Protein AF-A0A3Q2W428-F1 (afdb_monomer_lite)

Organism: Haplochromis burtoni (NCBI:txid8153)

InterPro domains:
  IPR000435 Tektins [PR00511] (303-319)
  IPR000435 Tektins [PR00511] (322-342)
  IPR000435 Tektins [PR00511] (345-361)
  IPR000435 Tektins [PR00511] (376-388)
  IPR000435 Tektins [PTHR19960] (7-400)
  IPR048256 Tektin-like [PF03148] (18-397)

pLDDT: mean 82.97, std 24.37, range [25.45, 98.69]

Foldseek 3Di:
DDDDDDDDDDDDDDPVVVVVVVVVVVVVVVVVVVVVVVCVVVVVVVVVVVVVVVVVVVVVVLVVLVVVLVVLVVLLVLLVVLLVVLVVLLVVLVVLLVVLVVLLVVLPLVLVLLVVLLVLLCPFDDPSNDDDLLVVLSVVLNVLSVVSNVVSVVLSVVSVVLSVLSVVLSVLSVVLSVVSVVVSVVSVVVSPDDPPDPPDDDDDPPVDDDPPDDDPVVNVVSSVVSSVSSVVSSVVSVVSSVVSVVSSVVSVVVSVVSLVSSLVRLVVVLVVLVVVLVVLVVVLVVLVVVLVVLVVVLVVLVVVLVVLVVVLVVLVVVLVVLCPDDDPSNDCDPVVVVSVVSNVVSVVVSVVSVVVSVVSVVVSVVSVVVSVVSVVVSVSSVSSSVSSVVSSVSSCVVVVVVVCVVPPPDDDDDPDDPPPDDDPDDDDDDDDDDDDDDDDDDDDDDDDDDDDDDDDDDDDDDDDDDDDDDDDDDDDDDDDDDDDDDDDDDDDDDDDDD

Structure (mmCIF, N/CA/C/O backbone):
data_AF-A0A3Q2W428-F1
#
_entry.id   AF-A0A3Q2W428-F1
#
loop_
_atom_site.group_PDB
_atom_site.id
_atom_site.type_symbol
_atom_site.label_atom_id
_atom_site.label_alt_id
_atom_site.label_comp_id
_atom_site.label_asym_id
_atom_site.label_entity_id
_atom_site.label_seq_id
_atom_site.pdbx_PDB_ins_code
_atom_site.Cartn_x
_atom_site.Cartn_y
_atom_site.Cartn_z
_atom_site.occupancy
_atom_site.B_iso_or_equiv
_atom_site.auth_seq_id
_atom_site.auth_comp_id
_atom_site.auth_asym_id
_atom_site.auth_atom_id
_atom_site.pdbx_PDB_model_num
ATOM 1 N N . MET A 1 1 ? 108.334 7.159 -86.723 1.00 37.97 1 MET A N 1
ATOM 2 C CA . MET A 1 1 ? 107.749 6.979 -88.072 1.00 37.97 1 MET A CA 1
ATOM 3 C C . MET A 1 1 ? 106.460 6.181 -87.923 1.00 37.97 1 MET A C 1
ATOM 5 O O . MET A 1 1 ? 106.468 5.211 -87.179 1.00 37.97 1 MET A O 1
ATOM 9 N N . MET A 1 2 ? 105.369 6.654 -88.533 1.00 46.91 2 MET A N 1
ATOM 10 C CA . MET A 1 2 ? 104.006 6.096 -88.460 1.00 46.91 2 MET A CA 1
ATOM 11 C C . MET A 1 2 ? 103.915 4.620 -88.875 1.00 46.91 2 MET A C 1
ATOM 13 O O . MET A 1 2 ? 104.663 4.189 -89.752 1.00 46.91 2 MET A O 1
ATOM 17 N N . PRO A 1 3 ? 102.854 3.938 -88.417 1.00 47.47 3 PRO A N 1
ATOM 18 C CA . PRO A 1 3 ? 101.986 3.213 -89.329 1.00 47.47 3 PRO A CA 1
ATOM 19 C C . PRO A 1 3 ? 100.591 3.847 -89.353 1.00 47.47 3 PRO A C 1
ATOM 21 O O . PRO A 1 3 ? 99.872 3.903 -88.359 1.00 47.47 3 PRO A O 1
ATOM 24 N N . SER A 1 4 ? 100.232 4.318 -90.540 1.00 47.00 4 SER A N 1
ATOM 25 C CA . SER A 1 4 ? 98.892 4.677 -90.981 1.00 47.00 4 SER A CA 1
ATOM 26 C C . SER A 1 4 ? 97.991 3.438 -91.053 1.00 47.00 4 SER A C 1
ATOM 28 O O . SER A 1 4 ? 98.295 2.499 -91.789 1.00 47.00 4 SER A O 1
ATOM 30 N N . LEU A 1 5 ? 96.853 3.452 -90.356 1.00 50.31 5 LEU A N 1
ATOM 31 C CA . LEU A 1 5 ? 95.745 2.530 -90.618 1.00 50.31 5 LEU A CA 1
ATOM 32 C C . LEU A 1 5 ? 94.833 3.143 -91.691 1.00 50.31 5 LEU A C 1
ATOM 34 O O . LEU A 1 5 ? 94.104 4.099 -91.440 1.00 50.31 5 LEU A O 1
ATOM 38 N N . ASN A 1 6 ? 94.920 2.589 -92.901 1.00 50.06 6 ASN A N 1
ATOM 39 C CA . ASN A 1 6 ? 94.073 2.903 -94.051 1.00 50.06 6 ASN A CA 1
ATOM 40 C C . ASN A 1 6 ? 92.593 2.598 -93.757 1.00 50.06 6 ASN A C 1
ATOM 42 O O . ASN A 1 6 ? 92.214 1.436 -93.603 1.00 50.06 6 ASN A O 1
ATOM 46 N N . ALA A 1 7 ? 91.740 3.623 -93.781 1.00 56.69 7 ALA A N 1
ATOM 47 C CA . ALA A 1 7 ? 90.308 3.452 -94.010 1.00 56.69 7 ALA A CA 1
ATOM 48 C C . ALA A 1 7 ? 90.071 3.120 -95.498 1.00 56.69 7 ALA A C 1
ATOM 50 O O . ALA A 1 7 ? 90.668 3.743 -96.376 1.00 56.69 7 ALA A O 1
ATOM 51 N N . LYS A 1 8 ? 89.218 2.130 -95.797 1.00 51.19 8 LYS A N 1
ATOM 52 C CA . LYS A 1 8 ? 88.819 1.799 -97.178 1.00 51.19 8 LYS A CA 1
ATOM 53 C C . LYS A 1 8 ? 88.219 3.039 -97.877 1.00 51.19 8 LYS A C 1
ATOM 55 O O . LYS A 1 8 ? 87.416 3.726 -97.243 1.00 51.19 8 LYS A O 1
ATOM 60 N N . PRO A 1 9 ? 88.528 3.305 -99.163 1.00 55.38 9 PRO A N 1
ATOM 61 C CA . PRO A 1 9 ? 87.835 4.337 -99.932 1.00 55.38 9 PRO A CA 1
ATOM 62 C C . PRO A 1 9 ? 86.342 3.995 -100.027 1.00 55.38 9 PRO A C 1
ATOM 64 O O . PRO A 1 9 ? 85.971 2.852 -100.303 1.00 55.38 9 PRO A O 1
ATOM 67 N N . GLY A 1 10 ? 85.485 4.973 -99.729 1.00 61.22 10 GLY A N 1
ATOM 68 C CA . GLY A 1 10 ? 84.034 4.803 -99.764 1.00 61.22 10 GLY A CA 1
ATOM 69 C C . GLY A 1 10 ? 83.531 4.468 -101.171 1.00 61.22 10 GLY A C 1
ATOM 70 O O . GLY A 1 10 ? 84.058 4.962 -102.163 1.00 61.22 10 GLY A O 1
ATOM 71 N N . LEU A 1 11 ? 82.500 3.626 -101.255 1.00 69.75 11 LEU A N 1
ATOM 72 C CA . LEU A 1 11 ? 81.821 3.284 -102.507 1.00 69.75 11 LEU A CA 1
ATOM 73 C C . LEU A 1 11 ? 81.268 4.566 -103.174 1.00 69.75 11 LEU A C 1
ATOM 75 O O . LEU A 1 11 ? 80.450 5.262 -102.566 1.00 69.75 11 LEU A O 1
ATOM 79 N N . HIS A 1 12 ? 81.680 4.878 -104.408 1.00 62.06 12 HIS A N 1
ATOM 80 C CA . HIS A 1 12 ? 81.105 5.983 -105.186 1.00 62.06 12 HIS A CA 1
ATOM 81 C C . HIS A 1 12 ? 79.720 5.578 -105.710 1.00 62.06 12 HIS A C 1
ATOM 83 O O . HIS A 1 12 ? 79.605 4.642 -106.495 1.00 62.06 12 HIS A O 1
ATOM 89 N N . ARG A 1 13 ? 78.671 6.275 -105.264 1.00 73.06 13 ARG A N 1
ATOM 90 C CA . ARG A 1 13 ? 77.283 6.064 -105.713 1.00 73.06 13 ARG A CA 1
ATOM 91 C C . ARG A 1 13 ? 76.977 6.937 -106.928 1.00 73.06 13 ARG A C 1
ATOM 93 O O . ARG A 1 13 ? 77.512 8.042 -107.034 1.00 73.06 13 ARG A O 1
ATOM 100 N N . SER A 1 14 ? 76.101 6.477 -107.819 1.00 79.69 14 SER A N 1
ATOM 101 C CA . SER A 1 14 ? 75.640 7.296 -108.949 1.00 79.69 14 SER A CA 1
ATOM 102 C C . SER A 1 14 ? 74.732 8.442 -108.477 1.00 79.69 14 SER A C 1
ATOM 104 O O . SER A 1 14 ? 74.086 8.352 -107.431 1.00 79.69 14 SER A O 1
ATOM 106 N N . VAL A 1 15 ? 74.624 9.519 -109.265 1.00 78.69 15 VAL A N 1
ATOM 107 C CA . VAL A 1 15 ? 73.701 10.635 -108.966 1.00 78.69 15 VAL A CA 1
ATOM 108 C C . VAL A 1 15 ? 72.255 10.135 -108.841 1.00 78.69 15 VAL A C 1
ATOM 110 O O . VAL A 1 15 ? 71.517 10.604 -107.981 1.00 78.69 15 VAL A O 1
ATOM 113 N N . SER A 1 16 ? 71.865 9.129 -109.632 1.00 81.31 16 SER A N 1
ATOM 114 C CA . SER A 1 16 ? 70.533 8.514 -109.554 1.00 81.31 16 SER A CA 1
ATOM 115 C C . SER A 1 16 ? 70.286 7.773 -108.232 1.00 81.31 16 SER A C 1
ATOM 117 O O . SER A 1 16 ? 69.229 7.940 -107.626 1.00 81.31 16 SER A O 1
ATOM 119 N N . GLU A 1 17 ? 71.278 7.035 -107.725 1.00 81.31 17 GLU A N 1
ATOM 120 C CA . GLU A 1 17 ? 71.210 6.350 -106.427 1.00 81.31 17 GLU A CA 1
ATOM 121 C C . GLU A 1 17 ? 71.211 7.347 -105.262 1.00 81.31 17 GLU A C 1
ATOM 123 O O . GLU A 1 17 ? 70.501 7.146 -104.279 1.00 81.31 17 GLU A O 1
ATOM 128 N N . TRP A 1 18 ? 71.964 8.449 -105.372 1.00 81.56 18 TRP A N 1
ATOM 129 C CA . TRP A 1 18 ? 71.927 9.545 -104.398 1.00 81.56 18 TRP A CA 1
ATOM 130 C C . TRP A 1 18 ? 70.547 10.213 -104.354 1.00 81.56 18 TRP A C 1
ATOM 132 O O . TRP A 1 18 ? 69.991 10.396 -103.269 1.00 81.56 18 TRP A O 1
ATOM 142 N N . THR A 1 19 ? 69.953 10.508 -105.515 1.00 84.38 19 THR A N 1
ATOM 143 C CA . THR A 1 19 ? 68.608 11.095 -105.605 1.00 84.38 19 THR A CA 1
ATOM 144 C C . THR A 1 19 ? 67.540 10.136 -105.079 1.00 84.38 19 THR A C 1
ATOM 146 O O . THR A 1 19 ? 66.695 10.562 -104.293 1.00 84.38 19 THR A O 1
ATOM 149 N N . SER A 1 20 ? 67.605 8.844 -105.420 1.00 84.94 20 SER A N 1
ATOM 150 C CA . SER A 1 20 ? 66.687 7.819 -104.900 1.00 84.94 20 SER A CA 1
ATOM 151 C C . SER A 1 20 ? 66.809 7.660 -103.381 1.00 84.94 20 SER A C 1
ATOM 153 O O . SER A 1 20 ? 65.800 7.621 -102.683 1.00 84.94 20 SER A O 1
ATOM 155 N N . ASN A 1 21 ? 68.033 7.629 -102.842 1.00 87.12 21 ASN A N 1
ATOM 156 C CA . ASN A 1 21 ? 68.270 7.563 -101.399 1.00 87.12 21 ASN A CA 1
ATOM 157 C C . ASN A 1 21 ? 67.734 8.810 -100.675 1.00 87.12 21 ASN A C 1
ATOM 159 O O . ASN A 1 21 ? 67.113 8.689 -99.625 1.00 87.12 21 ASN A O 1
ATOM 163 N N . ASN A 1 22 ? 67.916 10.008 -101.235 1.00 86.56 22 ASN A N 1
ATOM 164 C CA . ASN A 1 22 ? 67.379 11.237 -100.645 1.00 86.56 22 ASN A CA 1
ATOM 165 C C . ASN A 1 22 ? 65.848 11.301 -100.706 1.00 86.56 22 ASN A C 1
ATOM 167 O O . ASN A 1 22 ? 65.218 11.760 -99.753 1.00 86.56 22 ASN A O 1
ATOM 171 N N . GLN A 1 23 ? 65.239 10.819 -101.794 1.00 88.75 23 GLN A N 1
ATOM 172 C CA . GLN A 1 23 ? 63.785 10.684 -101.899 1.00 88.75 23 GLN A CA 1
ATOM 173 C C . GLN A 1 23 ? 63.247 9.673 -100.883 1.00 88.75 23 GLN A C 1
ATOM 175 O O . GLN A 1 23 ? 62.268 9.973 -100.206 1.00 88.75 23 GLN A O 1
ATOM 180 N N . GLN A 1 24 ? 63.918 8.531 -100.706 1.00 89.12 24 GLN A N 1
ATOM 181 C CA . GLN A 1 24 ? 63.560 7.532 -99.700 1.00 89.12 24 GLN A CA 1
ATOM 182 C C . GLN A 1 24 ? 63.699 8.085 -98.276 1.00 89.12 24 GLN A C 1
ATOM 184 O O . GLN A 1 24 ? 62.767 7.967 -97.491 1.00 89.12 24 GLN A O 1
ATOM 189 N N . LEU A 1 25 ? 64.809 8.756 -97.947 1.00 88.81 25 LEU A N 1
ATOM 190 C CA . LEU A 1 25 ? 64.996 9.408 -96.646 1.00 88.81 25 LEU A CA 1
ATOM 191 C C . LEU A 1 25 ? 63.926 10.478 -96.382 1.00 88.81 25 LEU A C 1
ATOM 193 O O . LEU A 1 25 ? 63.402 10.558 -95.273 1.00 88.81 25 LEU A O 1
ATOM 197 N N . SER A 1 26 ? 63.565 11.270 -97.397 1.00 89.69 26 SER A N 1
ATOM 198 C CA . SER A 1 26 ? 62.490 12.266 -97.306 1.00 89.69 26 SER A CA 1
ATOM 199 C C . SER A 1 26 ? 61.118 11.615 -97.096 1.00 89.69 26 SER A C 1
ATOM 201 O O . SER A 1 26 ? 60.375 12.037 -96.209 1.00 89.69 26 SER A O 1
ATOM 203 N N . ALA A 1 27 ? 60.797 10.560 -97.853 1.00 90.25 27 ALA A N 1
ATOM 204 C CA . ALA A 1 27 ? 59.546 9.814 -97.733 1.00 90.25 27 ALA A CA 1
ATOM 205 C C . ALA A 1 27 ? 59.420 9.133 -96.361 1.00 90.25 27 ALA A C 1
ATOM 207 O O . ALA A 1 27 ? 58.396 9.287 -95.696 1.00 90.25 27 ALA A O 1
ATOM 208 N N . THR A 1 28 ? 60.480 8.476 -95.880 1.00 92.00 28 THR A N 1
ATOM 209 C CA . THR A 1 28 ? 60.535 7.910 -94.525 1.00 92.00 28 THR A CA 1
ATOM 210 C C . THR A 1 28 ? 60.374 9.006 -93.472 1.00 92.00 28 THR A C 1
ATOM 212 O O . THR A 1 28 ? 59.539 8.882 -92.585 1.00 92.00 28 THR A O 1
ATOM 215 N N . ALA A 1 29 ? 61.075 10.138 -93.592 1.00 90.62 29 ALA A N 1
ATOM 216 C CA . ALA A 1 29 ? 60.930 11.251 -92.650 1.00 90.62 29 ALA A CA 1
ATOM 217 C C . ALA A 1 29 ? 59.529 11.894 -92.672 1.00 90.62 29 ALA A C 1
ATOM 219 O O . ALA A 1 29 ? 59.089 12.456 -91.669 1.00 90.62 29 ALA A O 1
ATOM 220 N N . GLN A 1 30 ? 58.817 11.872 -93.802 1.00 91.75 30 GLN A N 1
ATOM 221 C CA . GLN A 1 30 ? 57.416 12.302 -93.883 1.00 91.75 30 GLN A CA 1
ATOM 222 C C . GLN A 1 30 ? 56.479 11.288 -93.218 1.00 91.75 30 GLN A C 1
ATOM 224 O O . GLN A 1 30 ? 55.619 11.694 -92.438 1.00 91.75 30 GLN A O 1
ATOM 229 N N . HIS A 1 31 ? 56.681 9.992 -93.468 1.00 92.81 31 HIS A N 1
ATOM 230 C CA . HIS A 1 31 ? 55.909 8.911 -92.858 1.00 92.81 31 HIS A CA 1
ATOM 231 C C . HIS A 1 31 ? 56.066 8.882 -91.330 1.00 92.81 31 HIS A C 1
ATOM 233 O O . HIS A 1 31 ? 55.070 8.924 -90.612 1.00 92.81 31 HIS A O 1
ATOM 239 N N . GLU A 1 32 ? 57.300 8.947 -90.826 1.00 93.62 32 GLU A N 1
ATOM 240 C CA . GLU A 1 32 ? 57.596 8.994 -89.388 1.00 93.62 32 GLU A CA 1
ATOM 241 C C . GLU A 1 32 ? 57.017 10.250 -88.719 1.00 93.62 32 GLU A C 1
ATOM 243 O O . GLU A 1 32 ? 56.449 10.183 -87.627 1.00 93.62 32 GLU A O 1
ATOM 248 N N . ARG A 1 33 ? 57.078 11.416 -89.385 1.00 94.19 33 ARG A N 1
ATOM 249 C CA . ARG A 1 33 ? 56.418 12.637 -88.885 1.00 94.19 33 ARG A CA 1
ATOM 250 C C . ARG A 1 33 ? 54.899 12.500 -88.855 1.00 94.19 33 ARG A C 1
ATOM 252 O O . ARG A 1 33 ? 54.280 13.017 -87.927 1.00 94.19 33 ARG A O 1
ATOM 259 N N . HIS A 1 34 ? 54.303 11.829 -89.839 1.00 94.19 34 HIS A N 1
ATOM 260 C CA . HIS A 1 34 ? 52.869 11.563 -89.863 1.00 94.19 34 HIS A CA 1
ATOM 261 C C . HIS A 1 34 ? 52.458 10.636 -88.712 1.00 94.19 34 HIS A C 1
ATOM 263 O O . HIS A 1 34 ? 51.586 11.018 -87.934 1.00 94.19 34 HIS A O 1
ATOM 269 N N . ILE A 1 35 ? 53.140 9.498 -88.530 1.00 95.06 35 ILE A N 1
ATOM 270 C CA . ILE A 1 35 ? 52.911 8.574 -87.405 1.00 95.06 35 ILE A CA 1
ATOM 271 C C . ILE A 1 35 ? 53.075 9.304 -86.067 1.00 95.06 35 ILE A C 1
ATOM 273 O O . ILE A 1 35 ? 52.195 9.242 -85.210 1.00 95.06 35 ILE A O 1
ATOM 277 N N . SER A 1 36 ? 54.161 10.064 -85.897 1.00 95.19 36 SER A N 1
ATOM 278 C CA . SER A 1 36 ? 54.397 10.857 -84.687 1.00 95.19 36 SER A CA 1
ATOM 279 C C . SER A 1 36 ? 53.277 11.871 -84.434 1.00 95.19 36 SER A C 1
ATOM 281 O O . SER A 1 36 ? 52.850 12.043 -83.292 1.00 95.19 36 SER A O 1
ATOM 283 N N . ASN A 1 37 ? 52.775 12.538 -85.478 1.00 95.00 37 ASN A N 1
ATOM 284 C CA . ASN A 1 37 ? 51.666 13.480 -85.351 1.00 95.00 37 ASN A CA 1
ATOM 285 C C . ASN A 1 37 ? 50.372 12.780 -84.911 1.00 95.00 37 ASN A C 1
ATOM 287 O O . ASN A 1 37 ? 49.712 13.268 -83.996 1.00 95.00 37 ASN A O 1
ATOM 291 N N . VAL A 1 38 ? 50.051 11.625 -85.504 1.00 95.75 38 VAL A N 1
ATOM 292 C CA . VAL A 1 38 ? 48.886 10.809 -85.124 1.00 95.75 38 VAL A CA 1
ATOM 293 C C . VAL A 1 38 ? 48.991 10.372 -83.660 1.00 95.75 38 VAL A C 1
ATOM 295 O O . VAL A 1 38 ? 48.122 10.739 -82.875 1.00 95.75 38 VAL A O 1
ATOM 298 N N . ILE A 1 39 ? 50.101 9.746 -83.246 1.00 95.62 39 ILE A N 1
ATOM 299 C CA . ILE A 1 39 ? 50.328 9.309 -81.852 1.00 95.62 39 ILE A CA 1
ATOM 300 C C . ILE A 1 39 ? 50.228 10.486 -80.874 1.00 95.62 39 ILE A C 1
ATOM 302 O O . ILE A 1 39 ? 49.650 10.374 -79.793 1.00 95.62 39 ILE A O 1
ATOM 306 N N . ARG A 1 40 ? 50.790 11.648 -81.228 1.00 96.00 40 ARG A N 1
ATOM 307 C CA . ARG A 1 40 ? 50.705 12.849 -80.386 1.00 96.00 40 ARG A CA 1
ATOM 308 C C . ARG A 1 40 ? 49.280 13.372 -80.281 1.00 96.00 40 ARG A C 1
ATOM 310 O O . ARG A 1 40 ? 48.910 13.847 -79.209 1.00 96.00 40 ARG A O 1
ATOM 317 N N . GLN A 1 41 ? 48.517 13.349 -81.370 1.00 94.94 41 GLN A N 1
ATOM 318 C CA . GLN A 1 41 ? 47.138 13.821 -81.374 1.00 94.94 41 GLN A CA 1
ATOM 319 C C . GLN A 1 41 ? 46.236 12.867 -80.589 1.00 94.94 41 GLN A C 1
ATOM 321 O O . GLN A 1 41 ? 45.520 13.328 -79.706 1.00 94.94 41 GLN A O 1
ATOM 326 N N . GLU A 1 42 ? 46.353 11.560 -80.814 1.00 95.94 42 GLU A N 1
ATOM 327 C CA . GLU A 1 42 ? 45.677 10.519 -80.032 1.00 95.94 42 GLU A CA 1
ATOM 328 C C . GLU A 1 42 ? 46.043 10.612 -78.549 1.00 95.94 42 GLU A C 1
ATOM 330 O O . GLU A 1 42 ? 45.164 10.650 -77.694 1.00 95.94 42 GLU A O 1
ATOM 335 N N . GLY A 1 43 ? 47.330 10.765 -78.226 1.00 95.75 43 GLY A N 1
ATOM 336 C CA . GLY A 1 43 ? 47.793 10.932 -76.850 1.00 95.75 43 GLY A CA 1
ATOM 337 C C . GLY A 1 43 ? 47.267 12.207 -76.181 1.00 95.75 43 GLY A C 1
ATOM 338 O O . GLY A 1 43 ? 46.990 12.204 -74.982 1.00 95.75 43 GLY A O 1
ATOM 339 N N . ARG A 1 44 ? 47.099 13.309 -76.925 1.00 96.06 44 ARG A N 1
ATOM 340 C CA . ARG A 1 44 ? 46.472 14.543 -76.410 1.00 96.06 44 ARG A CA 1
ATOM 341 C C . ARG A 1 44 ? 44.978 14.354 -76.168 1.00 96.06 44 ARG A C 1
ATOM 343 O O . ARG A 1 44 ? 44.502 14.766 -75.113 1.00 96.06 44 ARG A O 1
ATOM 350 N N . THR A 1 45 ? 44.270 13.734 -77.110 1.00 95.88 45 THR A N 1
ATOM 351 C CA . THR A 1 45 ? 42.847 13.404 -76.973 1.00 95.88 45 THR A CA 1
ATOM 352 C C . THR A 1 45 ? 42.627 12.509 -75.759 1.00 95.88 45 THR A C 1
ATOM 354 O O . THR A 1 45 ? 41.883 12.897 -74.863 1.00 95.88 45 THR A O 1
ATOM 357 N N . LEU A 1 46 ? 43.380 11.409 -75.651 1.00 96.00 46 LEU A N 1
ATOM 358 C CA . LEU A 1 46 ? 43.310 10.481 -74.525 1.00 96.00 46 LEU A CA 1
ATOM 359 C C . LEU A 1 46 ? 43.561 11.191 -73.193 1.00 96.00 46 LEU A C 1
ATOM 361 O O . LEU A 1 46 ? 42.768 11.051 -72.273 1.00 96.00 46 LEU A O 1
ATOM 365 N N . ARG A 1 47 ? 44.619 12.011 -73.091 1.00 95.12 47 ARG A N 1
ATOM 366 C CA . ARG A 1 47 ? 44.907 12.784 -71.869 1.00 95.12 47 ARG A CA 1
ATOM 367 C C . ARG A 1 47 ? 43.752 13.697 -71.477 1.00 95.12 47 ARG A C 1
ATOM 369 O O . ARG A 1 47 ? 43.432 13.785 -70.295 1.00 95.12 47 ARG A O 1
ATOM 376 N N . ASN A 1 48 ? 43.157 14.396 -72.440 1.00 94.94 48 ASN A N 1
ATOM 377 C CA . ASN A 1 48 ? 42.034 15.289 -72.175 1.00 94.94 48 ASN A CA 1
ATOM 378 C C . ASN A 1 48 ? 40.815 14.495 -71.698 1.00 94.94 48 ASN A C 1
ATOM 380 O O . ASN A 1 48 ? 40.277 14.808 -70.640 1.00 94.94 48 ASN A O 1
ATOM 384 N N . GLU A 1 49 ? 40.436 13.440 -72.418 1.00 95.56 49 GLU A N 1
ATOM 385 C CA . GLU A 1 49 ? 39.325 12.554 -72.056 1.00 95.56 49 GLU A CA 1
ATOM 386 C C . GLU A 1 49 ? 39.507 11.955 -70.659 1.00 95.56 49 GLU A C 1
ATOM 388 O O . GLU A 1 49 ? 38.609 12.056 -69.824 1.00 95.56 49 GLU A O 1
ATOM 393 N N . THR A 1 50 ? 40.690 11.410 -70.356 1.00 95.81 50 THR A N 1
ATOM 394 C CA . THR A 1 50 ? 40.980 10.847 -69.033 1.00 95.81 50 THR A CA 1
ATOM 395 C C . THR A 1 50 ? 40.988 11.915 -67.947 1.00 95.81 50 THR A C 1
ATOM 397 O O . THR A 1 50 ? 40.501 11.662 -66.855 1.00 95.81 50 THR A O 1
ATOM 400 N N . ASN A 1 51 ? 41.486 13.126 -68.223 1.00 94.62 51 ASN A N 1
ATOM 401 C CA . ASN A 1 51 ? 41.479 14.211 -67.238 1.00 94.62 51 ASN A CA 1
ATOM 402 C C . ASN A 1 51 ? 40.054 14.658 -66.898 1.00 94.62 51 ASN A C 1
ATOM 404 O O . ASN A 1 51 ? 39.755 14.887 -65.726 1.00 94.62 51 ASN A O 1
ATOM 408 N N . PHE A 1 52 ? 39.184 14.791 -67.905 1.00 94.62 52 PHE A N 1
ATOM 409 C CA . PHE A 1 52 ? 37.778 15.126 -67.683 1.00 94.62 52 PHE A CA 1
ATOM 410 C C . PHE A 1 52 ? 37.065 14.013 -66.927 1.00 94.62 52 PHE A C 1
ATOM 412 O O . PHE A 1 52 ? 36.399 14.298 -65.935 1.00 94.62 52 PHE A O 1
ATOM 419 N N . LYS A 1 53 ? 37.260 12.759 -67.345 1.00 95.81 53 LYS A N 1
ATOM 420 C CA . LYS A 1 53 ? 36.653 11.599 -66.696 1.00 95.81 53 LYS A CA 1
ATOM 421 C C . LYS A 1 53 ? 37.082 11.464 -65.235 1.00 95.81 53 LYS A C 1
ATOM 423 O O . LYS A 1 53 ? 36.222 11.408 -64.370 1.00 95.81 53 LYS A O 1
ATOM 428 N N . THR A 1 54 ? 38.382 11.520 -64.941 1.00 94.88 54 THR A N 1
ATOM 429 C CA . THR A 1 54 ? 38.893 11.424 -63.563 1.00 94.88 54 THR A CA 1
ATOM 430 C C . THR A 1 54 ? 38.348 12.536 -62.670 1.00 94.88 54 THR A C 1
ATOM 432 O O . THR A 1 54 ? 37.903 12.256 -61.564 1.00 94.88 54 THR A O 1
ATOM 435 N N . ARG A 1 55 ? 38.340 13.792 -63.143 1.00 93.00 55 ARG A N 1
ATOM 436 C CA . ARG A 1 55 ? 37.788 14.918 -62.367 1.00 93.00 55 ARG A CA 1
ATOM 437 C C . ARG A 1 55 ? 36.289 14.777 -62.128 1.00 93.00 55 ARG A C 1
ATOM 439 O O . ARG A 1 55 ? 35.808 15.129 -61.054 1.00 93.00 55 ARG A O 1
ATOM 446 N N . TRP A 1 56 ? 35.556 14.307 -63.136 1.00 95.69 56 TRP A N 1
ATOM 447 C CA . TRP A 1 56 ? 34.126 14.059 -63.020 1.00 95.69 56 TRP A CA 1
ATOM 448 C C . TRP A 1 56 ? 33.838 12.958 -61.997 1.00 95.69 56 TRP A C 1
ATOM 450 O O . TRP A 1 56 ? 33.071 13.193 -61.070 1.00 95.69 56 TRP A O 1
ATOM 460 N N . ASP A 1 57 ? 34.505 11.809 -62.112 1.00 94.69 57 ASP A N 1
ATOM 461 C CA . ASP A 1 57 ? 34.328 10.668 -61.210 1.00 94.69 57 ASP A CA 1
ATOM 462 C C . ASP A 1 57 ? 34.724 11.028 -59.759 1.00 94.69 57 ASP A C 1
ATOM 464 O O . ASP A 1 57 ? 34.026 10.661 -58.813 1.00 94.69 57 ASP A O 1
ATOM 468 N N . GLU A 1 58 ? 35.797 11.806 -59.562 1.00 93.06 58 GLU A N 1
ATOM 469 C CA . GLU A 1 58 ? 36.187 12.353 -58.249 1.00 93.06 58 GLU A CA 1
ATOM 470 C C . GLU A 1 58 ? 35.097 13.275 -57.679 1.00 93.06 58 GLU A C 1
ATOM 472 O O . GLU A 1 58 ? 34.706 13.147 -56.522 1.00 93.06 58 GLU A O 1
ATOM 477 N N . THR A 1 59 ? 34.546 14.172 -58.499 1.00 93.88 59 THR A N 1
ATOM 478 C CA . THR A 1 59 ? 33.483 15.090 -58.061 1.00 93.88 59 THR A CA 1
ATOM 479 C C . THR A 1 59 ? 32.192 14.339 -57.714 1.00 93.88 59 THR A C 1
ATOM 481 O O . THR A 1 59 ? 31.577 14.625 -56.686 1.00 93.88 59 THR A O 1
ATOM 484 N N . ASP A 1 60 ? 31.786 13.367 -58.536 1.00 95.94 60 ASP A N 1
ATOM 485 C CA . ASP A 1 60 ? 30.594 12.541 -58.300 1.00 95.94 60 ASP A CA 1
ATOM 486 C C . ASP A 1 60 ? 30.726 11.716 -57.013 1.00 95.94 60 ASP A C 1
ATOM 488 O O . ASP A 1 60 ? 29.826 11.711 -56.171 1.00 95.94 60 ASP A O 1
ATOM 492 N N . THR A 1 61 ? 31.875 11.072 -56.805 1.00 94.62 61 THR A N 1
ATOM 493 C CA . THR A 1 61 ? 32.122 10.276 -55.594 1.00 94.62 61 THR A CA 1
ATOM 494 C C . THR A 1 61 ? 32.184 11.137 -54.332 1.00 94.62 61 THR A C 1
ATOM 496 O O . THR A 1 61 ? 31.553 10.775 -53.338 1.00 94.62 61 THR A O 1
ATOM 499 N N . CYS A 1 62 ? 32.831 12.307 -54.374 1.00 94.31 62 CYS A N 1
ATOM 500 C CA . CYS A 1 62 ? 32.807 13.279 -53.275 1.00 94.31 62 CYS A CA 1
ATOM 501 C C . CYS A 1 62 ? 31.383 13.752 -52.951 1.00 94.31 62 CYS A C 1
ATOM 503 O O . CYS A 1 62 ? 31.011 13.832 -51.779 1.00 94.31 62 CYS A O 1
ATOM 505 N N . ARG A 1 63 ? 30.553 14.013 -53.971 1.00 96.44 63 ARG A N 1
ATOM 506 C CA . ARG A 1 63 ? 29.140 14.366 -53.777 1.00 96.44 63 ARG A CA 1
ATOM 507 C C . ARG A 1 63 ? 28.382 13.234 -53.078 1.00 96.44 63 ARG A C 1
ATOM 509 O O . ARG A 1 63 ? 27.698 13.486 -52.094 1.00 96.44 63 ARG A O 1
ATOM 516 N N . ARG A 1 64 ? 28.525 11.990 -53.545 1.00 96.69 64 ARG A N 1
ATOM 517 C CA . ARG A 1 64 ? 27.859 10.819 -52.942 1.00 96.69 64 ARG A CA 1
ATOM 518 C C . ARG A 1 64 ? 28.308 10.569 -51.500 1.00 96.69 64 ARG A C 1
ATOM 520 O O . ARG A 1 64 ? 27.487 10.181 -50.673 1.00 96.69 64 ARG A O 1
ATOM 527 N N . LEU A 1 65 ? 29.582 10.812 -51.192 1.00 95.69 65 LEU A N 1
ATOM 528 C CA . LEU A 1 65 ? 30.101 10.737 -49.827 1.00 95.69 65 LEU A CA 1
ATOM 529 C C . LEU A 1 65 ? 29.508 11.842 -48.941 1.00 95.69 65 LEU A C 1
ATOM 531 O O . LEU A 1 65 ? 29.084 11.565 -47.825 1.00 95.69 65 LEU A O 1
ATOM 535 N N . SER A 1 66 ? 29.390 13.069 -49.456 1.00 97.06 66 SER A N 1
ATOM 536 C CA . SER A 1 66 ? 28.720 14.168 -48.752 1.00 97.06 66 SER A CA 1
ATOM 537 C C . SER A 1 66 ? 27.238 13.878 -48.484 1.00 97.06 66 SER A C 1
ATOM 539 O O . SER A 1 66 ? 26.762 14.138 -47.379 1.00 97.06 66 SER A O 1
ATOM 541 N N . ASP A 1 67 ? 26.514 13.318 -49.460 1.00 96.62 67 ASP A N 1
ATOM 542 C CA . ASP A 1 67 ? 25.120 12.883 -49.287 1.00 96.62 67 ASP A CA 1
ATOM 543 C C . ASP A 1 67 ? 25.031 11.810 -48.175 1.00 96.62 67 ASP A C 1
ATOM 545 O O . ASP A 1 67 ? 24.150 11.864 -47.313 1.00 96.62 67 ASP A O 1
ATOM 549 N N . ARG A 1 68 ? 25.996 10.876 -48.119 1.00 96.31 68 ARG A N 1
ATOM 550 C CA . ARG A 1 68 ? 26.061 9.842 -47.074 1.00 96.31 68 ARG A CA 1
ATOM 551 C C . ARG A 1 68 ? 26.336 10.414 -45.681 1.00 96.31 68 ARG A C 1
ATOM 553 O O . ARG A 1 68 ? 25.654 10.016 -44.738 1.00 96.31 68 ARG A O 1
ATOM 560 N N . VAL A 1 69 ? 27.278 11.350 -45.553 1.00 97.25 69 VAL A N 1
ATOM 561 C CA . VAL A 1 69 ? 27.561 12.068 -44.294 1.00 97.25 69 VAL A CA 1
ATOM 562 C C . VAL A 1 69 ? 26.284 12.712 -43.757 1.00 97.25 69 VAL A C 1
ATOM 564 O O . VAL A 1 69 ? 25.977 12.584 -42.571 1.00 97.25 69 VAL A O 1
ATOM 567 N N . TRP A 1 70 ? 25.500 13.347 -44.631 1.00 97.38 70 TRP A N 1
ATOM 568 C CA . TRP A 1 70 ? 24.231 13.961 -44.249 1.00 97.38 70 TRP A CA 1
ATOM 569 C C . TRP A 1 70 ? 23.203 12.929 -43.758 1.00 97.38 70 TRP A C 1
ATOM 571 O O . TRP A 1 70 ? 22.589 13.120 -42.708 1.00 97.38 70 TRP A O 1
ATOM 581 N N . ASP A 1 71 ? 23.053 11.801 -44.458 1.00 96.75 71 ASP A N 1
ATOM 582 C CA . ASP A 1 71 ? 22.147 10.724 -44.041 1.00 96.75 71 ASP A CA 1
ATOM 583 C C . ASP A 1 71 ? 22.517 10.123 -42.680 1.00 96.75 71 ASP A C 1
ATOM 585 O O . ASP A 1 71 ? 21.635 9.884 -41.849 1.00 96.75 71 ASP A O 1
ATOM 589 N N . VAL A 1 72 ? 23.808 9.871 -42.443 1.00 97.75 72 VAL A N 1
ATOM 590 C CA . VAL A 1 72 ? 24.304 9.327 -41.170 1.00 97.75 72 VAL A CA 1
ATOM 591 C C . VAL A 1 72 ? 24.092 10.336 -40.041 1.00 97.75 72 VAL A C 1
ATOM 593 O O . VAL A 1 72 ? 23.593 9.954 -38.982 1.00 97.75 72 VAL A O 1
ATOM 596 N N . ALA A 1 73 ? 24.392 11.618 -40.275 1.00 97.88 73 ALA A N 1
ATOM 597 C CA . ALA A 1 73 ? 24.178 12.685 -39.299 1.00 97.88 73 ALA A CA 1
ATOM 598 C C . ALA A 1 73 ? 22.696 12.834 -38.916 1.00 97.88 73 ALA A C 1
ATOM 600 O O . ALA A 1 73 ? 22.374 12.934 -37.733 1.00 97.88 73 ALA A O 1
ATOM 601 N N . ARG A 1 74 ? 21.783 12.761 -39.891 1.00 98.12 74 ARG A N 1
ATOM 602 C CA . ARG A 1 74 ? 20.337 12.793 -39.635 1.00 98.12 74 ARG A CA 1
ATOM 603 C C . ARG A 1 74 ? 19.882 11.620 -38.764 1.00 98.12 74 ARG A C 1
ATOM 605 O O . ARG A 1 74 ? 19.128 11.811 -37.817 1.00 98.12 74 ARG A O 1
ATOM 612 N N . TRP A 1 75 ? 20.330 10.399 -39.062 1.00 98.12 75 TRP A N 1
ATOM 613 C CA . TRP A 1 75 ? 19.974 9.233 -38.244 1.00 98.12 75 TRP A CA 1
ATOM 614 C C . TRP A 1 75 ? 20.580 9.290 -36.841 1.00 98.12 75 TRP A C 1
ATOM 616 O O . TRP A 1 75 ? 19.919 8.877 -35.891 1.00 98.12 75 TRP A O 1
ATOM 626 N N . LYS A 1 76 ? 21.792 9.838 -36.699 1.00 98.19 76 LYS A N 1
ATOM 627 C CA . LYS A 1 76 ? 22.396 10.123 -35.393 1.00 98.19 76 LYS A CA 1
ATOM 628 C C . LYS A 1 76 ? 21.476 11.026 -34.556 1.00 98.19 76 LYS A C 1
ATOM 630 O O . LYS A 1 76 ? 21.157 10.664 -33.432 1.00 98.19 76 LYS A O 1
ATOM 635 N N . GLU A 1 77 ? 21.004 12.142 -35.113 1.00 98.31 77 GLU A N 1
ATOM 636 C CA . GLU A 1 77 ? 20.110 13.084 -34.416 1.00 98.31 77 GLU A CA 1
ATOM 637 C C . GLU A 1 77 ? 18.774 12.440 -34.002 1.00 98.31 77 GLU A C 1
ATOM 639 O O . GLU A 1 77 ? 18.301 12.635 -32.879 1.00 98.31 77 GLU A O 1
ATOM 644 N N . VAL A 1 78 ? 18.180 11.618 -34.878 1.00 98.38 78 VAL A N 1
ATOM 645 C CA . VAL A 1 78 ? 16.943 10.875 -34.573 1.00 98.38 78 VAL A CA 1
ATOM 646 C C . VAL A 1 78 ? 17.150 9.906 -33.404 1.00 98.38 78 VAL A C 1
ATOM 648 O O . VAL A 1 78 ? 16.318 9.858 -32.497 1.00 98.38 78 VAL A O 1
ATOM 651 N N . LEU A 1 79 ? 18.250 9.147 -33.406 1.00 98.44 79 LEU A N 1
ATOM 652 C CA . LEU A 1 79 ? 18.578 8.200 -32.335 1.00 98.44 79 LEU A CA 1
ATOM 653 C C . LEU A 1 79 ? 18.884 8.915 -31.015 1.00 98.44 79 LEU A C 1
ATOM 655 O O . LEU A 1 79 ? 18.413 8.474 -29.971 1.00 98.44 79 LEU A O 1
ATOM 659 N N . GLU A 1 80 ? 19.623 10.024 -31.064 1.00 98.44 80 GLU A N 1
ATOM 660 C CA . GLU A 1 80 ? 19.956 10.859 -29.905 1.00 98.44 80 GLU A CA 1
ATOM 661 C C . GLU A 1 80 ? 18.688 11.436 -29.257 1.00 98.44 80 GLU A C 1
ATOM 663 O O . GLU A 1 80 ? 18.460 11.251 -28.062 1.00 98.44 80 GLU A O 1
ATOM 668 N N . THR A 1 81 ? 17.792 12.009 -30.066 1.00 98.50 81 THR A N 1
ATOM 669 C CA . THR A 1 81 ? 16.489 12.513 -29.601 1.00 98.50 81 THR A CA 1
ATOM 670 C C . THR A 1 81 ? 15.623 11.395 -29.015 1.00 98.50 81 THR A C 1
ATOM 672 O O . THR A 1 81 ? 14.950 11.582 -28.002 1.00 98.50 81 THR A O 1
ATOM 675 N N . CYS A 1 82 ? 15.604 10.219 -29.649 1.00 98.50 82 CYS A N 1
ATOM 676 C CA . CYS A 1 82 ? 14.840 9.077 -29.155 1.00 98.50 82 CYS A CA 1
ATOM 677 C C . CYS A 1 82 ? 15.395 8.554 -27.823 1.00 98.50 82 CYS A C 1
ATOM 679 O O . CYS A 1 82 ? 14.616 8.230 -26.931 1.00 98.50 82 CYS A O 1
ATOM 681 N N . ALA A 1 83 ? 16.721 8.492 -27.673 1.00 98.50 83 ALA A N 1
ATOM 682 C CA . ALA A 1 83 ? 17.368 8.070 -26.436 1.00 98.50 83 ALA A CA 1
ATOM 683 C C . ALA A 1 83 ? 17.058 9.032 -25.283 1.00 98.50 83 ALA A C 1
ATOM 685 O O . ALA A 1 83 ? 16.707 8.568 -24.202 1.00 98.50 83 ALA A O 1
ATOM 686 N N . GLN A 1 84 ? 17.090 10.346 -25.534 1.00 98.56 84 GLN A N 1
ATOM 687 C CA . GLN A 1 84 ? 16.714 11.348 -24.535 1.00 98.56 84 GLN A CA 1
ATOM 688 C C . GLN A 1 84 ? 15.267 11.159 -24.054 1.00 98.56 84 GLN A C 1
ATOM 690 O O . GLN A 1 84 ? 15.015 11.153 -22.854 1.00 98.56 84 GLN A O 1
ATOM 695 N N . LYS A 1 85 ? 14.317 10.933 -24.971 1.00 98.62 85 LYS A N 1
ATOM 696 C CA . LYS A 1 85 ? 12.914 10.670 -24.603 1.00 98.62 85 LYS A CA 1
ATOM 697 C C . LYS A 1 85 ? 12.752 9.407 -23.757 1.00 98.62 85 LYS A C 1
ATOM 699 O O . LYS A 1 85 ? 11.916 9.381 -22.862 1.00 98.62 85 LYS A O 1
ATOM 704 N N . VAL A 1 86 ? 13.539 8.363 -24.031 1.00 98.69 86 VAL A N 1
ATOM 705 C CA . VAL A 1 86 ? 13.539 7.145 -23.208 1.00 98.69 86 VAL A CA 1
ATOM 706 C C . VAL A 1 86 ? 14.088 7.434 -21.810 1.00 98.69 86 VAL A C 1
ATOM 708 O O . VAL A 1 86 ? 13.502 6.956 -20.844 1.00 98.69 86 VAL A O 1
ATOM 711 N N . ASP A 1 87 ? 15.155 8.229 -21.684 1.00 98.69 87 ASP A N 1
ATOM 712 C CA . ASP A 1 87 ? 15.687 8.642 -20.378 1.00 98.69 87 ASP A CA 1
ATOM 713 C C . ASP A 1 87 ? 14.628 9.450 -19.581 1.00 98.69 87 ASP A C 1
ATOM 715 O O . ASP A 1 87 ? 14.346 9.115 -18.430 1.00 98.69 87 ASP A O 1
ATOM 719 N N . GLU A 1 88 ? 13.953 10.425 -20.206 1.00 98.56 88 GLU A N 1
ATOM 720 C CA . GLU A 1 88 ? 12.855 11.208 -19.595 1.00 98.56 88 GLU A CA 1
ATOM 721 C C . GLU A 1 88 ? 11.672 10.318 -19.149 1.00 98.56 88 GLU A C 1
ATOM 723 O O . GLU A 1 88 ? 11.094 10.488 -18.067 1.00 98.56 88 GLU A O 1
ATOM 728 N N . GLU A 1 89 ? 11.311 9.330 -19.968 1.00 98.50 89 GLU A N 1
ATOM 729 C CA . GLU A 1 89 ? 10.244 8.377 -19.663 1.00 98.50 89 GLU A CA 1
ATOM 730 C C . GLU A 1 89 ? 10.625 7.433 -18.509 1.00 98.50 89 GLU A C 1
ATOM 732 O O . GLU A 1 89 ? 9.789 7.148 -17.646 1.00 98.50 89 GLU A O 1
ATOM 737 N N . MET A 1 90 ? 11.884 6.982 -18.453 1.00 98.69 90 MET A N 1
ATOM 738 C CA . MET A 1 90 ? 12.417 6.182 -17.345 1.00 98.69 90 MET A CA 1
ATOM 739 C C . MET A 1 90 ? 12.379 6.956 -16.024 1.00 98.69 90 MET A C 1
ATOM 741 O O . MET A 1 90 ? 11.960 6.395 -15.009 1.00 98.69 90 MET A O 1
ATOM 745 N N . GLU A 1 91 ? 12.770 8.232 -16.022 1.00 98.62 91 GLU A N 1
ATOM 746 C CA . GLU A 1 91 ? 12.679 9.101 -14.839 1.00 98.62 91 GLU A CA 1
ATOM 747 C C . GLU A 1 91 ? 11.225 9.240 -14.368 1.00 98.62 91 GLU A C 1
ATOM 749 O O . GLU A 1 91 ? 10.916 9.040 -13.190 1.00 98.62 91 GLU A O 1
ATOM 754 N N . THR A 1 92 ? 10.304 9.488 -15.302 1.00 98.38 92 THR A N 1
ATOM 755 C CA . THR A 1 92 ? 8.879 9.655 -14.992 1.00 98.38 92 THR A CA 1
ATOM 756 C C . THR A 1 92 ? 8.246 8.364 -14.450 1.00 98.38 92 THR A C 1
ATOM 758 O O . THR A 1 92 ? 7.462 8.402 -13.495 1.00 98.38 92 THR A O 1
ATOM 761 N N . LEU A 1 93 ? 8.575 7.198 -15.023 1.00 98.62 93 LEU A N 1
ATOM 762 C CA . LEU A 1 93 ? 8.115 5.899 -14.513 1.00 98.62 93 LEU A CA 1
ATOM 763 C C . LEU A 1 93 ? 8.725 5.574 -13.143 1.00 98.62 93 LEU A C 1
ATOM 765 O O . LEU A 1 93 ? 8.015 5.074 -12.270 1.00 98.62 93 LEU A O 1
ATOM 769 N N . THR A 1 94 ? 10.001 5.905 -12.926 1.00 98.62 94 THR A N 1
ATOM 770 C CA . THR A 1 94 ? 10.676 5.723 -11.631 1.00 98.62 94 THR A CA 1
ATOM 771 C C . THR A 1 94 ? 9.970 6.514 -10.536 1.00 98.62 94 THR A C 1
ATOM 773 O O . THR A 1 94 ? 9.598 5.937 -9.517 1.00 98.62 94 THR A O 1
ATOM 776 N N . LEU A 1 95 ? 9.664 7.791 -10.781 1.00 98.25 95 LEU A N 1
ATOM 777 C CA . LEU A 1 95 ? 8.927 8.621 -9.827 1.00 98.25 95 LEU A CA 1
ATOM 778 C C . LEU A 1 95 ? 7.532 8.049 -9.513 1.00 98.25 95 LEU A C 1
ATOM 780 O O . LEU A 1 95 ? 7.095 8.031 -8.362 1.00 98.25 95 LEU A O 1
ATOM 784 N N . SER A 1 96 ? 6.819 7.555 -10.531 1.00 97.69 96 SER A N 1
ATOM 785 C CA . SER A 1 96 ? 5.503 6.929 -10.344 1.00 97.69 96 SER A CA 1
ATOM 786 C C . SER A 1 96 ? 5.581 5.645 -9.505 1.00 97.69 96 SER A C 1
ATOM 788 O O . SER A 1 96 ? 4.735 5.431 -8.627 1.00 97.69 96 SER A O 1
ATOM 790 N N . LYS A 1 97 ? 6.617 4.825 -9.725 1.00 98.31 97 LYS A N 1
ATOM 791 C CA . LYS A 1 97 ? 6.921 3.635 -8.921 1.00 98.31 97 LYS A CA 1
ATOM 792 C C . LYS A 1 97 ? 7.222 4.008 -7.470 1.00 98.31 97 LYS A C 1
ATOM 794 O O . LYS A 1 97 ? 6.570 3.475 -6.579 1.00 98.31 97 LYS A O 1
ATOM 799 N N . GLU A 1 98 ? 8.131 4.948 -7.233 1.00 98.12 98 GLU A N 1
ATOM 800 C CA . GLU A 1 98 ? 8.514 5.387 -5.883 1.00 98.12 98 GLU A CA 1
ATOM 801 C C . GLU A 1 98 ? 7.317 5.926 -5.093 1.00 98.12 98 GLU A C 1
ATOM 803 O O . GLU A 1 98 ? 7.115 5.579 -3.933 1.00 98.12 98 GLU A O 1
ATOM 808 N N . ASN A 1 99 ? 6.463 6.725 -5.730 1.00 97.19 99 ASN A N 1
ATOM 809 C CA . ASN A 1 99 ? 5.239 7.230 -5.111 1.00 97.19 99 ASN A CA 1
ATOM 810 C C . ASN A 1 99 ? 4.242 6.100 -4.757 1.00 97.19 99 ASN A C 1
ATOM 812 O O . ASN A 1 99 ? 3.542 6.155 -3.742 1.00 97.19 99 ASN A O 1
ATOM 816 N N . THR A 1 100 ? 4.192 5.042 -5.569 1.00 97.56 100 THR A N 1
ATOM 817 C CA . THR A 1 100 ? 3.377 3.847 -5.290 1.00 97.56 100 THR A CA 1
ATOM 818 C C . THR A 1 100 ? 3.966 3.035 -4.135 1.00 97.56 100 THR A C 1
ATOM 820 O O . THR A 1 100 ? 3.221 2.594 -3.265 1.00 97.56 100 THR A O 1
ATOM 823 N N . GLU A 1 101 ? 5.293 2.911 -4.057 1.00 98.06 101 GLU A N 1
ATOM 824 C CA . GLU A 1 101 ? 6.003 2.288 -2.930 1.00 98.06 101 GLU A CA 1
ATOM 825 C C . GLU A 1 101 ? 5.806 3.062 -1.623 1.00 98.06 101 GLU A C 1
ATOM 827 O O . GLU A 1 101 ? 5.569 2.457 -0.581 1.00 98.06 101 GLU A O 1
ATOM 832 N N . GLN A 1 102 ? 5.830 4.396 -1.671 1.00 97.00 102 GLN A N 1
ATOM 833 C CA . GLN A 1 102 ? 5.518 5.241 -0.516 1.00 97.00 102 GLN A CA 1
ATOM 834 C C . GLN A 1 102 ? 4.072 5.045 -0.055 1.00 97.00 102 GLN A C 1
ATOM 836 O O . GLN A 1 102 ? 3.823 4.889 1.139 1.00 97.00 102 GLN A O 1
ATOM 841 N N . THR A 1 103 ? 3.123 4.992 -0.995 1.00 95.81 103 THR A N 1
ATOM 842 C CA . THR A 1 103 ? 1.714 4.712 -0.677 1.00 95.81 103 THR A CA 1
ATOM 843 C C . THR A 1 103 ? 1.560 3.326 -0.052 1.00 95.81 103 THR A C 1
ATOM 845 O O . THR A 1 103 ? 0.861 3.180 0.945 1.00 95.81 103 THR A O 1
ATOM 848 N N . LEU A 1 104 ? 2.250 2.316 -0.591 1.00 97.44 104 LEU A N 1
ATOM 849 C CA . LEU A 1 104 ? 2.271 0.963 -0.043 1.00 97.44 104 LEU A CA 1
ATOM 850 C C . LEU A 1 104 ? 2.810 0.962 1.395 1.00 97.44 104 LEU A C 1
ATOM 852 O O . LEU A 1 104 ? 2.149 0.445 2.294 1.00 97.44 104 LEU A O 1
ATOM 856 N N . ALA A 1 105 ? 3.959 1.597 1.636 1.00 96.94 105 ALA A N 1
ATOM 857 C CA . ALA A 1 105 ? 4.558 1.702 2.965 1.00 96.94 105 ALA A CA 1
ATOM 858 C C . ALA A 1 105 ? 3.635 2.420 3.965 1.00 96.94 105 ALA A C 1
ATOM 860 O O . ALA A 1 105 ? 3.515 1.996 5.114 1.00 96.94 105 ALA A O 1
ATOM 861 N N . ALA A 1 106 ? 2.921 3.458 3.519 1.00 95.12 106 ALA A N 1
ATOM 862 C CA . ALA A 1 106 ? 1.978 4.203 4.348 1.00 95.12 106 ALA A CA 1
ATOM 863 C C . ALA A 1 106 ? 0.786 3.360 4.840 1.00 95.12 106 ALA A C 1
ATOM 865 O O . ALA A 1 106 ? 0.151 3.735 5.824 1.00 95.12 106 ALA A O 1
ATOM 866 N N . THR A 1 107 ? 0.492 2.213 4.215 1.00 96.44 107 THR A N 1
ATOM 867 C CA . THR A 1 107 ? -0.585 1.314 4.668 1.00 96.44 107 THR A CA 1
ATOM 868 C C . THR A 1 107 ? -0.199 0.415 5.849 1.00 96.44 107 THR A C 1
ATOM 870 O O . THR A 1 107 ? -1.085 -0.160 6.478 1.00 96.44 107 THR A O 1
ATOM 873 N N . ALA A 1 108 ? 1.091 0.314 6.195 1.00 96.31 108 ALA A N 1
ATOM 874 C CA . ALA A 1 108 ? 1.554 -0.504 7.319 1.00 96.31 108 ALA A CA 1
ATOM 875 C C . ALA A 1 108 ? 0.987 -0.018 8.665 1.00 96.31 108 ALA A C 1
ATOM 877 O O . ALA A 1 108 ? 0.465 -0.813 9.442 1.00 96.31 108 ALA A O 1
ATOM 878 N N . VAL A 1 109 ? 1.010 1.297 8.909 1.00 95.38 109 VAL A N 1
ATOM 879 C CA . VAL A 1 109 ? 0.505 1.888 10.160 1.00 95.38 109 VAL A CA 1
ATOM 880 C C . VAL A 1 109 ? -1.009 1.675 10.333 1.00 95.38 109 VAL A C 1
ATOM 882 O O . VAL A 1 109 ? -1.407 1.214 11.401 1.00 95.38 109 VAL A O 1
ATOM 885 N N . PRO A 1 110 ? -1.873 1.945 9.329 1.00 96.50 110 PRO A N 1
ATOM 886 C CA . PRO A 1 110 ? -3.279 1.545 9.369 1.00 96.50 110 PRO A CA 1
ATOM 887 C C . PRO A 1 110 ? -3.491 0.069 9.708 1.00 96.50 110 PRO A C 1
ATOM 889 O O . PRO A 1 110 ? -4.305 -0.235 10.574 1.00 96.50 110 PRO A O 1
ATOM 892 N N . LEU A 1 111 ? -2.733 -0.843 9.092 1.00 97.56 111 LEU A N 1
ATOM 893 C CA . LEU A 1 111 ? -2.870 -2.277 9.355 1.00 97.56 111 LEU A CA 1
ATOM 894 C C . LEU A 1 111 ? -2.547 -2.625 10.815 1.00 97.56 111 LEU A C 1
ATOM 896 O O . LEU A 1 111 ? -3.313 -3.337 11.467 1.00 97.56 111 LEU A O 1
ATOM 900 N N . GLU A 1 112 ? -1.439 -2.098 11.340 1.00 97.19 112 GLU A N 1
ATOM 901 C CA . GLU A 1 112 ? -1.026 -2.294 12.733 1.00 97.19 112 GLU A CA 1
ATOM 902 C C . GLU A 1 112 ? -2.062 -1.738 13.712 1.00 97.19 112 GLU A C 1
ATOM 904 O O . GLU A 1 112 ? -2.450 -2.423 14.655 1.00 97.19 112 GLU A O 1
ATOM 909 N N . VAL A 1 113 ? -2.554 -0.520 13.472 1.00 97.19 113 VAL A N 1
ATOM 910 C CA . VAL A 1 113 ? -3.549 0.142 14.325 1.00 97.19 113 VAL A CA 1
ATOM 911 C C . VAL A 1 113 ? -4.875 -0.618 14.343 1.00 97.19 113 VAL A C 1
ATOM 913 O O . VAL A 1 113 ? -5.451 -0.821 15.415 1.00 97.19 113 VAL A O 1
ATOM 916 N N . THR A 1 114 ? -5.363 -1.053 13.183 1.00 97.12 114 THR A N 1
ATOM 917 C CA . THR A 1 114 ? -6.620 -1.804 13.073 1.00 97.12 114 THR A CA 1
ATOM 918 C C . THR A 1 114 ? -6.487 -3.186 13.715 1.00 97.12 114 THR A C 1
ATOM 920 O O . THR A 1 114 ? -7.387 -3.625 14.435 1.00 97.12 114 THR A O 1
ATOM 923 N N . THR A 1 115 ? -5.331 -3.835 13.558 1.00 97.00 115 THR A N 1
ATOM 924 C CA . THR A 1 115 ? -5.018 -5.097 14.244 1.00 97.00 115 THR A CA 1
ATOM 925 C C . THR A 1 115 ? -4.933 -4.900 15.759 1.00 97.00 115 THR A C 1
ATOM 927 O O . THR A 1 115 ? -5.530 -5.667 16.509 1.00 97.00 115 THR A O 1
ATOM 930 N N . GLU A 1 116 ? -4.278 -3.836 16.236 1.00 97.19 116 GLU A N 1
ATOM 931 C CA . GLU A 1 116 ? -4.235 -3.489 17.661 1.00 97.19 116 GLU A CA 1
ATOM 932 C C . GLU A 1 116 ? -5.655 -3.299 18.216 1.00 97.19 116 GLU A C 1
ATOM 934 O O . GLU A 1 116 ? -5.980 -3.847 19.267 1.00 97.19 116 GLU A O 1
ATOM 939 N N . CYS A 1 117 ? -6.541 -2.607 17.491 1.00 96.88 117 CYS A N 1
ATOM 940 C CA . CYS A 1 117 ? -7.942 -2.450 17.892 1.00 96.88 117 CYS A CA 1
ATOM 941 C C . CYS A 1 117 ? -8.663 -3.794 18.061 1.00 96.88 117 CYS A C 1
ATOM 943 O O . CYS A 1 117 ? -9.370 -3.977 19.053 1.00 96.88 117 CYS A O 1
ATOM 945 N N . LEU A 1 118 ? -8.459 -4.743 17.141 1.00 96.56 118 LEU A N 1
ATOM 946 C CA . LEU A 1 118 ? -9.003 -6.098 17.269 1.00 96.56 118 LEU A CA 1
ATOM 947 C C . LEU A 1 118 ? -8.462 -6.794 18.525 1.00 96.56 118 LEU A C 1
ATOM 949 O O . LEU A 1 118 ? -9.249 -7.278 19.336 1.00 96.56 118 LEU A O 1
ATOM 953 N N . THR A 1 119 ? -7.145 -6.755 18.757 1.00 96.25 119 THR A N 1
ATOM 954 C CA . THR A 1 119 ? -6.533 -7.382 19.947 1.00 96.25 119 THR A CA 1
ATOM 955 C C . THR A 1 119 ? -7.013 -6.765 21.264 1.00 96.25 119 THR A C 1
ATOM 957 O O . THR A 1 119 ? -7.219 -7.474 22.249 1.00 96.25 119 THR A O 1
ATOM 960 N N . LEU A 1 120 ? -7.246 -5.446 21.301 1.00 95.62 120 LEU A N 1
ATOM 961 C CA . LEU A 1 120 ? -7.808 -4.772 22.473 1.00 95.62 120 LEU A CA 1
ATOM 962 C C . LEU A 1 120 ? -9.215 -5.288 22.781 1.00 95.62 120 LEU A C 1
ATOM 964 O O . LEU A 1 120 ? -9.554 -5.494 23.945 1.00 95.62 120 LEU A O 1
ATOM 968 N N . ARG A 1 121 ? -10.027 -5.514 21.747 1.00 94.81 121 ARG A N 1
ATOM 969 C CA . ARG A 1 121 ? -11.408 -5.988 21.889 1.00 94.81 121 ARG A CA 1
ATOM 970 C C . ARG A 1 121 ? -11.498 -7.471 22.244 1.00 94.81 121 ARG A C 1
ATOM 972 O O . ARG A 1 121 ? -12.392 -7.847 23.000 1.00 94.81 121 ARG A O 1
ATOM 979 N N . GLU A 1 122 ? -10.544 -8.288 21.810 1.00 94.00 122 GLU A N 1
ATOM 980 C CA . GLU A 1 122 ? -10.400 -9.681 22.265 1.00 94.00 122 GLU A CA 1
ATOM 981 C C . GLU A 1 122 ? -10.135 -9.789 23.777 1.00 94.00 122 GLU A C 1
ATOM 983 O O . GLU A 1 122 ? -10.431 -10.815 24.384 1.00 94.00 122 GLU A O 1
ATOM 988 N N . GLY A 1 123 ? -9.639 -8.719 24.410 1.00 91.94 123 GLY A N 1
ATOM 989 C CA . GLY A 1 123 ? -9.438 -8.641 25.859 1.00 91.94 123 GLY A CA 1
ATOM 990 C C . GLY A 1 123 ? -10.721 -8.532 26.695 1.00 91.94 123 GLY A C 1
ATOM 991 O O . GLY A 1 123 ? -10.639 -8.559 27.925 1.00 91.94 123 GLY A O 1
ATOM 992 N N . ARG A 1 124 ? -11.901 -8.393 26.073 1.00 93.25 124 ARG A N 1
ATOM 993 C CA . ARG A 1 124 ? -13.186 -8.342 26.790 1.00 93.25 124 ARG A CA 1
ATOM 994 C C . ARG A 1 124 ? -13.512 -9.681 27.452 1.00 93.25 124 ARG A C 1
ATOM 996 O O . ARG A 1 124 ? -13.163 -10.747 26.953 1.00 93.25 124 ARG A O 1
ATOM 1003 N N . GLN A 1 125 ? -14.229 -9.627 28.575 1.00 89.88 125 GLN A N 1
ATOM 1004 C CA . GLN A 1 125 ? -14.524 -10.808 29.388 1.00 89.88 125 GLN A CA 1
ATOM 1005 C C . GLN A 1 125 ? -16.018 -11.119 29.481 1.00 89.88 125 GLN A C 1
ATOM 1007 O O . GLN A 1 125 ? -16.869 -10.232 29.553 1.00 89.88 125 GLN A O 1
ATOM 1012 N N . GLY A 1 126 ? -16.333 -12.413 29.572 1.00 90.00 126 GLY A N 1
ATOM 1013 C CA . GLY A 1 126 ? -17.687 -12.893 29.837 1.00 90.00 126 GLY A CA 1
ATOM 1014 C C . GLY A 1 126 ? -18.684 -12.441 28.771 1.00 90.00 126 GLY A C 1
ATOM 1015 O O . GLY A 1 126 ? -18.464 -12.653 27.584 1.00 90.00 126 GLY A O 1
ATOM 1016 N N . HIS A 1 127 ? -19.785 -11.826 29.205 1.00 90.44 127 HIS A N 1
ATOM 1017 C CA . HIS A 1 127 ? -20.864 -11.384 28.318 1.00 90.44 127 HIS A CA 1
ATOM 1018 C C . HIS A 1 127 ? -20.521 -10.145 27.478 1.00 90.44 127 HIS A C 1
ATOM 1020 O O . HIS A 1 127 ? -21.265 -9.841 26.552 1.00 90.44 127 HIS A O 1
ATOM 1026 N N . GLU A 1 128 ? -19.401 -9.469 27.754 1.00 92.19 128 GLU A N 1
ATOM 1027 C CA . GLU A 1 128 ? -18.939 -8.322 26.960 1.00 92.19 128 GLU A CA 1
ATOM 1028 C C . GLU A 1 128 ? -18.159 -8.747 25.702 1.00 92.19 128 GLU A C 1
ATOM 1030 O O . GLU A 1 128 ? -17.987 -7.960 24.768 1.00 92.19 128 GLU A O 1
ATOM 1035 N N . LEU A 1 129 ? -17.701 -10.005 25.640 1.00 91.81 129 LEU A N 1
ATOM 1036 C CA . LEU A 1 129 ? -17.044 -10.565 24.460 1.00 91.81 129 LEU A CA 1
ATOM 1037 C C . LEU A 1 129 ? -18.097 -10.969 23.420 1.00 91.81 129 LEU A C 1
ATOM 1039 O O . LEU A 1 129 ? -18.566 -12.107 23.377 1.00 91.81 129 LEU A O 1
ATOM 1043 N N . VAL A 1 130 ? -18.482 -10.009 22.586 1.00 90.62 130 VAL A N 1
ATOM 1044 C CA . VAL A 1 130 ? -19.527 -10.157 21.568 1.00 90.62 130 VAL A CA 1
ATOM 1045 C C . VAL A 1 130 ? -18.961 -9.783 20.208 1.00 90.62 130 VAL A C 1
ATOM 1047 O O . VAL A 1 130 ? -18.236 -8.802 20.106 1.00 90.62 130 VAL A O 1
ATOM 1050 N N . THR A 1 131 ? -19.329 -10.532 19.166 1.00 91.94 131 THR A N 1
ATOM 1051 C CA . THR A 1 131 ? -19.111 -10.107 17.778 1.00 91.94 131 THR A CA 1
ATOM 1052 C C . THR A 1 131 ? -20.155 -9.062 17.417 1.00 91.94 131 THR A C 1
ATOM 1054 O O . THR A 1 131 ? -21.341 -9.378 17.308 1.00 91.94 131 THR A O 1
ATOM 1057 N N . ASP A 1 132 ? -19.721 -7.817 17.276 1.00 93.69 132 ASP A N 1
ATOM 1058 C CA . ASP A 1 132 ? -20.598 -6.684 16.999 1.00 93.69 132 ASP A CA 1
ATOM 1059 C C . ASP A 1 132 ? -20.215 -5.982 15.673 1.00 93.69 132 ASP A C 1
ATOM 1061 O O . ASP A 1 132 ? -19.252 -6.376 15.005 1.00 93.69 132 ASP A O 1
ATOM 1065 N N . PRO A 1 133 ? -20.954 -4.936 15.252 1.00 96.38 133 PRO A N 1
ATOM 1066 C CA . PRO A 1 133 ? -20.634 -4.216 14.023 1.00 96.38 133 PRO A CA 1
ATOM 1067 C C . PRO A 1 133 ? -19.224 -3.610 13.987 1.00 96.38 133 PRO A C 1
ATOM 1069 O O . PRO A 1 133 ? -18.710 -3.388 12.899 1.00 96.38 133 PRO A O 1
ATOM 1072 N N . VAL A 1 134 ? -18.588 -3.328 15.129 1.00 96.75 134 VAL A N 1
ATOM 1073 C CA . VAL A 1 134 ? -17.207 -2.825 15.162 1.00 96.75 134 VAL A CA 1
ATOM 1074 C C . VAL A 1 134 ? -16.236 -3.925 14.754 1.00 96.75 134 VAL A C 1
ATOM 1076 O O . VAL A 1 134 ? -15.370 -3.670 13.922 1.00 96.75 134 VAL A O 1
ATOM 1079 N N . ASP A 1 135 ? -16.401 -5.148 15.269 1.00 95.50 135 ASP A N 1
ATOM 1080 C CA . ASP A 1 135 ? -15.545 -6.278 14.877 1.00 95.50 135 ASP A CA 1
ATOM 1081 C C . ASP A 1 135 ? -15.662 -6.574 13.381 1.00 95.50 135 ASP A C 1
ATOM 1083 O O . ASP A 1 135 ? -14.666 -6.871 12.721 1.00 95.50 135 ASP A O 1
ATOM 1087 N N . GLU A 1 136 ? -16.871 -6.462 12.824 1.00 96.94 136 GLU A N 1
ATOM 1088 C CA . GLU A 1 136 ? -17.088 -6.607 11.385 1.00 96.94 136 GLU A CA 1
ATOM 1089 C C . GLU A 1 136 ? -16.384 -5.514 10.573 1.00 96.94 136 GLU A C 1
ATOM 1091 O O . GLU A 1 136 ? -15.771 -5.823 9.551 1.00 96.94 136 GLU A O 1
ATOM 1096 N N . GLN A 1 137 ? -16.467 -4.245 10.992 1.00 98.06 137 GLN A N 1
ATOM 1097 C CA . GLN A 1 137 ? -15.816 -3.147 10.268 1.00 98.06 137 GLN A CA 1
ATOM 1098 C C . GLN A 1 137 ? -14.289 -3.199 10.384 1.00 98.06 137 GLN A C 1
ATOM 1100 O O . GLN A 1 137 ? -13.615 -3.033 9.373 1.00 98.06 137 GLN A O 1
ATOM 1105 N N . LEU A 1 138 ? -13.743 -3.512 11.565 1.00 97.69 138 LEU A N 1
ATOM 1106 C CA . LEU A 1 138 ? -12.299 -3.674 11.760 1.00 97.69 138 LEU A CA 1
ATOM 1107 C C . LEU A 1 138 ? -11.739 -4.823 10.907 1.00 97.69 138 LEU A C 1
ATOM 1109 O O . LEU A 1 138 ? -10.708 -4.659 10.263 1.00 97.69 138 LEU A O 1
ATOM 1113 N N . LYS A 1 139 ? -12.430 -5.970 10.835 1.00 97.88 139 LYS A N 1
ATOM 1114 C CA . LYS A 1 139 ? -12.020 -7.086 9.960 1.00 97.88 139 LYS A CA 1
ATOM 1115 C C . LYS A 1 139 ? -12.070 -6.706 8.482 1.00 97.88 139 LYS A C 1
ATOM 1117 O O . LYS A 1 139 ? -11.110 -6.959 7.761 1.00 97.88 139 LYS A O 1
ATOM 1122 N N . LYS A 1 140 ? -13.148 -6.046 8.039 1.00 98.31 140 LYS A N 1
ATOM 1123 C CA . LYS A 1 140 ? -13.257 -5.527 6.663 1.00 98.31 140 LYS A CA 1
ATOM 1124 C C . LYS A 1 140 ? -12.137 -4.546 6.331 1.00 98.31 140 LYS A C 1
ATOM 1126 O O . LYS A 1 140 ? -11.649 -4.548 5.205 1.00 98.31 140 LYS A O 1
ATOM 1131 N N . GLU A 1 141 ? -11.738 -3.720 7.292 1.00 98.06 141 GLU A N 1
ATOM 1132 C CA . GLU A 1 141 ? -10.637 -2.776 7.139 1.00 98.06 141 GLU A CA 1
ATOM 1133 C C . GLU A 1 141 ? -9.283 -3.480 7.008 1.00 98.06 141 GLU A C 1
ATOM 1135 O O . GLU A 1 141 ? -8.550 -3.162 6.077 1.00 98.06 141 GLU A O 1
ATOM 1140 N N . VAL A 1 142 ? -8.987 -4.488 7.840 1.00 98.44 142 VAL A N 1
ATOM 1141 C CA . VAL A 1 142 ? -7.785 -5.335 7.683 1.00 98.44 142 VAL A CA 1
ATOM 1142 C C . VAL A 1 142 ? -7.755 -5.982 6.299 1.00 98.44 142 VAL A C 1
ATOM 1144 O O . VAL A 1 142 ? -6.792 -5.799 5.556 1.00 98.44 142 VAL A O 1
ATOM 1147 N N . GLU A 1 143 ? -8.832 -6.669 5.911 1.00 98.31 143 GLU A N 1
ATOM 1148 C CA . GLU A 1 143 ? -8.918 -7.339 4.610 1.00 98.31 143 GLU A CA 1
ATOM 1149 C C . GLU A 1 143 ? -8.764 -6.354 3.441 1.00 98.31 143 GLU A C 1
ATOM 1151 O O . GLU A 1 143 ? -8.168 -6.683 2.415 1.00 98.31 143 GLU A O 1
ATOM 1156 N N . LEU A 1 144 ? -9.316 -5.141 3.560 1.00 98.44 144 LEU A N 1
ATOM 1157 C CA . LEU A 1 144 ? -9.157 -4.098 2.549 1.00 98.44 144 LEU A CA 1
ATOM 1158 C C . LEU A 1 144 ? -7.707 -3.623 2.462 1.00 98.44 144 LEU A C 1
ATOM 1160 O O . LEU A 1 144 ? -7.180 -3.533 1.355 1.00 98.44 144 LEU A O 1
ATOM 1164 N N . ILE A 1 145 ? -7.061 -3.345 3.596 1.00 98.25 145 ILE A N 1
ATOM 1165 C CA . ILE A 1 145 ? -5.668 -2.890 3.627 1.00 98.25 145 ILE A CA 1
ATOM 1166 C C . ILE A 1 145 ? -4.742 -3.949 3.018 1.00 98.25 145 ILE A C 1
ATOM 1168 O O . ILE A 1 145 ? -3.903 -3.614 2.184 1.00 98.25 145 ILE A O 1
ATOM 1172 N N . GLU A 1 146 ? -4.930 -5.227 3.344 1.00 98.44 146 GLU A N 1
ATOM 1173 C CA . GLU A 1 146 ? -4.148 -6.320 2.754 1.00 98.44 146 GLU A CA 1
ATOM 1174 C C . GLU A 1 146 ? -4.349 -6.423 1.234 1.00 98.44 146 GLU A C 1
ATOM 1176 O O . GLU A 1 146 ? -3.381 -6.576 0.483 1.00 98.44 146 GLU A O 1
ATOM 1181 N N . ARG A 1 147 ? -5.590 -6.281 0.742 1.00 98.44 147 ARG A N 1
ATOM 1182 C CA . ARG A 1 147 ? -5.859 -6.237 -0.707 1.00 98.44 147 ARG A CA 1
ATOM 1183 C C . ARG A 1 147 ? -5.181 -5.043 -1.375 1.00 98.44 147 ARG A C 1
ATOM 1185 O O . ARG A 1 147 ? -4.572 -5.207 -2.430 1.00 98.44 147 ARG A O 1
ATOM 1192 N N . VAL A 1 148 ? -5.251 -3.860 -0.763 1.00 98.25 148 VAL A N 1
ATOM 1193 C CA . VAL A 1 148 ? -4.570 -2.650 -1.248 1.00 98.25 148 VAL A CA 1
ATOM 1194 C C . VAL A 1 148 ? -3.064 -2.895 -1.344 1.00 98.25 148 VAL A C 1
ATOM 1196 O O . VAL A 1 148 ? -2.468 -2.603 -2.380 1.00 98.25 148 VAL A O 1
ATOM 1199 N N . GLN A 1 149 ? -2.455 -3.485 -0.313 1.00 98.44 149 GLN A N 1
ATOM 1200 C CA . GLN A 1 149 ? -1.028 -3.809 -0.305 1.00 98.44 149 GLN A CA 1
ATOM 1201 C C . GLN A 1 149 ? -0.642 -4.736 -1.459 1.00 98.44 149 GLN A C 1
ATOM 1203 O O . GLN A 1 149 ? 0.331 -4.474 -2.166 1.00 98.44 149 GLN A O 1
ATOM 1208 N N . GLN A 1 150 ? -1.430 -5.787 -1.697 1.00 98.44 150 GLN A N 1
ATOM 1209 C CA . GLN A 1 150 ? -1.197 -6.718 -2.802 1.00 98.44 150 GLN A CA 1
ATOM 1210 C C . GLN A 1 150 ? -1.286 -6.025 -4.167 1.00 98.44 150 GLN A C 1
ATOM 1212 O O . GLN A 1 150 ? -0.403 -6.213 -5.005 1.00 98.44 150 GLN A O 1
ATOM 1217 N N . VAL A 1 151 ? -2.315 -5.202 -4.389 1.00 98.44 151 VAL A N 1
ATOM 1218 C CA . VAL A 1 151 ? -2.509 -4.482 -5.658 1.00 98.44 151 VAL A CA 1
ATOM 1219 C C . VAL A 1 151 ? -1.376 -3.481 -5.902 1.00 98.44 151 VAL A C 1
ATOM 1221 O O . VAL A 1 151 ? -0.783 -3.475 -6.982 1.00 98.44 151 VAL A O 1
ATOM 1224 N N . LEU A 1 152 ? -1.013 -2.673 -4.901 1.00 98.12 152 LEU A N 1
ATOM 1225 C CA . LEU A 1 152 ? 0.093 -1.716 -5.022 1.00 98.12 152 LEU A CA 1
ATOM 1226 C C . LEU A 1 152 ? 1.430 -2.430 -5.278 1.00 98.12 152 LEU A C 1
ATOM 1228 O O . LEU A 1 152 ? 2.199 -1.993 -6.133 1.00 98.12 152 LEU A O 1
ATOM 1232 N N . GLN A 1 153 ? 1.686 -3.561 -4.612 1.00 98.50 153 GLN A N 1
ATOM 1233 C CA . GLN A 1 153 ? 2.888 -4.365 -4.839 1.00 98.50 153 GLN A CA 1
ATOM 1234 C C . GLN A 1 153 ? 2.960 -4.908 -6.275 1.00 98.50 153 GLN A C 1
ATOM 1236 O O . GLN A 1 153 ? 4.025 -4.855 -6.893 1.00 98.50 153 GLN A O 1
ATOM 1241 N N . GLN A 1 154 ? 1.843 -5.390 -6.830 1.00 98.44 154 GLN A N 1
ATOM 1242 C CA . GLN A 1 154 ? 1.776 -5.851 -8.222 1.00 98.44 154 GLN A CA 1
ATOM 1243 C C . GLN A 1 154 ? 2.093 -4.722 -9.211 1.00 98.44 154 GLN A C 1
ATOM 1245 O O . GLN A 1 154 ? 2.868 -4.922 -10.149 1.00 98.44 154 GLN A O 1
ATOM 1250 N N . HIS A 1 155 ? 1.548 -3.523 -8.986 1.00 98.00 155 HIS A N 1
ATOM 1251 C CA . HIS A 1 155 ? 1.855 -2.350 -9.805 1.00 98.00 155 HIS A CA 1
ATOM 1252 C C . HIS A 1 155 ? 3.336 -1.957 -9.734 1.00 98.00 155 HIS A C 1
ATOM 1254 O O . HIS A 1 155 ? 3.948 -1.709 -10.773 1.00 98.00 155 HIS A O 1
ATOM 1260 N N . THR A 1 156 ? 3.933 -1.965 -8.539 1.00 98.25 156 THR A N 1
ATOM 1261 C CA . THR A 1 156 ? 5.369 -1.710 -8.350 1.00 98.25 156 THR A CA 1
ATOM 1262 C C . THR A 1 156 ? 6.231 -2.720 -9.111 1.00 98.25 156 THR A C 1
ATOM 1264 O O . THR A 1 156 ? 7.183 -2.325 -9.786 1.00 98.25 156 THR A O 1
ATOM 1267 N N . SER A 1 157 ? 5.889 -4.012 -9.052 1.00 98.25 157 SER A N 1
ATOM 1268 C CA . SER A 1 157 ? 6.593 -5.064 -9.796 1.00 98.25 157 SER A CA 1
ATOM 1269 C C . SER A 1 157 ? 6.486 -4.866 -11.311 1.00 98.25 157 SER A C 1
ATOM 1271 O O . SER A 1 157 ? 7.503 -4.897 -12.001 1.00 98.25 157 SER A O 1
ATOM 1273 N N . ARG A 1 158 ? 5.287 -4.565 -11.827 1.00 98.31 158 ARG A N 1
ATOM 1274 C CA . ARG A 1 158 ? 5.071 -4.295 -13.258 1.00 98.31 158 ARG A CA 1
ATOM 1275 C C . ARG A 1 158 ? 5.838 -3.058 -13.741 1.00 98.31 158 ARG A C 1
ATOM 1277 O O . ARG A 1 158 ? 6.411 -3.077 -14.828 1.00 98.31 158 ARG A O 1
ATOM 1284 N N . ALA A 1 159 ? 5.884 -1.993 -12.938 1.00 98.44 159 ALA A N 1
ATOM 1285 C CA . ALA A 1 159 ? 6.672 -0.800 -13.248 1.00 98.44 159 ALA A CA 1
ATOM 1286 C C . ALA A 1 159 ? 8.181 -1.102 -13.275 1.00 98.44 159 ALA A C 1
ATOM 1288 O O . ALA A 1 159 ? 8.888 -0.626 -14.160 1.00 98.44 159 ALA A O 1
ATOM 1289 N N . PHE A 1 160 ? 8.675 -1.926 -12.347 1.00 98.50 160 PHE A N 1
ATOM 1290 C CA . PHE A 1 160 ? 10.073 -2.357 -12.331 1.00 98.50 160 PHE A CA 1
ATOM 1291 C C . PHE A 1 160 ? 10.451 -3.166 -13.580 1.00 98.50 160 PHE A C 1
ATOM 1293 O O . PHE A 1 160 ? 11.458 -2.870 -14.220 1.00 98.50 160 PHE A O 1
ATOM 1300 N N . GLU A 1 161 ? 9.626 -4.138 -13.974 1.00 98.50 161 GLU A N 1
ATOM 1301 C CA . GLU A 1 161 ? 9.841 -4.913 -15.205 1.00 98.50 161 GLU A CA 1
ATOM 1302 C C . GLU A 1 161 ? 9.886 -4.007 -16.443 1.00 98.50 161 GLU A C 1
ATOM 1304 O O . GLU A 1 161 ? 10.766 -4.152 -17.297 1.00 98.50 161 GLU A O 1
ATOM 1309 N N . GLN A 1 162 ? 8.989 -3.020 -16.513 1.00 98.56 162 GLN A N 1
ATOM 1310 C CA . GLN A 1 162 ? 8.974 -2.069 -17.619 1.00 98.56 162 GLN A CA 1
ATOM 1311 C C . GLN A 1 162 ? 10.211 -1.157 -17.636 1.00 98.56 162 GLN A C 1
ATOM 1313 O O . GLN A 1 162 ? 10.731 -0.867 -18.716 1.00 98.56 162 GLN A O 1
ATOM 1318 N N . LEU A 1 163 ? 10.738 -0.753 -16.475 1.00 98.69 163 LEU A N 1
ATOM 1319 C CA . LEU A 1 163 ? 12.014 -0.031 -16.390 1.00 98.69 163 LEU A CA 1
ATOM 1320 C C . LEU A 1 163 ? 13.174 -0.861 -16.956 1.00 98.69 163 LEU A C 1
ATOM 1322 O O . LEU A 1 163 ? 14.007 -0.317 -17.681 1.00 98.69 163 LEU A O 1
ATOM 1326 N N . CYS A 1 164 ? 13.211 -2.174 -16.701 1.00 98.62 164 CYS A N 1
ATOM 1327 C CA . CYS A 1 164 ? 14.219 -3.057 -17.296 1.00 98.62 164 CYS A CA 1
ATOM 1328 C C . CYS A 1 164 ? 14.117 -3.096 -18.831 1.00 98.62 164 CYS A C 1
ATOM 1330 O O . CYS A 1 164 ? 15.138 -3.054 -19.519 1.00 98.62 164 CYS A O 1
ATOM 1332 N N . ILE A 1 165 ? 12.896 -3.129 -19.377 1.00 98.69 165 ILE A N 1
ATOM 1333 C CA . ILE A 1 165 ? 12.665 -3.097 -20.830 1.00 98.69 165 ILE A CA 1
ATOM 1334 C C . ILE A 1 165 ? 13.136 -1.765 -21.429 1.00 98.69 165 ILE A C 1
ATOM 1336 O O . ILE A 1 165 ? 13.846 -1.769 -22.437 1.00 98.69 165 ILE A O 1
ATOM 1340 N N . LEU A 1 166 ? 12.781 -0.635 -20.809 1.00 98.62 166 LEU A N 1
ATOM 1341 C CA . LEU A 1 166 ? 13.231 0.692 -21.244 1.00 98.62 166 LEU A CA 1
ATOM 1342 C C . LEU A 1 166 ? 14.761 0.813 -21.191 1.00 98.62 166 LEU A C 1
ATOM 1344 O O . LEU A 1 166 ? 15.367 1.343 -22.122 1.00 98.62 166 LEU A O 1
ATOM 1348 N N . GLN A 1 167 ? 15.400 0.255 -20.160 1.00 98.69 167 GLN A N 1
ATOM 1349 C CA . GLN A 1 167 ? 16.855 0.251 -20.029 1.00 98.69 167 GLN A CA 1
ATOM 1350 C C . GLN A 1 167 ? 17.544 -0.558 -21.141 1.00 98.69 167 GLN A C 1
ATOM 1352 O O . GLN A 1 167 ? 18.559 -0.110 -21.683 1.00 98.69 167 GLN A O 1
ATOM 1357 N N . GLU A 1 168 ? 16.988 -1.712 -21.517 1.00 98.56 168 GLU A N 1
ATOM 1358 C CA . GLU A 1 168 ? 17.478 -2.508 -22.649 1.00 98.56 168 GLU A CA 1
ATOM 1359 C C . GLU A 1 168 ? 17.330 -1.740 -23.970 1.00 98.56 168 GLU A C 1
ATOM 1361 O O . GLU A 1 168 ? 18.290 -1.603 -24.727 1.00 98.56 168 GLU A O 1
ATOM 1366 N N . VAL A 1 169 ? 16.154 -1.163 -24.227 1.00 98.50 169 VAL A N 1
ATOM 1367 C CA . VAL A 1 169 ? 15.909 -0.318 -25.408 1.00 98.50 169 VAL A CA 1
ATOM 1368 C C . VAL A 1 169 ? 16.905 0.843 -25.472 1.00 98.50 169 VAL A C 1
ATOM 1370 O O . VAL A 1 169 ? 17.502 1.094 -26.521 1.00 98.50 169 VAL A O 1
ATOM 1373 N N . ARG A 1 170 ? 17.144 1.524 -24.346 1.00 98.56 170 ARG A N 1
ATOM 1374 C CA . ARG A 1 170 ? 18.125 2.608 -24.248 1.00 98.56 170 ARG A CA 1
ATOM 1375 C C . ARG A 1 170 ? 19.528 2.128 -24.610 1.00 98.56 170 ARG A C 1
ATOM 1377 O O . ARG A 1 170 ? 20.271 2.847 -25.283 1.00 98.56 170 ARG A O 1
ATOM 1384 N N . HIS A 1 171 ? 19.924 0.936 -24.158 1.00 98.44 171 HIS A N 1
ATOM 1385 C CA . HIS A 1 171 ? 21.229 0.368 -24.493 1.00 98.44 171 HIS A CA 1
ATOM 1386 C C . HIS 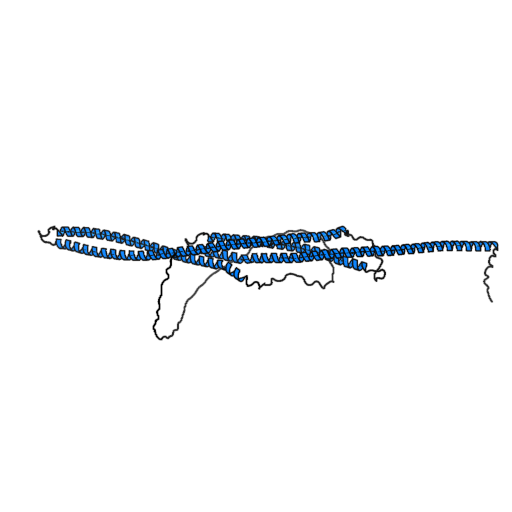A 1 171 ? 21.363 0.127 -26.001 1.00 98.44 171 HIS A C 1
ATOM 1388 O O . HIS A 1 171 ? 22.369 0.523 -26.590 1.00 98.44 171 HIS A O 1
ATOM 1394 N N . GLN A 1 172 ? 20.327 -0.420 -26.638 1.00 98.44 172 GLN A N 1
ATOM 1395 C CA . GLN A 1 172 ? 20.308 -0.665 -28.082 1.00 98.44 172 GLN A CA 1
ATOM 1396 C C . GLN A 1 172 ? 20.377 0.630 -28.901 1.00 98.44 172 GLN A C 1
ATOM 1398 O O . GLN A 1 172 ? 21.168 0.716 -29.841 1.00 98.44 172 GLN A O 1
ATOM 1403 N N . LEU A 1 173 ? 19.628 1.665 -28.503 1.00 98.50 173 LEU A N 1
ATOM 1404 C CA . LEU A 1 173 ? 19.717 2.997 -29.113 1.00 98.50 173 LEU A CA 1
ATOM 1405 C C . LEU A 1 173 ? 21.126 3.587 -28.979 1.00 98.50 173 LEU A C 1
ATOM 1407 O O . LEU A 1 173 ? 21.660 4.124 -29.944 1.00 98.50 173 LEU A O 1
ATOM 1411 N N . THR A 1 174 ? 21.751 3.449 -27.805 1.00 98.25 174 THR A N 1
ATOM 1412 C CA . THR A 1 174 ? 23.112 3.957 -27.553 1.00 98.25 174 THR A CA 1
ATOM 1413 C C . THR A 1 174 ? 24.151 3.229 -28.410 1.00 98.25 174 THR A C 1
ATOM 1415 O O . THR A 1 174 ? 25.057 3.861 -28.949 1.00 98.25 174 THR A O 1
ATOM 1418 N N . ALA A 1 175 ? 24.021 1.908 -28.562 1.00 98.38 175 ALA A N 1
ATOM 1419 C CA . ALA A 1 175 ? 24.913 1.118 -29.406 1.00 98.38 175 ALA A CA 1
ATOM 1420 C C . ALA A 1 175 ? 24.788 1.513 -30.887 1.00 98.38 175 ALA A C 1
ATOM 1422 O O . ALA A 1 175 ? 25.798 1.684 -31.56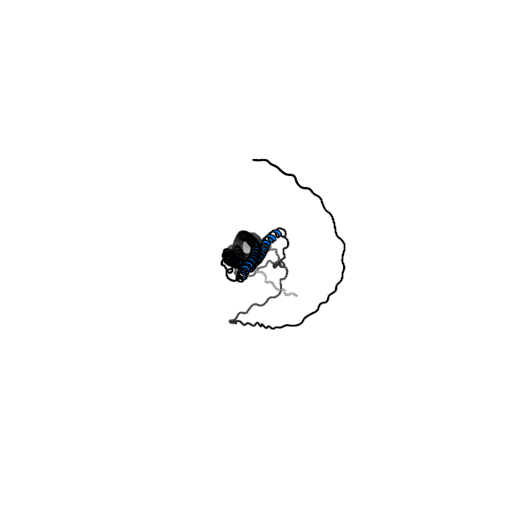9 1.00 98.38 175 ALA A O 1
ATOM 1423 N N . ASP A 1 176 ? 23.562 1.708 -31.383 1.00 98.44 176 ASP A N 1
ATOM 1424 C CA . ASP A 1 176 ? 23.344 2.186 -32.750 1.00 98.44 176 ASP A CA 1
ATOM 1425 C C . ASP A 1 176 ? 23.888 3.610 -32.942 1.00 98.44 176 ASP A C 1
ATOM 1427 O O . ASP A 1 176 ? 24.591 3.877 -33.915 1.00 98.44 176 ASP A O 1
ATOM 1431 N N . LEU A 1 177 ? 23.651 4.504 -31.978 1.00 98.00 177 LEU A N 1
ATOM 1432 C CA . LEU A 1 177 ? 24.176 5.869 -31.986 1.00 98.00 177 LEU A CA 1
ATOM 1433 C C . LEU A 1 177 ? 25.709 5.893 -32.075 1.00 98.00 177 LEU A C 1
ATOM 1435 O O . LEU A 1 177 ? 26.249 6.625 -32.905 1.00 98.00 177 LEU A O 1
ATOM 1439 N N . GLN A 1 178 ? 26.404 5.058 -31.293 1.00 98.38 178 GLN A N 1
ATOM 1440 C CA . GLN A 1 178 ? 27.864 4.936 -31.359 1.00 98.38 178 GLN A CA 1
ATOM 1441 C C . GLN A 1 178 ? 28.322 4.498 -32.755 1.00 98.38 178 GLN A C 1
ATOM 1443 O O . GLN A 1 178 ? 29.195 5.132 -33.342 1.00 98.38 178 GLN A O 1
ATOM 1448 N N . ASN A 1 179 ? 27.667 3.490 -33.342 1.00 97.75 179 ASN A N 1
ATOM 1449 C CA . ASN A 1 179 ? 27.975 3.050 -34.704 1.00 97.75 179 ASN A CA 1
ATOM 1450 C C . ASN A 1 179 ? 27.765 4.171 -35.737 1.00 97.75 179 ASN A C 1
ATOM 1452 O O . ASN A 1 179 ? 28.524 4.273 -36.701 1.00 97.75 179 ASN A O 1
ATOM 1456 N N . LYS A 1 180 ? 26.741 5.023 -35.564 1.00 97.88 180 LYS A N 1
ATOM 1457 C CA . LYS A 1 180 ? 26.522 6.192 -36.432 1.00 97.88 180 LYS A CA 1
ATOM 1458 C C . LYS A 1 180 ? 27.613 7.244 -36.253 1.00 97.88 180 LYS A C 1
ATOM 1460 O O . LYS A 1 180 ? 28.037 7.819 -37.249 1.00 97.88 180 LYS A O 1
ATOM 1465 N N . MET A 1 181 ? 28.072 7.488 -35.027 1.00 98.12 181 MET A N 1
ATOM 1466 C CA . MET A 1 181 ? 29.164 8.425 -34.748 1.00 98.12 181 MET A CA 1
ATOM 1467 C C . MET A 1 181 ? 30.482 7.960 -35.371 1.00 98.12 181 MET A C 1
ATOM 1469 O O . MET A 1 181 ? 31.125 8.745 -36.063 1.00 98.12 181 MET A O 1
ATOM 1473 N N . ASP A 1 182 ? 30.832 6.684 -35.204 1.00 98.12 182 ASP A N 1
ATOM 1474 C CA . ASP A 1 182 ? 32.055 6.109 -35.774 1.00 98.12 182 ASP A CA 1
ATOM 1475 C C . ASP A 1 182 ? 32.012 6.123 -37.311 1.00 98.12 182 ASP A C 1
ATOM 1477 O O . ASP A 1 182 ? 32.983 6.498 -37.968 1.00 98.12 182 ASP A O 1
ATOM 1481 N N . ALA A 1 183 ? 30.865 5.772 -37.907 1.00 97.06 183 ALA A N 1
ATOM 1482 C CA . ALA A 1 183 ? 30.676 5.851 -39.355 1.00 97.06 183 ALA A CA 1
ATOM 1483 C C . ALA A 1 183 ? 30.797 7.293 -39.873 1.00 97.06 183 ALA A C 1
ATOM 1485 O O . ALA A 1 183 ? 31.424 7.525 -40.905 1.00 97.06 183 ALA A O 1
ATOM 1486 N N . LEU A 1 184 ? 30.228 8.261 -39.149 1.00 97.25 184 LEU A N 1
ATOM 1487 C CA . LEU A 1 184 ? 30.296 9.673 -39.510 1.00 97.25 184 LEU A CA 1
ATOM 1488 C C . LEU A 1 184 ? 31.735 10.203 -39.468 1.00 97.25 184 LEU A C 1
ATOM 1490 O O . LEU A 1 184 ? 32.129 10.924 -40.380 1.00 97.25 184 LEU A O 1
ATOM 1494 N N . ASP A 1 185 ? 32.518 9.829 -38.453 1.00 97.75 185 ASP A N 1
ATOM 1495 C CA . ASP A 1 185 ? 33.928 10.222 -38.322 1.00 97.75 185 ASP A CA 1
ATOM 1496 C C . ASP A 1 185 ? 34.786 9.671 -39.472 1.00 97.75 185 ASP A C 1
ATOM 1498 O O . ASP A 1 185 ? 35.574 10.401 -40.085 1.00 97.75 185 ASP A O 1
ATOM 1502 N N . ILE A 1 186 ? 34.568 8.402 -39.838 1.00 97.00 186 ILE A N 1
ATOM 1503 C CA . ILE A 1 186 ? 35.228 7.772 -40.989 1.00 97.00 186 ILE A CA 1
ATOM 1504 C C . ILE A 1 186 ? 34.840 8.487 -42.289 1.00 97.00 186 ILE A C 1
ATOM 1506 O O . ILE A 1 186 ? 35.722 8.867 -43.061 1.00 97.00 186 ILE A O 1
ATOM 1510 N N . ASP A 1 187 ? 33.545 8.703 -42.532 1.00 96.94 187 ASP A N 1
ATOM 1511 C CA . ASP A 1 187 ? 33.057 9.312 -43.774 1.00 96.94 187 ASP A CA 1
ATOM 1512 C C . ASP A 1 187 ? 33.514 10.779 -43.905 1.00 96.94 187 ASP A C 1
ATOM 1514 O O . ASP A 1 187 ? 33.934 11.204 -44.986 1.00 96.94 187 ASP A O 1
ATOM 1518 N N . MET A 1 188 ? 33.522 11.546 -42.807 1.00 96.00 188 MET A N 1
ATOM 1519 C CA . MET A 1 188 ? 34.074 12.907 -42.767 1.00 96.00 188 MET A CA 1
ATOM 1520 C C . MET A 1 188 ? 35.586 12.918 -43.010 1.00 96.00 188 MET A C 1
ATOM 1522 O O . MET A 1 188 ? 36.082 13.743 -43.783 1.00 96.00 188 MET A O 1
ATOM 1526 N N . SER A 1 189 ? 36.320 11.981 -42.404 1.00 95.81 189 SER A N 1
ATOM 1527 C CA . SER A 1 189 ? 37.754 11.813 -42.644 1.00 95.81 189 SER A CA 1
ATOM 1528 C C . SER A 1 189 ? 38.028 11.522 -44.117 1.00 95.81 189 SER A C 1
ATOM 1530 O O . SER A 1 189 ? 38.876 12.179 -44.721 1.00 95.81 189 SER A O 1
ATOM 1532 N N . CYS A 1 190 ? 37.269 10.611 -44.733 1.00 94.31 190 CYS A N 1
ATOM 1533 C CA . CYS A 1 190 ? 37.360 10.316 -46.160 1.00 94.31 190 CYS A CA 1
ATOM 1534 C C . CYS A 1 190 ? 37.059 11.542 -47.032 1.00 94.31 190 CYS A C 1
ATOM 1536 O O . CYS A 1 190 ? 37.792 11.786 -47.988 1.00 94.31 190 CYS A O 1
ATOM 1538 N N . LEU A 1 191 ? 36.042 12.336 -46.686 1.00 93.81 191 LEU A N 1
ATOM 1539 C CA . LEU A 1 191 ? 35.669 13.545 -47.428 1.00 93.81 191 LEU A CA 1
ATOM 1540 C C . LEU A 1 191 ? 36.748 14.638 -47.349 1.00 93.81 191 LEU A C 1
ATOM 1542 O O . LEU A 1 191 ? 36.887 15.439 -48.270 1.00 93.81 191 LEU A O 1
ATOM 1546 N N . SER A 1 192 ? 37.532 14.660 -46.267 1.00 93.38 192 SER A N 1
ATOM 1547 C CA . SER A 1 192 ? 38.639 15.606 -46.076 1.00 93.38 192 SER A CA 1
ATOM 1548 C C . SER A 1 192 ? 39.919 15.248 -46.849 1.00 93.38 192 SER A C 1
ATOM 1550 O O . SER A 1 192 ? 40.818 16.085 -46.986 1.00 93.38 192 SER A O 1
ATOM 1552 N N . LEU A 1 193 ? 40.035 14.011 -47.349 1.00 93.88 193 LEU A N 1
ATOM 1553 C CA . LEU A 1 193 ? 41.218 13.564 -48.079 1.00 93.88 193 LEU A CA 1
ATOM 1554 C C . LEU A 1 193 ? 41.302 14.234 -49.452 1.00 93.88 193 LEU A C 1
ATOM 1556 O O . LEU A 1 193 ? 40.335 14.334 -50.196 1.00 93.88 193 LEU A O 1
ATOM 1560 N N . THR A 1 194 ? 42.515 14.636 -49.817 1.00 90.75 194 THR A N 1
ATOM 1561 C CA . THR A 1 194 ? 42.835 15.182 -51.136 1.00 90.75 194 THR A CA 1
ATOM 1562 C C . THR A 1 194 ? 44.012 14.417 -51.732 1.00 90.75 194 THR A C 1
ATOM 1564 O O . THR A 1 194 ? 44.765 13.749 -51.022 1.00 90.75 194 THR A O 1
ATOM 1567 N N . ILE A 1 195 ? 44.258 14.581 -53.034 1.00 90.69 195 ILE A N 1
ATOM 1568 C CA . ILE A 1 195 ? 45.425 13.992 -53.723 1.00 90.69 195 ILE A CA 1
ATOM 1569 C C . ILE A 1 195 ? 46.764 14.448 -53.097 1.00 90.69 195 ILE A C 1
ATOM 1571 O O . ILE A 1 195 ? 47.799 13.816 -53.295 1.00 90.69 195 ILE A O 1
ATOM 1575 N N . LYS A 1 196 ? 46.770 15.546 -52.332 1.00 92.62 196 LYS A N 1
ATOM 1576 C CA . LYS A 1 196 ? 47.962 16.076 -51.653 1.00 92.62 196 LYS A CA 1
ATOM 1577 C C . LYS A 1 196 ? 48.086 15.623 -50.196 1.00 92.62 196 LYS A C 1
ATOM 1579 O O . LYS A 1 196 ? 49.056 16.000 -49.542 1.00 92.62 196 LYS A O 1
ATOM 1584 N N . SER A 1 197 ? 47.122 14.868 -49.671 1.00 93.31 197 SER A N 1
ATOM 1585 C CA . SER A 1 197 ? 47.119 14.464 -48.267 1.00 93.31 197 SER A CA 1
ATOM 1586 C C . SER A 1 197 ? 48.276 13.499 -47.963 1.00 93.31 197 SER A C 1
ATOM 1588 O O . SER A 1 197 ? 48.506 12.555 -48.728 1.00 93.31 197 SER A O 1
ATOM 1590 N N . PRO A 1 198 ? 49.006 13.690 -46.847 1.00 83.44 198 PRO A N 1
ATOM 1591 C CA . PRO A 1 198 ? 49.997 12.716 -46.407 1.00 83.44 198 PRO A CA 1
ATOM 1592 C C . PRO A 1 198 ? 49.267 11.408 -46.060 1.00 83.44 198 PRO A C 1
ATOM 1594 O O . PRO A 1 198 ? 48.189 11.445 -45.478 1.00 83.44 198 PRO A O 1
ATOM 1597 N N . HIS A 1 199 ? 49.839 10.256 -46.422 1.00 86.06 199 HIS A N 1
ATOM 1598 C CA . HIS A 1 199 ? 49.303 8.897 -46.182 1.00 86.06 199 HIS A CA 1
ATOM 1599 C C . HIS A 1 199 ? 48.292 8.314 -47.190 1.00 86.06 199 HIS A C 1
ATOM 1601 O O . HIS A 1 199 ? 47.807 7.195 -46.976 1.00 86.06 199 HIS A O 1
ATOM 1607 N N . ILE A 1 200 ? 48.046 8.957 -48.336 1.00 92.75 200 ILE A N 1
ATOM 1608 C CA . ILE A 1 200 ? 47.415 8.249 -49.463 1.00 92.75 200 ILE A CA 1
ATOM 1609 C C . ILE A 1 200 ? 48.388 7.199 -50.034 1.00 92.75 200 ILE A C 1
ATOM 1611 O O . ILE A 1 200 ? 49.576 7.464 -50.220 1.00 92.75 200 ILE A O 1
ATOM 1615 N N . SER A 1 201 ? 47.917 5.974 -50.281 1.00 94.00 201 SER A N 1
ATOM 1616 C CA . SER A 1 201 ? 48.736 4.896 -50.854 1.00 94.00 201 SER A CA 1
ATOM 1617 C C . SER A 1 201 ? 47.882 3.841 -51.554 1.00 94.00 201 SER A C 1
ATOM 1619 O O . SER A 1 201 ? 46.700 3.686 -51.242 1.00 94.00 201 SER A O 1
ATOM 1621 N N . LEU A 1 202 ? 48.485 3.088 -52.480 1.00 94.50 202 LEU A N 1
ATOM 1622 C CA . LEU A 1 202 ? 47.828 1.948 -53.121 1.00 94.50 202 LEU A CA 1
ATOM 1623 C C . LEU A 1 202 ? 47.580 0.845 -52.087 1.00 94.50 202 LEU A C 1
ATOM 1625 O O . LEU A 1 202 ? 48.493 0.438 -51.367 1.00 94.50 202 LEU A O 1
ATOM 1629 N N . LYS A 1 203 ? 46.333 0.375 -51.998 1.00 93.56 203 LYS A N 1
ATOM 1630 C CA . LYS A 1 203 ? 45.916 -0.653 -51.037 1.00 93.56 203 LYS A CA 1
ATOM 1631 C C . LYS A 1 203 ? 45.815 -2.017 -51.714 1.00 93.56 203 LYS A C 1
ATOM 1633 O O . LYS A 1 203 ? 45.413 -2.115 -52.870 1.00 93.56 203 LYS A O 1
ATOM 1638 N N . THR A 1 204 ? 46.126 -3.076 -50.973 1.00 93.88 204 THR A N 1
ATOM 1639 C CA . THR A 1 204 ? 45.944 -4.458 -51.431 1.00 93.88 204 THR A CA 1
ATOM 1640 C C . THR A 1 204 ? 44.457 -4.812 -51.451 1.00 93.88 204 THR A C 1
ATOM 1642 O O . THR A 1 204 ? 43.772 -4.636 -50.444 1.00 93.88 204 THR A O 1
ATOM 1645 N N . ASN A 1 205 ? 43.966 -5.322 -52.585 1.00 91.25 205 ASN A N 1
ATOM 1646 C CA . ASN A 1 205 ? 42.566 -5.713 -52.795 1.00 91.25 205 ASN A CA 1
ATOM 1647 C C . ASN A 1 205 ? 41.549 -4.643 -52.306 1.00 91.25 205 ASN A C 1
ATOM 1649 O O . ASN A 1 205 ? 40.832 -4.871 -51.322 1.00 91.25 205 ASN A O 1
ATOM 1653 N N . PRO A 1 206 ? 41.522 -3.447 -52.932 1.00 91.31 206 PRO A N 1
ATOM 1654 C CA . PRO A 1 206 ? 40.694 -2.322 -52.487 1.00 91.31 206 PRO A CA 1
ATOM 1655 C C . PRO A 1 206 ? 39.200 -2.514 -52.785 1.00 91.31 206 PRO A C 1
ATOM 1657 O O . PRO A 1 206 ? 38.370 -1.916 -52.117 1.00 91.31 206 PRO A O 1
ATOM 1660 N N . THR A 1 207 ? 38.852 -3.367 -53.750 1.00 93.44 207 THR A N 1
ATOM 1661 C CA . THR A 1 207 ? 37.469 -3.649 -54.170 1.00 93.44 207 THR A CA 1
ATOM 1662 C C . THR A 1 207 ? 36.826 -4.797 -53.391 1.00 93.44 207 THR A C 1
ATOM 1664 O O . THR A 1 207 ? 35.794 -5.323 -53.803 1.00 93.44 207 THR A O 1
ATOM 1667 N N . ARG A 1 208 ? 37.450 -5.245 -52.296 1.00 94.62 208 ARG A N 1
ATOM 1668 C CA . ARG A 1 208 ? 36.896 -6.311 -51.457 1.00 94.62 208 ARG A CA 1
ATOM 1669 C C . ARG A 1 208 ? 35.645 -5.822 -50.731 1.00 94.62 208 ARG A C 1
ATOM 1671 O O . ARG A 1 208 ? 35.625 -4.709 -50.215 1.00 94.62 208 ARG A O 1
ATOM 1678 N N . ILE A 1 209 ? 34.654 -6.697 -50.619 1.00 91.81 209 ILE A N 1
ATOM 1679 C CA . ILE A 1 209 ? 33.472 -6.482 -49.783 1.00 91.81 209 ILE A CA 1
ATOM 1680 C C . ILE A 1 209 ? 33.663 -7.329 -48.522 1.00 91.81 209 ILE A C 1
ATOM 1682 O O . ILE A 1 209 ? 33.791 -8.551 -48.641 1.00 91.81 209 ILE A O 1
ATOM 1686 N N . PRO A 1 210 ? 33.766 -6.718 -47.329 1.00 93.25 210 PRO A N 1
ATOM 1687 C CA . PRO A 1 210 ? 33.846 -7.465 -46.082 1.00 93.25 210 PRO A CA 1
ATOM 1688 C C . PRO A 1 210 ? 32.651 -8.413 -45.906 1.00 93.25 210 PRO A C 1
ATOM 1690 O O . PRO A 1 210 ? 31.517 -8.096 -46.258 1.00 93.25 210 PRO A O 1
ATOM 1693 N N . SER A 1 211 ? 32.886 -9.592 -45.335 1.00 91.06 211 SER A N 1
ATOM 1694 C CA . SER A 1 211 ? 31.799 -10.495 -44.952 1.00 91.06 211 SER A CA 1
ATOM 1695 C C . SER A 1 211 ? 30.924 -9.846 -43.876 1.00 91.06 211 SER A C 1
ATOM 1697 O O . SER A 1 211 ? 31.459 -9.332 -42.895 1.00 91.06 211 SER A O 1
ATOM 1699 N N . GLY A 1 212 ? 29.600 -9.902 -44.040 1.00 90.12 212 GLY A N 1
ATOM 1700 C CA . GLY A 1 212 ? 28.646 -9.276 -43.116 1.00 90.12 212 GLY A CA 1
ATOM 1701 C C . GLY A 1 212 ? 28.336 -7.803 -43.410 1.00 90.12 212 GLY A C 1
ATOM 1702 O O . GLY A 1 212 ? 27.743 -7.140 -42.567 1.00 90.12 212 GLY A O 1
ATOM 1703 N N . SER A 1 213 ? 28.726 -7.273 -44.576 1.00 93.50 213 SER A N 1
ATOM 1704 C CA . SER A 1 213 ? 28.286 -5.942 -45.014 1.00 93.50 213 SER A CA 1
ATOM 1705 C C . SER A 1 213 ? 26.769 -5.884 -45.206 1.00 93.50 213 SER A C 1
ATOM 1707 O O . SER A 1 213 ? 26.195 -6.754 -45.857 1.00 93.50 213 SER A O 1
ATOM 1709 N N . SER A 1 214 ? 26.147 -4.834 -44.672 1.00 94.94 214 SER A N 1
ATOM 1710 C CA . SER A 1 214 ? 24.728 -4.538 -44.853 1.00 94.94 214 SER A CA 1
ATOM 1711 C C . SER A 1 214 ? 24.480 -3.637 -46.062 1.00 94.94 214 SER A C 1
ATOM 1713 O O . SER A 1 214 ? 25.345 -2.881 -46.514 1.00 94.94 214 SER A O 1
ATOM 1715 N N . THR A 1 215 ? 23.263 -3.711 -46.584 1.00 95.56 215 THR A N 1
ATOM 1716 C CA . THR A 1 215 ? 22.740 -2.793 -47.595 1.00 95.56 215 THR A CA 1
ATOM 1717 C C . THR A 1 215 ? 22.254 -1.487 -46.951 1.00 95.56 215 THR A C 1
ATOM 1719 O O . THR A 1 215 ? 21.897 -1.464 -45.768 1.00 95.56 215 THR A O 1
ATOM 1722 N N . PRO A 1 216 ? 22.176 -0.373 -47.706 1.00 94.44 216 PRO A N 1
ATOM 1723 C CA . PRO A 1 216 ? 21.600 0.874 -47.198 1.00 94.44 216 PRO A CA 1
ATOM 1724 C C . PRO A 1 216 ? 20.170 0.709 -46.668 1.00 94.44 216 PRO A C 1
ATOM 1726 O O . PRO A 1 216 ? 19.797 1.357 -45.692 1.00 94.44 216 PRO A O 1
ATOM 1729 N N . GLN A 1 217 ? 19.382 -0.173 -47.286 1.00 96.06 217 GLN A N 1
ATOM 1730 C CA . GLN A 1 217 ? 18.019 -0.489 -46.869 1.00 96.06 217 GLN A CA 1
ATOM 1731 C C . GLN A 1 217 ? 18.004 -1.161 -45.492 1.00 96.06 217 GLN A C 1
ATOM 1733 O O . GLN A 1 217 ? 17.299 -0.688 -44.604 1.00 96.06 217 GLN A O 1
ATOM 1738 N N . GLU A 1 218 ? 18.820 -2.198 -45.288 1.00 96.56 218 GLU A N 1
ATOM 1739 C CA . GLU A 1 218 ? 18.952 -2.879 -43.990 1.00 96.56 218 GLU A CA 1
ATOM 1740 C C . GLU A 1 218 ? 19.465 -1.925 -42.902 1.00 96.56 218 GLU A C 1
ATOM 1742 O O . GLU A 1 218 ? 18.986 -1.956 -41.771 1.00 96.56 218 GLU A O 1
ATOM 1747 N N . TRP A 1 219 ? 20.396 -1.027 -43.242 1.00 96.75 219 TRP A N 1
ATOM 1748 C CA . TRP A 1 219 ? 20.912 -0.014 -42.316 1.00 96.75 219 TRP A CA 1
ATOM 1749 C C . TRP A 1 219 ? 19.828 0.967 -41.846 1.00 96.75 219 TRP A C 1
ATOM 1751 O O . TRP A 1 219 ? 19.753 1.262 -40.653 1.00 96.75 219 TRP A O 1
ATOM 1761 N N . VAL A 1 220 ? 18.974 1.453 -42.758 1.00 96.81 220 VAL A N 1
ATOM 1762 C CA . VAL A 1 220 ? 17.834 2.313 -42.395 1.00 96.81 220 VAL A CA 1
ATOM 1763 C C . VAL A 1 220 ? 16.829 1.537 -41.543 1.00 96.81 220 VAL A C 1
ATOM 1765 O O . VAL A 1 220 ? 16.387 2.039 -40.511 1.00 96.81 220 VAL A O 1
ATOM 1768 N N . GLN A 1 221 ? 16.489 0.312 -41.951 1.00 97.81 221 GLN A N 1
ATOM 1769 C CA . GLN A 1 221 ? 15.533 -0.535 -41.237 1.00 97.81 221 GLN A CA 1
ATOM 1770 C C . GLN A 1 221 ? 15.988 -0.845 -39.809 1.00 97.81 221 GLN A C 1
ATOM 1772 O O . GLN A 1 221 ? 15.160 -0.848 -38.904 1.00 97.81 221 GLN A O 1
ATOM 1777 N N . PHE A 1 222 ? 17.288 -1.050 -39.589 1.00 97.75 222 PHE A N 1
ATOM 1778 C CA . PHE A 1 222 ? 17.845 -1.289 -38.259 1.00 97.75 222 PHE A CA 1
ATOM 1779 C C . PHE A 1 222 ? 17.583 -0.115 -37.306 1.00 97.75 222 PHE A C 1
ATOM 1781 O O . PHE A 1 222 ? 17.020 -0.301 -36.227 1.00 97.75 222 PHE A O 1
ATOM 1788 N N . SER A 1 223 ? 17.910 1.111 -37.726 1.00 98.00 223 SER A N 1
ATOM 1789 C CA . SER A 1 223 ? 17.669 2.299 -36.899 1.00 98.00 223 SER A CA 1
ATOM 1790 C C . SER A 1 223 ? 16.177 2.607 -36.742 1.00 98.00 223 SER A C 1
ATOM 1792 O O . SER A 1 223 ? 15.742 2.971 -35.651 1.00 98.00 223 SER A O 1
ATOM 1794 N N . GLN A 1 224 ? 15.368 2.394 -37.786 1.00 98.25 224 GLN A N 1
ATOM 1795 C CA . GLN A 1 224 ? 13.906 2.507 -37.701 1.00 98.25 224 GLN A CA 1
ATOM 1796 C C . GLN A 1 224 ? 13.307 1.529 -36.691 1.00 98.25 224 GLN A C 1
ATOM 1798 O O . GLN A 1 224 ? 12.444 1.917 -35.907 1.00 98.25 224 GLN A O 1
ATOM 1803 N N . HIS A 1 225 ? 13.771 0.279 -36.688 1.00 98.31 225 HIS A N 1
ATOM 1804 C CA . HIS A 1 225 ? 13.311 -0.742 -35.756 1.00 98.31 225 HIS A CA 1
ATOM 1805 C C . HIS A 1 225 ? 13.618 -0.359 -34.304 1.00 98.31 225 HIS A C 1
ATOM 1807 O O . HIS A 1 225 ? 12.728 -0.433 -33.458 1.00 98.31 225 HIS A O 1
ATOM 1813 N N . ASN A 1 226 ? 14.837 0.113 -34.023 1.00 98.31 226 ASN A N 1
ATOM 1814 C CA . ASN A 1 226 ? 15.225 0.539 -32.675 1.00 98.31 226 ASN A CA 1
ATOM 1815 C C . ASN A 1 226 ? 14.353 1.700 -32.168 1.00 98.31 226 ASN A C 1
ATOM 1817 O O . ASN A 1 226 ? 13.899 1.680 -31.024 1.00 98.31 226 ASN A O 1
ATOM 1821 N N . VAL A 1 227 ? 14.067 2.682 -33.030 1.00 98.56 227 VAL A N 1
ATOM 1822 C CA . VAL A 1 227 ? 13.188 3.819 -32.705 1.00 98.56 227 VAL A CA 1
ATOM 1823 C C . VAL A 1 227 ? 11.737 3.370 -32.501 1.00 98.56 227 VAL A C 1
ATOM 1825 O O . VAL A 1 227 ? 11.099 3.783 -31.535 1.00 98.56 227 VAL A O 1
ATOM 1828 N N . ALA A 1 228 ? 11.208 2.500 -33.366 1.00 98.50 228 ALA A N 1
ATOM 1829 C CA . ALA A 1 228 ? 9.846 1.976 -33.234 1.00 98.50 228 ALA A CA 1
ATOM 1830 C C . ALA A 1 228 ? 9.665 1.204 -31.920 1.00 98.50 228 ALA A C 1
ATOM 1832 O O . ALA A 1 228 ? 8.743 1.487 -31.156 1.00 98.50 228 ALA A O 1
ATOM 1833 N N . ARG A 1 229 ? 10.607 0.310 -31.602 1.00 98.44 229 ARG A N 1
ATOM 1834 C CA . ARG A 1 229 ? 10.613 -0.438 -30.341 1.00 98.44 229 ARG A CA 1
ATOM 1835 C C . ARG A 1 229 ? 10.685 0.489 -29.124 1.00 98.44 229 ARG A C 1
ATOM 1837 O O . ARG A 1 229 ? 10.051 0.215 -28.107 1.00 98.44 229 ARG A O 1
ATOM 1844 N N . ALA A 1 230 ? 11.433 1.588 -29.217 1.00 98.56 230 ALA A N 1
ATOM 1845 C CA . ALA A 1 230 ? 11.479 2.582 -28.154 1.00 98.56 230 ALA A CA 1
ATOM 1846 C C . ALA A 1 230 ? 10.137 3.282 -27.948 1.00 98.56 230 ALA A C 1
ATOM 1848 O O . ALA A 1 230 ? 9.683 3.404 -26.813 1.00 98.56 230 ALA A O 1
ATOM 1849 N N . HIS A 1 231 ? 9.466 3.680 -29.028 1.00 98.56 231 HIS A N 1
ATOM 1850 C CA . HIS A 1 231 ? 8.128 4.259 -28.941 1.00 98.56 231 HIS A CA 1
ATOM 1851 C C . HIS A 1 231 ? 7.106 3.302 -28.323 1.00 98.56 231 HIS A C 1
ATOM 1853 O O . HIS A 1 231 ? 6.350 3.721 -27.449 1.00 98.56 231 HIS A O 1
ATOM 1859 N N . GLU A 1 232 ? 7.119 2.027 -28.711 1.00 98.56 232 GLU A N 1
ATOM 1860 C CA . GLU A 1 232 ? 6.245 1.003 -28.127 1.00 98.56 232 GLU A CA 1
ATOM 1861 C C . GLU A 1 232 ? 6.501 0.831 -26.622 1.00 98.56 232 GLU A C 1
ATOM 1863 O O . GLU A 1 232 ? 5.563 0.841 -25.823 1.00 98.56 232 GLU A O 1
ATOM 1868 N N . ALA A 1 233 ? 7.769 0.747 -26.205 1.00 98.44 233 ALA A N 1
ATOM 1869 C CA . ALA A 1 233 ? 8.122 0.621 -24.792 1.00 98.44 233 ALA A CA 1
ATOM 1870 C C . ALA A 1 233 ? 7.703 1.855 -23.969 1.00 98.44 233 ALA A C 1
ATOM 1872 O O . ALA A 1 233 ? 7.193 1.709 -22.854 1.00 98.44 233 ALA A O 1
ATOM 1873 N N . MET A 1 234 ? 7.867 3.065 -24.510 1.00 98.62 234 MET A N 1
ATOM 1874 C CA . MET A 1 234 ? 7.407 4.290 -23.846 1.00 98.62 234 MET A CA 1
ATOM 1875 C C . MET A 1 234 ? 5.875 4.341 -23.746 1.00 98.62 234 MET A C 1
ATOM 1877 O O . MET A 1 234 ? 5.343 4.718 -22.707 1.00 98.62 234 MET A O 1
ATOM 1881 N N . GLN A 1 235 ? 5.148 3.894 -24.774 1.00 98.56 235 GLN A N 1
ATOM 1882 C CA . GLN A 1 235 ? 3.683 3.848 -24.745 1.00 98.56 235 GLN A CA 1
ATOM 1883 C C . GLN A 1 235 ? 3.154 2.894 -23.663 1.00 98.56 235 GLN A C 1
ATOM 1885 O O . GLN A 1 235 ? 2.224 3.238 -22.933 1.00 98.56 235 GLN A O 1
ATOM 1890 N N . VAL A 1 236 ? 3.756 1.708 -23.528 1.00 98.56 236 VAL A N 1
ATOM 1891 C CA . VAL A 1 236 ? 3.395 0.750 -22.468 1.00 98.56 236 VAL A CA 1
ATOM 1892 C C . VAL A 1 236 ? 3.679 1.335 -21.082 1.00 98.56 236 VAL A C 1
ATOM 1894 O O . VAL A 1 236 ? 2.865 1.193 -20.170 1.00 98.56 236 VAL A O 1
ATOM 1897 N N . SER A 1 237 ? 4.807 2.029 -20.923 1.00 98.62 237 SER A N 1
ATOM 1898 C CA . SER A 1 237 ? 5.160 2.711 -19.675 1.00 98.62 237 SER A CA 1
ATOM 1899 C C . SER A 1 237 ? 4.161 3.818 -19.313 1.00 98.62 237 SER A C 1
ATOM 1901 O O . SER A 1 237 ? 3.700 3.880 -18.170 1.00 98.62 237 SER A O 1
ATOM 1903 N N . GLN A 1 238 ? 3.731 4.621 -20.289 1.00 98.50 238 GLN A N 1
ATOM 1904 C CA . GLN A 1 238 ? 2.688 5.625 -20.086 1.00 98.50 238 GLN A CA 1
ATOM 1905 C C . GLN A 1 238 ? 1.378 4.995 -19.584 1.00 98.50 238 GLN A C 1
ATOM 1907 O O . GLN A 1 238 ? 0.823 5.470 -18.593 1.00 98.50 238 GLN A O 1
ATOM 1912 N N . GLN A 1 239 ? 0.916 3.909 -20.214 1.00 98.44 239 GLN A N 1
ATOM 1913 C CA . GLN A 1 239 ? -0.298 3.198 -19.791 1.00 98.44 239 GLN A CA 1
ATOM 1914 C C . GLN A 1 239 ? -0.181 2.677 -18.355 1.00 98.44 239 GLN A C 1
ATOM 1916 O O . GLN A 1 239 ? -1.088 2.867 -17.550 1.00 98.44 239 GLN A O 1
ATOM 1921 N N . ILE A 1 240 ? 0.966 2.083 -18.001 1.00 98.25 240 ILE A N 1
ATOM 1922 C CA . ILE A 1 240 ? 1.226 1.608 -16.635 1.00 98.25 240 ILE A CA 1
ATOM 1923 C C . ILE A 1 240 ? 1.101 2.756 -15.627 1.00 98.25 240 ILE A C 1
ATOM 1925 O O . ILE A 1 240 ? 0.465 2.582 -14.589 1.00 98.25 240 ILE A O 1
ATOM 1929 N N . ARG A 1 241 ? 1.654 3.938 -15.922 1.00 98.25 241 ARG A N 1
ATOM 1930 C CA . ARG A 1 241 ? 1.533 5.099 -15.027 1.00 98.25 241 ARG A CA 1
ATOM 1931 C C . ARG A 1 241 ? 0.103 5.606 -14.882 1.00 98.25 241 ARG A C 1
ATOM 1933 O O . ARG A 1 241 ? -0.288 6.010 -13.786 1.00 98.25 241 ARG A O 1
ATOM 1940 N N . GLU A 1 242 ? -0.654 5.647 -15.973 1.00 97.75 242 GLU A N 1
ATOM 1941 C CA . GLU A 1 242 ? -2.062 6.057 -15.955 1.00 97.75 242 GLU A CA 1
ATOM 1942 C C . GLU A 1 242 ? -2.883 5.101 -15.077 1.00 97.75 242 GLU A C 1
ATOM 1944 O O . GLU A 1 242 ? -3.560 5.554 -14.149 1.00 97.75 242 GLU A O 1
ATOM 1949 N N . ASP A 1 243 ? -2.712 3.790 -15.277 1.00 97.88 243 ASP A N 1
ATOM 1950 C CA . ASP A 1 243 ? -3.340 2.741 -14.470 1.00 97.88 243 ASP A CA 1
ATOM 1951 C C . ASP A 1 243 ? -2.954 2.853 -12.986 1.00 97.88 243 ASP A C 1
ATOM 1953 O O . ASP A 1 243 ? -3.815 2.777 -12.107 1.00 97.88 243 ASP A O 1
ATOM 1957 N N . MET A 1 244 ? -1.668 3.073 -12.688 1.00 97.56 244 MET A N 1
ATOM 1958 C CA . MET A 1 244 ? -1.163 3.243 -11.320 1.00 97.56 244 MET A CA 1
ATOM 1959 C C . MET A 1 244 ? -1.786 4.454 -10.627 1.00 97.56 244 MET A C 1
ATOM 1961 O O . MET A 1 244 ? -2.203 4.366 -9.471 1.00 97.56 244 MET A O 1
ATOM 1965 N N . ASN A 1 245 ? -1.868 5.591 -11.320 1.00 96.06 245 ASN A N 1
ATOM 1966 C CA . ASN A 1 245 ? -2.453 6.805 -10.761 1.00 96.06 245 ASN A CA 1
ATOM 1967 C C . ASN A 1 245 ? -3.950 6.649 -10.490 1.00 96.06 245 ASN A C 1
ATOM 1969 O O . ASN A 1 245 ? -4.411 7.039 -9.415 1.00 96.06 245 ASN A O 1
ATOM 1973 N N . LEU A 1 246 ? -4.691 6.057 -11.431 1.00 97.50 246 LEU A N 1
ATOM 1974 C CA . LEU A 1 246 ? -6.117 5.795 -11.265 1.00 97.50 246 LEU A CA 1
ATOM 1975 C C . LEU A 1 246 ? -6.370 4.829 -10.104 1.00 97.50 246 LEU A C 1
ATOM 1977 O O . LEU A 1 246 ? -7.162 5.133 -9.212 1.00 97.50 246 LEU A O 1
ATOM 1981 N N . THR A 1 247 ? -5.654 3.706 -10.085 1.00 97.50 247 THR A N 1
ATOM 1982 C CA . THR A 1 247 ? -5.800 2.669 -9.057 1.00 97.50 247 THR A CA 1
ATOM 1983 C C . THR A 1 247 ? -5.470 3.227 -7.678 1.00 97.50 247 THR A C 1
ATOM 1985 O O . THR A 1 247 ? -6.247 3.065 -6.743 1.00 97.50 247 THR A O 1
ATOM 1988 N N . ARG A 1 248 ? -4.376 3.983 -7.537 1.00 96.69 248 ARG A N 1
ATOM 1989 C CA . ARG A 1 248 ? -4.014 4.624 -6.265 1.00 96.69 248 ARG A CA 1
ATOM 1990 C C . ARG A 1 248 ? -5.108 5.565 -5.755 1.00 96.69 248 ARG A C 1
ATOM 1992 O O . ARG A 1 248 ? -5.419 5.542 -4.567 1.00 96.69 248 ARG A O 1
ATOM 1999 N N . ALA A 1 249 ? -5.710 6.367 -6.634 1.00 96.38 249 ALA A N 1
ATOM 2000 C CA . ALA A 1 249 ? -6.806 7.257 -6.257 1.00 96.38 249 ALA A CA 1
ATOM 2001 C C . ALA A 1 249 ? -8.066 6.485 -5.822 1.00 96.38 249 ALA A C 1
ATOM 2003 O O . ALA A 1 249 ? -8.715 6.870 -4.848 1.00 96.38 249 ALA A O 1
ATOM 2004 N N . GLN A 1 250 ? -8.395 5.387 -6.510 1.00 97.94 250 GLN A N 1
ATOM 2005 C CA . GLN A 1 250 ? -9.516 4.510 -6.154 1.00 97.94 250 GLN A CA 1
ATOM 2006 C C . GLN A 1 250 ? -9.301 3.851 -4.788 1.00 97.94 250 GLN A C 1
ATOM 2008 O O . GLN A 1 250 ? -10.140 4.001 -3.901 1.00 97.94 250 GLN A O 1
ATOM 2013 N N . LEU A 1 251 ? -8.144 3.215 -4.584 1.00 97.50 251 LEU A N 1
ATOM 2014 C CA . LEU A 1 251 ? -7.797 2.540 -3.333 1.00 97.50 251 LEU A CA 1
ATOM 2015 C C . LEU A 1 251 ? -7.768 3.514 -2.147 1.00 97.50 251 LEU A C 1
ATOM 2017 O O . LEU A 1 251 ? -8.267 3.189 -1.073 1.00 97.50 251 LEU A O 1
ATOM 2021 N N . GLN A 1 252 ? -7.262 4.736 -2.343 1.00 96.50 252 GLN A N 1
ATOM 2022 C CA . GLN A 1 252 ? -7.286 5.767 -1.302 1.00 96.50 252 GLN A CA 1
ATOM 2023 C C . GLN A 1 252 ? -8.718 6.132 -0.880 1.00 96.50 252 GLN A C 1
ATOM 2025 O O . GLN A 1 252 ? -8.984 6.339 0.304 1.00 96.50 252 GLN A O 1
ATOM 2030 N N . ASN A 1 253 ? -9.648 6.214 -1.833 1.00 96.81 253 ASN A N 1
ATOM 2031 C CA . ASN A 1 253 ? -11.049 6.513 -1.545 1.00 96.81 253 ASN A CA 1
ATOM 2032 C C . ASN A 1 253 ? -11.750 5.345 -0.828 1.00 96.81 253 ASN A C 1
ATOM 2034 O O . ASN A 1 253 ? -12.524 5.562 0.106 1.00 96.81 253 ASN A O 1
ATOM 2038 N N . GLU A 1 254 ? -11.452 4.107 -1.226 1.00 97.81 254 GLU A N 1
ATOM 2039 C CA . GLU A 1 254 ? -11.949 2.907 -0.546 1.00 97.81 254 GLU A CA 1
ATOM 2040 C C . GLU A 1 254 ? -11.468 2.849 0.909 1.00 97.81 254 GLU A C 1
ATOM 2042 O O . GLU A 1 254 ? -12.290 2.681 1.813 1.00 97.81 254 GLU A O 1
ATOM 2047 N N . LEU A 1 255 ? -10.169 3.071 1.148 1.00 96.56 255 LEU A N 1
ATOM 2048 C CA . LEU A 1 255 ? -9.589 3.130 2.493 1.00 96.56 255 LEU A CA 1
ATOM 2049 C C . LEU A 1 255 ? -10.242 4.222 3.346 1.00 96.56 255 LEU A C 1
ATOM 2051 O O . LEU A 1 255 ? -10.632 3.967 4.482 1.00 96.56 255 LEU A O 1
ATOM 2055 N N . GLU A 1 256 ? -10.417 5.426 2.799 1.00 96.00 256 GLU A N 1
ATOM 2056 C CA . GLU A 1 256 ? -11.051 6.534 3.520 1.00 96.00 256 GLU A CA 1
ATOM 2057 C C . GLU A 1 256 ? -12.516 6.233 3.866 1.00 96.00 256 GLU A C 1
ATOM 2059 O O . GLU A 1 256 ? -12.984 6.540 4.966 1.00 96.00 256 GLU A O 1
ATOM 2064 N N . THR A 1 257 ? -13.247 5.615 2.938 1.00 97.06 257 THR A N 1
ATOM 2065 C CA . THR A 1 257 ? -14.644 5.223 3.146 1.00 97.06 257 THR A CA 1
ATOM 2066 C C . THR A 1 257 ? -14.756 4.164 4.239 1.00 97.06 257 THR A C 1
ATOM 2068 O O . THR A 1 257 ? -15.584 4.303 5.144 1.00 97.06 257 THR A O 1
ATOM 2071 N N . GLN A 1 258 ? -13.897 3.143 4.198 1.00 97.88 258 GLN A N 1
ATOM 2072 C CA . GLN A 1 258 ? -13.875 2.083 5.200 1.00 97.88 258 GLN A CA 1
ATOM 2073 C C . GLN A 1 258 ? -13.471 2.622 6.579 1.00 97.88 258 GLN A C 1
ATOM 2075 O O . GLN A 1 258 ? -14.177 2.367 7.553 1.00 97.88 258 GLN A O 1
ATOM 2080 N N . ARG A 1 259 ? -12.437 3.471 6.654 1.00 95.69 259 ARG A N 1
ATOM 2081 C CA . ARG A 1 259 ? -12.003 4.131 7.897 1.00 95.69 259 ARG A CA 1
ATOM 2082 C C . ARG A 1 259 ? -13.144 4.895 8.569 1.00 95.69 259 ARG A C 1
ATOM 2084 O O . ARG A 1 259 ? -13.333 4.807 9.781 1.00 95.69 259 ARG A O 1
ATOM 2091 N N . ARG A 1 260 ? -13.938 5.645 7.793 1.00 96.12 260 ARG A N 1
ATOM 2092 C CA . ARG A 1 260 ? -15.109 6.380 8.312 1.00 96.12 260 ARG A CA 1
ATOM 2093 C C . ARG A 1 260 ? -16.198 5.444 8.828 1.00 96.12 260 ARG A C 1
ATOM 2095 O O . ARG A 1 260 ? -16.825 5.750 9.842 1.00 96.12 260 ARG A O 1
ATOM 2102 N N . ALA A 1 261 ? -16.429 4.319 8.150 1.00 97.38 261 ALA A N 1
ATOM 2103 C CA . ALA A 1 261 ? -17.391 3.315 8.594 1.00 97.38 261 ALA A CA 1
ATOM 2104 C C . ALA A 1 261 ? -16.969 2.683 9.932 1.00 97.38 261 ALA A C 1
ATOM 2106 O O . ALA A 1 261 ? -17.794 2.591 10.846 1.00 97.38 261 ALA A O 1
ATOM 2107 N N . THR A 1 262 ? -15.689 2.329 10.078 1.00 97.44 262 THR A N 1
ATOM 2108 C CA . THR A 1 262 ? -15.106 1.824 11.330 1.00 97.44 262 THR A CA 1
ATOM 2109 C C . THR A 1 262 ? -15.203 2.855 12.452 1.00 97.44 262 THR A C 1
ATOM 2111 O O . THR A 1 262 ? -15.685 2.552 13.543 1.00 97.44 262 THR A O 1
ATOM 2114 N N . GLU A 1 263 ? -14.825 4.106 12.183 1.00 96.12 263 GLU A N 1
ATOM 2115 C CA . GLU A 1 263 ? -14.865 5.186 13.172 1.00 96.12 263 GLU A CA 1
ATOM 2116 C C . GLU A 1 263 ? -16.295 5.468 13.665 1.00 96.12 263 GLU A C 1
ATOM 2118 O O . GLU A 1 263 ? -16.531 5.669 14.860 1.00 96.12 263 GLU A O 1
ATOM 2123 N N . PHE A 1 264 ? -17.275 5.448 12.758 1.00 96.69 264 PHE A N 1
ATOM 2124 C CA . PHE A 1 264 ? -18.684 5.565 13.120 1.00 96.69 264 PHE A CA 1
ATOM 2125 C C . PHE A 1 264 ? -19.145 4.396 14.000 1.00 96.69 264 PHE A C 1
ATOM 2127 O O . PHE A 1 264 ? -19.820 4.621 15.009 1.00 96.69 264 PHE A O 1
ATOM 2134 N N . ALA A 1 265 ? -18.771 3.163 13.647 1.00 97.56 265 ALA A N 1
ATOM 2135 C CA . ALA A 1 265 ? -19.118 1.982 14.430 1.00 97.56 265 ALA A CA 1
ATOM 2136 C C . ALA A 1 265 ? -18.532 2.055 15.851 1.00 97.56 265 ALA A C 1
ATOM 2138 O O . ALA A 1 265 ? -19.275 1.840 16.810 1.00 97.56 265 ALA A O 1
ATOM 2139 N N . LEU A 1 266 ? -17.252 2.430 15.990 1.00 96.25 266 LEU A N 1
ATOM 2140 C CA . LEU A 1 266 ? -16.566 2.610 17.279 1.00 96.25 266 LEU A CA 1
ATOM 2141 C C . LEU A 1 266 ? -17.277 3.644 18.159 1.00 96.25 266 LEU A C 1
ATOM 2143 O O . LEU A 1 266 ? -17.629 3.362 19.303 1.00 96.25 266 LEU A O 1
ATOM 2147 N N . ARG A 1 267 ? -17.567 4.838 17.621 1.00 96.88 267 ARG A N 1
ATOM 2148 C CA . ARG A 1 267 ? -18.299 5.883 18.365 1.00 96.88 267 ARG A CA 1
ATOM 2149 C C . ARG A 1 267 ? -19.673 5.402 18.819 1.00 96.88 267 ARG A C 1
ATOM 2151 O O . ARG A 1 267 ? -20.072 5.641 19.957 1.00 96.88 267 ARG A O 1
ATOM 2158 N N . LYS A 1 268 ? -20.401 4.717 17.933 1.00 96.81 268 LYS A N 1
ATOM 2159 C CA . LYS A 1 268 ? -21.733 4.192 18.239 1.00 96.81 268 LYS A CA 1
ATOM 2160 C C . LYS A 1 268 ? -21.676 3.124 19.333 1.00 96.81 268 LYS A C 1
ATOM 2162 O O . LYS A 1 268 ? -22.509 3.149 20.236 1.00 96.81 268 LYS A O 1
ATOM 2167 N N . ARG A 1 269 ? -20.707 2.202 19.277 1.00 95.06 269 ARG A N 1
ATOM 2168 C CA . ARG A 1 269 ? -20.543 1.166 20.305 1.00 95.06 269 ARG A CA 1
ATOM 2169 C C . ARG A 1 269 ? -20.140 1.768 21.644 1.00 95.06 269 ARG A C 1
ATOM 2171 O O . ARG A 1 269 ? -20.743 1.405 22.647 1.00 95.06 269 ARG A O 1
ATOM 2178 N N . ASN A 1 270 ? -19.204 2.713 21.649 1.00 95.56 270 ASN A N 1
ATOM 2179 C CA . ASN A 1 270 ? -18.804 3.437 22.851 1.00 95.56 270 ASN A CA 1
ATOM 2180 C C . ASN A 1 270 ? -20.009 4.091 23.549 1.00 95.56 270 ASN A C 1
ATOM 2182 O O . ASN A 1 270 ? -20.212 3.883 24.740 1.00 95.56 270 ASN A O 1
ATOM 2186 N N . HIS A 1 271 ? -20.876 4.766 22.790 1.00 96.62 271 HIS A N 1
ATOM 2187 C CA . HIS A 1 271 ? -22.099 5.351 23.338 1.00 96.62 271 HIS A CA 1
ATOM 2188 C C . HIS A 1 271 ? -23.060 4.305 23.931 1.00 96.62 271 HIS A C 1
ATOM 2190 O O . HIS A 1 271 ? -23.604 4.510 25.015 1.00 96.62 271 HIS A O 1
ATOM 2196 N N . HIS A 1 272 ? -23.265 3.172 23.250 1.00 95.25 272 HIS A N 1
ATOM 2197 C CA . HIS A 1 272 ? -24.116 2.098 23.775 1.00 95.25 272 HIS A CA 1
ATOM 2198 C C . HIS A 1 272 ? -23.556 1.485 25.071 1.00 95.25 272 HIS A C 1
ATOM 2200 O O . HIS A 1 272 ? -24.329 1.180 25.977 1.00 95.25 272 HIS A O 1
ATOM 2206 N N . GLU A 1 273 ? -22.234 1.322 25.179 1.00 94.25 273 GLU A N 1
ATOM 2207 C CA . GLU A 1 273 ? -21.573 0.855 26.409 1.00 94.25 273 GLU A CA 1
ATOM 2208 C C . GLU A 1 273 ? -21.761 1.843 27.565 1.00 94.25 273 GLU A C 1
ATOM 2210 O O . GLU A 1 273 ? -22.091 1.449 28.683 1.00 94.25 273 GLU A O 1
ATOM 2215 N N . GLU A 1 274 ? -21.623 3.145 27.299 1.00 96.94 274 GLU A N 1
ATOM 2216 C CA . GLU A 1 274 ? -21.877 4.184 28.300 1.00 96.94 274 GLU A CA 1
ATOM 2217 C C . GLU A 1 274 ? -23.326 4.165 28.795 1.00 96.94 274 GLU A C 1
ATOM 2219 O O . GLU A 1 274 ? -23.563 4.276 29.998 1.00 96.94 274 GLU A O 1
ATOM 2224 N N . GLN A 1 275 ? -24.294 3.991 27.890 1.00 97.62 275 GLN A N 1
ATOM 2225 C CA . GLN A 1 275 ? -25.709 3.863 28.247 1.00 97.62 275 GLN A CA 1
ATOM 2226 C C . GLN A 1 275 ? -25.970 2.621 29.103 1.00 97.62 275 GLN A C 1
ATOM 2228 O O . GLN A 1 275 ? -26.627 2.724 30.136 1.00 97.62 275 GLN A O 1
ATOM 2233 N N . ALA A 1 276 ? -25.428 1.465 28.710 1.00 95.81 276 ALA A N 1
ATOM 2234 C CA . ALA A 1 276 ? -25.583 0.223 29.463 1.00 95.81 276 ALA A CA 1
ATOM 2235 C C . ALA A 1 276 ? -24.957 0.316 30.864 1.00 95.81 276 ALA A C 1
ATOM 2237 O O . ALA A 1 276 ? -25.532 -0.190 31.828 1.00 95.81 276 ALA A O 1
ATOM 2238 N N . ARG A 1 277 ? -23.808 0.994 30.993 1.00 96.69 277 ARG A N 1
ATOM 2239 C CA . ARG A 1 277 ? -23.178 1.273 32.289 1.00 96.69 277 ARG A CA 1
ATOM 2240 C C . ARG A 1 277 ? -24.059 2.168 33.162 1.00 96.69 277 ARG A C 1
ATOM 2242 O O . ARG A 1 277 ? -24.300 1.816 34.312 1.00 96.69 277 ARG A O 1
ATOM 2249 N N . HIS A 1 278 ? -24.544 3.293 32.632 1.00 97.75 278 HIS A N 1
ATOM 2250 C CA . HIS A 1 278 ? -25.395 4.218 33.389 1.00 97.75 278 HIS A CA 1
ATOM 2251 C C . HIS A 1 278 ? -26.704 3.571 33.851 1.00 97.75 278 HIS A C 1
ATOM 2253 O O . HIS A 1 278 ? -27.110 3.770 34.993 1.00 97.75 278 HIS A O 1
ATOM 2259 N N . GLU A 1 279 ? -27.345 2.780 32.987 1.00 98.06 279 GLU A N 1
ATOM 2260 C CA . GLU A 1 279 ? -28.552 2.033 33.350 1.00 98.06 279 GLU A CA 1
ATOM 2261 C C . GLU A 1 279 ? -28.261 1.058 34.496 1.00 98.06 279 GLU A C 1
ATOM 2263 O O . GLU A 1 279 ? -28.999 1.014 35.475 1.00 98.06 279 GLU A O 1
ATOM 2268 N N . LEU A 1 280 ? -27.150 0.319 34.429 1.00 97.50 280 LEU A N 1
ATOM 2269 C CA . LEU A 1 280 ? -26.794 -0.635 35.477 1.00 97.50 280 LEU A CA 1
ATOM 2270 C C . LEU A 1 280 ? -26.448 0.050 36.809 1.00 97.50 280 LEU A C 1
ATOM 2272 O O . LEU A 1 280 ? -26.851 -0.434 37.864 1.00 97.50 280 LEU A O 1
ATOM 2276 N N . GLU A 1 281 ? -25.754 1.190 36.777 1.00 98.12 281 GLU A N 1
ATOM 2277 C CA . GLU A 1 281 ? -25.503 2.019 37.967 1.00 98.12 281 GLU A CA 1
ATOM 2278 C C . GLU A 1 281 ? -26.808 2.503 38.606 1.00 98.12 281 GLU A C 1
ATOM 2280 O O . GLU A 1 281 ? -26.949 2.471 39.831 1.00 98.12 281 GLU A O 1
ATOM 2285 N N . TRP A 1 282 ? -27.781 2.907 37.784 1.00 98.25 282 TRP A N 1
ATOM 2286 C CA . TRP A 1 282 ? -29.103 3.302 38.257 1.00 98.25 282 TRP A CA 1
ATOM 2287 C C . TRP A 1 282 ? -29.843 2.131 38.919 1.00 98.25 282 TRP A C 1
ATOM 2289 O O . TRP A 1 282 ? -30.294 2.267 40.056 1.00 98.25 282 TRP A O 1
ATOM 2299 N N . GLN A 1 283 ? -29.883 0.961 38.273 1.00 98.12 283 GLN A N 1
ATOM 2300 C CA . GLN A 1 283 ? -30.518 -0.251 38.813 1.00 98.12 283 GLN A CA 1
ATOM 2301 C C . GLN A 1 283 ? -29.891 -0.705 40.138 1.00 98.12 283 GLN A C 1
ATOM 2303 O O . GLN A 1 283 ? -30.607 -1.106 41.061 1.00 98.12 283 GLN A O 1
ATOM 2308 N N . ILE A 1 284 ? -28.560 -0.625 40.256 1.00 98.25 284 ILE A N 1
ATOM 2309 C CA . ILE A 1 284 ? -27.839 -0.932 41.499 1.00 98.25 284 ILE A CA 1
ATOM 2310 C C . ILE A 1 284 ? -28.298 0.006 42.611 1.00 98.25 284 ILE A C 1
ATOM 2312 O O . ILE A 1 284 ? -28.720 -0.476 43.659 1.00 98.25 284 ILE A O 1
ATOM 2316 N N . LYS A 1 285 ? -28.288 1.320 42.364 1.00 98.19 285 LYS A N 1
ATOM 2317 C CA . LYS A 1 285 ? -28.699 2.318 43.354 1.00 98.19 285 LYS A CA 1
ATOM 2318 C C . LYS A 1 285 ? -30.150 2.118 43.803 1.00 98.19 285 LYS A C 1
ATOM 2320 O O . LYS A 1 285 ? -30.426 2.100 44.997 1.00 98.19 285 LYS A O 1
ATOM 2325 N N . THR A 1 286 ? -31.075 1.923 42.865 1.00 98.06 286 THR A N 1
ATOM 2326 C CA . THR A 1 286 ? -32.489 1.682 43.191 1.00 98.06 286 THR A CA 1
ATOM 2327 C C . THR A 1 286 ? -32.678 0.380 43.973 1.00 98.06 286 THR A C 1
ATOM 2329 O O . THR A 1 286 ? -33.486 0.325 44.896 1.00 98.06 286 THR A O 1
ATOM 2332 N N . THR A 1 287 ? -31.901 -0.662 43.666 1.00 97.62 287 THR A N 1
ATOM 2333 C CA . THR A 1 287 ? -31.934 -1.916 44.435 1.00 97.62 287 THR A CA 1
ATOM 2334 C C . THR A 1 287 ? -31.368 -1.736 45.845 1.00 97.62 287 THR A C 1
ATOM 2336 O O . THR A 1 287 ? -31.873 -2.357 46.774 1.00 97.62 287 THR A O 1
ATOM 2339 N N . GLU A 1 288 ? -30.347 -0.896 46.034 1.00 98.06 288 GLU A N 1
ATOM 2340 C CA . GLU A 1 288 ? -29.809 -0.556 47.360 1.00 98.06 288 GLU A CA 1
ATOM 2341 C C . GLU A 1 288 ? -30.833 0.198 48.221 1.00 98.06 288 GLU A C 1
ATOM 2343 O O . GLU A 1 288 ? -30.973 -0.110 49.404 1.00 98.06 288 GLU A O 1
ATOM 2348 N N . GLU A 1 289 ? -31.582 1.131 47.626 1.00 97.69 289 GLU A N 1
ATOM 2349 C CA . GLU A 1 289 ? -32.686 1.840 48.289 1.00 97.69 289 GLU A CA 1
ATOM 2350 C C . GLU A 1 289 ? -33.797 0.859 48.714 1.00 97.69 289 GLU A C 1
ATOM 2352 O O . GLU A 1 289 ? -34.174 0.827 49.884 1.00 97.69 289 GLU A O 1
ATOM 2357 N N . GLU A 1 290 ? -34.242 -0.027 47.816 1.00 97.88 290 GLU A N 1
ATOM 2358 C CA . GLU A 1 290 ? -35.240 -1.067 48.124 1.00 97.88 290 GLU A CA 1
ATOM 2359 C C . GLU A 1 290 ? -34.738 -2.064 49.187 1.00 97.88 290 GLU A C 1
ATOM 2361 O O . GLU A 1 290 ? -35.497 -2.532 50.035 1.00 97.88 290 GLU A O 1
ATOM 2366 N N . MET A 1 291 ? -33.441 -2.397 49.176 1.00 97.56 291 MET A N 1
ATOM 2367 C CA . MET A 1 291 ? -32.821 -3.228 50.213 1.00 97.56 291 MET A CA 1
ATOM 2368 C C . MET A 1 291 ? -32.883 -2.562 51.587 1.00 97.56 291 MET A C 1
ATOM 2370 O O . MET A 1 291 ? -33.165 -3.256 52.563 1.00 97.56 291 MET A O 1
ATOM 2374 N N . ALA A 1 292 ? -32.641 -1.252 51.670 1.00 97.69 292 ALA A N 1
ATOM 2375 C CA . ALA A 1 292 ? -32.716 -0.505 52.923 1.00 97.69 292 ALA A CA 1
ATOM 2376 C C . ALA A 1 292 ? -34.155 -0.435 53.465 1.00 97.69 292 ALA A C 1
ATOM 2378 O O . ALA A 1 292 ? -34.367 -0.646 54.661 1.00 97.69 292 ALA A O 1
ATOM 2379 N N . GLU A 1 293 ? -35.144 -0.219 52.592 1.00 98.06 293 GLU A N 1
ATOM 2380 C CA . GLU A 1 293 ? -36.566 -0.257 52.966 1.00 98.06 293 GLU A CA 1
ATOM 2381 C C . GLU A 1 293 ? -36.979 -1.655 53.457 1.00 98.06 293 GLU A C 1
ATOM 2383 O O . GLU A 1 293 ? -37.538 -1.795 54.544 1.00 98.06 293 GLU A O 1
ATOM 2388 N N . MET A 1 294 ? -36.594 -2.719 52.743 1.00 97.69 294 MET A N 1
ATOM 2389 C CA . MET A 1 294 ? -36.856 -4.104 53.160 1.00 97.69 294 MET A CA 1
ATOM 2390 C C . MET A 1 294 ? -36.186 -4.449 54.501 1.00 97.69 294 MET A C 1
ATOM 2392 O O . MET A 1 294 ? -36.736 -5.198 55.309 1.00 97.69 294 MET A O 1
ATOM 2396 N N . GLU A 1 295 ? -34.987 -3.919 54.763 1.00 97.81 295 GLU A N 1
ATOM 2397 C CA . GLU A 1 295 ? -34.323 -4.055 56.061 1.00 97.81 295 GLU A CA 1
ATOM 2398 C C . GLU A 1 295 ? -35.103 -3.333 57.166 1.00 97.81 295 GLU A C 1
ATOM 2400 O O . GLU A 1 295 ? -35.288 -3.912 58.239 1.00 97.81 295 GLU A O 1
ATOM 2405 N N . SER A 1 296 ? -35.604 -2.121 56.914 1.00 97.75 296 SER A N 1
ATOM 2406 C CA . SER A 1 296 ? -36.479 -1.387 57.839 1.00 97.75 296 SER A CA 1
ATOM 2407 C C . SER A 1 296 ? -37.758 -2.175 58.155 1.00 97.75 296 SER A C 1
ATOM 2409 O O . SER A 1 296 ? -38.083 -2.380 59.329 1.00 97.75 296 SER A O 1
ATOM 2411 N N . ASP A 1 297 ? -38.418 -2.727 57.133 1.00 97.56 297 ASP A N 1
ATOM 2412 C CA . ASP A 1 297 ? -39.617 -3.561 57.278 1.00 97.56 297 ASP A CA 1
ATOM 2413 C C . ASP A 1 297 ? -39.353 -4.825 58.105 1.00 97.56 297 ASP A C 1
ATOM 2415 O O . ASP A 1 297 ? -40.159 -5.193 58.961 1.00 97.56 297 ASP A O 1
ATOM 2419 N N . ILE A 1 298 ? -38.206 -5.485 57.909 1.00 97.88 298 ILE A N 1
ATOM 2420 C CA . ILE A 1 298 ? -37.799 -6.646 58.716 1.00 97.88 298 ILE A CA 1
ATOM 2421 C C . ILE A 1 298 ? -37.639 -6.259 60.192 1.00 97.88 298 ILE A C 1
ATOM 2423 O O . ILE A 1 298 ? -38.106 -6.998 61.061 1.00 97.88 298 ILE A O 1
ATOM 2427 N N . HIS A 1 299 ? -37.018 -5.111 60.491 1.00 97.50 299 HIS A N 1
ATOM 2428 C CA . HIS A 1 299 ? -36.898 -4.620 61.869 1.00 97.50 299 HIS A CA 1
ATOM 2429 C C . HIS A 1 299 ? -38.270 -4.286 62.471 1.00 97.50 299 HIS A C 1
ATOM 2431 O O . HIS A 1 299 ? -38.530 -4.630 63.626 1.00 97.50 299 HIS A O 1
ATOM 2437 N N . GLY A 1 300 ? -39.161 -3.661 61.693 1.00 97.69 300 GLY A N 1
ATOM 2438 C CA . GLY A 1 300 ? -40.535 -3.368 62.105 1.00 97.69 300 GLY A CA 1
ATOM 2439 C C . GLY A 1 300 ? -41.335 -4.635 62.419 1.00 97.69 300 GLY A C 1
ATOM 2440 O O . GLY A 1 300 ? -41.932 -4.740 63.491 1.00 97.69 300 GLY A O 1
ATOM 2441 N N . LEU A 1 301 ? -41.282 -5.634 61.532 1.00 97.25 301 LEU A N 1
ATOM 2442 C CA . LEU A 1 301 ? -41.945 -6.930 61.708 1.00 97.25 301 LEU A CA 1
ATOM 2443 C C . LEU A 1 301 ? -41.423 -7.694 62.932 1.00 97.25 301 LEU A C 1
ATOM 2445 O O . LEU A 1 301 ? -42.221 -8.298 63.653 1.00 97.25 301 LEU A O 1
ATOM 2449 N N . ASP A 1 302 ? -40.112 -7.668 63.191 1.00 97.31 302 ASP A N 1
ATOM 2450 C CA . ASP A 1 302 ? -39.536 -8.294 64.387 1.00 97.31 302 ASP A CA 1
ATOM 2451 C C . ASP A 1 302 ? -39.989 -7.576 65.669 1.00 97.31 302 ASP A C 1
ATOM 2453 O O . ASP A 1 302 ? -40.445 -8.226 66.614 1.00 97.31 302 ASP A O 1
ATOM 2457 N N . ALA A 1 303 ? -39.973 -6.239 65.684 1.00 97.44 303 ALA A N 1
ATOM 2458 C CA . ALA A 1 303 ? -40.460 -5.448 66.813 1.00 97.44 303 ALA A CA 1
ATOM 2459 C C . ALA A 1 303 ? -41.947 -5.717 67.110 1.00 97.44 303 ALA A C 1
ATOM 2461 O O . ALA A 1 303 ? -42.323 -5.941 68.268 1.00 97.44 303 ALA A O 1
ATOM 2462 N N . ASP A 1 304 ? -42.789 -5.771 66.074 1.00 97.25 304 ASP A N 1
ATOM 2463 C CA . ASP A 1 304 ? -44.202 -6.126 66.203 1.00 97.25 304 ASP A CA 1
ATOM 2464 C C . ASP A 1 304 ? -44.388 -7.549 66.730 1.00 97.25 304 ASP A C 1
ATOM 2466 O O . ASP A 1 304 ? -45.222 -7.788 67.611 1.00 97.25 304 ASP A O 1
ATOM 2470 N N . LEU A 1 305 ? -43.587 -8.500 66.250 1.00 96.75 305 LEU A N 1
ATOM 2471 C CA . LEU A 1 305 ? -43.611 -9.881 66.715 1.00 96.75 305 LEU A CA 1
ATOM 2472 C C . LEU A 1 305 ? -43.236 -9.989 68.200 1.00 96.75 305 LEU A C 1
ATOM 2474 O O . LEU A 1 305 ? -43.912 -10.711 68.944 1.00 96.75 305 LEU A O 1
ATOM 2478 N N . GLN A 1 306 ? -42.227 -9.247 68.666 1.00 95.94 306 GLN A N 1
ATOM 2479 C CA . GLN A 1 306 ? -41.874 -9.183 70.089 1.00 95.94 306 GLN A CA 1
ATOM 2480 C C . GLN A 1 306 ? -43.006 -8.570 70.920 1.00 95.94 306 GLN A C 1
ATOM 2482 O O . GLN A 1 306 ? -43.387 -9.129 71.954 1.00 95.94 306 GLN A O 1
ATOM 2487 N N . ALA A 1 307 ? -43.602 -7.471 70.448 1.00 97.25 307 ALA A N 1
ATOM 2488 C CA . ALA A 1 307 ? -44.715 -6.810 71.124 1.00 97.25 307 ALA A CA 1
ATOM 2489 C C . ALA A 1 307 ? -45.939 -7.734 71.254 1.00 97.25 307 ALA A C 1
ATOM 2491 O O . ALA A 1 307 ? -46.507 -7.877 72.340 1.00 97.25 307 ALA A O 1
ATOM 2492 N N . LYS A 1 308 ? -46.328 -8.432 70.178 1.00 96.75 308 LYS A N 1
ATOM 2493 C CA . LYS A 1 308 ? -47.446 -9.391 70.217 1.00 96.75 308 LYS A CA 1
ATOM 2494 C C . LYS A 1 308 ? -47.120 -10.622 71.065 1.00 96.75 308 LYS A C 1
ATOM 2496 O O . LYS A 1 308 ? -47.994 -11.104 71.782 1.00 96.75 308 LYS A O 1
ATOM 2501 N N . THR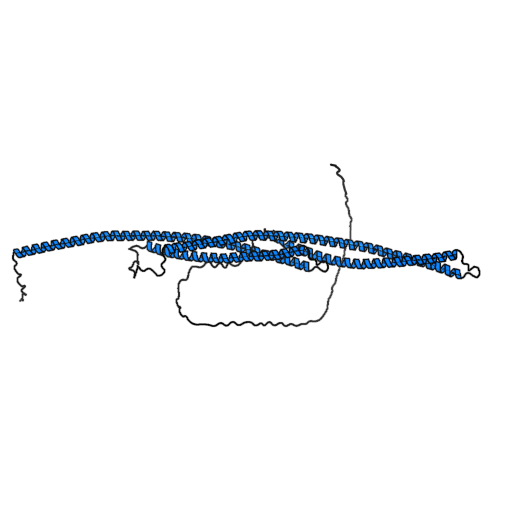 A 1 309 ? -45.867 -11.077 71.081 1.00 95.88 309 THR A N 1
ATOM 2502 C CA . THR A 1 309 ? -45.413 -12.155 71.978 1.00 95.88 309 THR A CA 1
ATOM 2503 C C . THR A 1 309 ? -45.506 -11.745 73.452 1.00 95.88 309 THR A C 1
ATOM 2505 O O . THR A 1 309 ? -45.886 -12.559 74.295 1.00 95.88 309 THR A O 1
ATOM 2508 N N . ALA A 1 310 ? -45.203 -10.488 73.790 1.00 96.62 310 ALA A N 1
ATOM 2509 C CA . ALA A 1 310 ? -45.384 -9.964 75.144 1.00 96.62 310 ALA A CA 1
ATOM 2510 C C . ALA A 1 310 ? -46.869 -9.918 75.553 1.00 96.62 310 ALA A C 1
ATOM 2512 O O . ALA A 1 310 ? -47.208 -10.356 76.655 1.00 96.62 310 ALA A O 1
ATOM 2513 N N . ASN A 1 311 ? -47.760 -9.484 74.652 1.00 96.56 311 ASN A N 1
ATOM 2514 C CA . ASN A 1 311 ? -49.211 -9.527 74.881 1.00 96.56 311 ASN A CA 1
ATOM 2515 C C . ASN A 1 311 ? -49.711 -10.965 75.086 1.00 96.56 311 ASN A C 1
ATOM 2517 O O . ASN A 1 311 ? -50.485 -11.222 76.007 1.00 96.56 311 ASN A O 1
ATOM 2521 N N . LEU A 1 312 ? -49.208 -11.921 74.296 1.00 97.19 312 LEU A N 1
ATOM 2522 C CA . LEU A 1 312 ? -49.545 -13.335 74.452 1.00 97.19 312 LEU A CA 1
ATOM 2523 C C . LEU A 1 312 ? -49.099 -13.861 75.824 1.00 97.19 312 LEU A C 1
ATOM 2525 O O . LEU A 1 312 ? -49.891 -14.476 76.534 1.00 97.19 312 LEU A O 1
ATOM 2529 N N . LYS A 1 313 ? -47.868 -13.554 76.258 1.00 96.38 313 LYS A N 1
ATOM 2530 C CA . LYS A 1 313 ? -47.376 -13.913 77.603 1.00 96.38 313 LYS A CA 1
ATOM 2531 C C . LYS A 1 313 ? -48.272 -13.355 78.710 1.00 96.38 313 LYS A C 1
ATOM 2533 O O . LYS A 1 313 ? -48.545 -14.057 79.686 1.00 96.38 313 LYS A O 1
ATOM 2538 N N . LEU A 1 314 ? -48.745 -12.116 78.565 1.00 97.06 314 LEU A N 1
ATOM 2539 C CA . LEU A 1 314 ? -49.674 -11.502 79.512 1.00 97.06 314 LEU A CA 1
ATOM 2540 C C . LEU A 1 314 ? -51.011 -12.255 79.556 1.00 97.06 314 LEU A C 1
ATOM 2542 O O . LEU A 1 314 ? -51.481 -12.580 80.647 1.00 97.06 314 LEU A O 1
ATOM 2546 N N . ALA A 1 315 ? -51.599 -12.566 78.399 1.00 96.00 315 ALA A N 1
ATOM 2547 C CA . ALA A 1 315 ? -52.849 -13.320 78.308 1.00 96.00 315 ALA A CA 1
ATOM 2548 C C . ALA A 1 315 ? -52.714 -14.734 78.909 1.00 96.00 315 ALA A C 1
ATOM 2550 O O . ALA A 1 315 ? -53.543 -15.130 79.731 1.00 96.00 315 ALA A O 1
ATOM 2551 N N . HIS A 1 316 ? -51.621 -15.448 78.610 1.00 96.75 316 HIS A N 1
ATOM 2552 C CA . HIS A 1 316 ? -51.297 -16.748 79.215 1.00 96.75 316 HIS A CA 1
ATOM 2553 C C . HIS A 1 316 ? -51.178 -16.654 80.738 1.00 96.75 316 HIS A C 1
ATOM 2555 O O . HIS A 1 316 ? -51.788 -17.439 81.457 1.00 96.75 316 HIS A O 1
ATOM 2561 N N . THR A 1 317 ? -50.437 -15.664 81.244 1.00 96.12 317 THR A N 1
ATOM 2562 C CA . THR A 1 317 ? -50.252 -15.466 82.690 1.00 96.12 317 THR A CA 1
ATOM 2563 C C . THR A 1 317 ? -51.584 -15.164 83.381 1.00 96.12 317 THR A C 1
ATOM 2565 O O . THR A 1 317 ? -51.857 -15.690 84.461 1.00 96.12 317 THR A O 1
ATOM 2568 N N . ARG A 1 318 ? -52.446 -14.347 82.757 1.00 96.00 318 ARG A N 1
ATOM 2569 C CA . ARG A 1 318 ? -53.800 -14.057 83.257 1.00 96.00 318 ARG A CA 1
ATOM 2570 C C . ARG A 1 318 ? -54.669 -15.313 83.300 1.00 96.00 318 ARG A C 1
ATOM 2572 O O . ARG A 1 318 ? -55.346 -15.521 84.304 1.00 96.00 318 ARG A O 1
ATOM 2579 N N . LEU A 1 319 ? -54.644 -16.140 82.253 1.00 94.44 319 LEU A N 1
ATOM 2580 C CA . LEU A 1 319 ? -55.367 -17.416 82.212 1.00 94.44 319 LEU A CA 1
ATOM 2581 C C . LEU A 1 319 ? -54.877 -18.378 83.298 1.00 94.44 319 LEU A C 1
ATOM 2583 O O . LEU A 1 319 ? -55.699 -18.896 84.049 1.00 94.44 319 LEU A O 1
ATOM 2587 N N . GLU A 1 320 ? -53.562 -18.547 83.433 1.00 95.44 320 GLU A N 1
ATOM 2588 C CA . GLU A 1 320 ? -52.945 -19.428 84.430 1.00 95.44 320 GLU A CA 1
ATOM 2589 C C . GLU A 1 320 ? -53.274 -18.979 85.854 1.00 95.44 320 GLU A C 1
ATOM 2591 O O . GLU A 1 320 ? -53.744 -19.763 86.672 1.00 95.44 320 GLU A O 1
ATOM 2596 N N . THR A 1 321 ? -53.127 -17.686 86.154 1.00 94.00 321 THR A N 1
ATOM 2597 C CA . THR A 1 321 ? -53.402 -17.148 87.496 1.00 94.00 321 THR A CA 1
ATOM 2598 C C . THR A 1 321 ? -54.848 -17.409 87.923 1.00 94.00 321 THR A C 1
ATOM 2600 O O . THR A 1 321 ? -55.109 -17.712 89.088 1.00 94.00 321 THR A O 1
ATOM 2603 N N . ARG A 1 322 ? -55.796 -17.332 86.979 1.00 93.56 322 ARG A N 1
ATOM 2604 C CA . ARG A 1 322 ? -57.224 -17.569 87.231 1.00 93.56 322 ARG A CA 1
ATOM 2605 C C . ARG A 1 322 ? -57.557 -19.031 87.541 1.00 93.56 322 ARG A C 1
ATOM 2607 O O . ARG A 1 322 ? -58.627 -19.270 88.094 1.00 93.56 322 ARG A O 1
ATOM 2614 N N . THR A 1 323 ? -56.664 -19.985 87.268 1.00 92.50 323 THR A N 1
ATOM 2615 C CA . THR A 1 323 ? -56.849 -21.396 87.661 1.00 92.50 323 THR A CA 1
ATOM 2616 C C . THR A 1 323 ? -56.750 -21.617 89.173 1.00 92.50 323 THR A C 1
ATOM 2618 O O . THR A 1 323 ? -57.299 -22.587 89.684 1.00 92.50 323 THR A O 1
ATOM 2621 N N . ASN A 1 324 ? -56.142 -20.680 89.910 1.00 92.06 324 ASN A N 1
ATOM 2622 C CA . ASN A 1 324 ? -55.982 -20.751 91.368 1.00 92.06 324 ASN A CA 1
ATOM 2623 C C . ASN A 1 324 ? -57.232 -20.316 92.156 1.00 92.06 324 ASN A C 1
ATOM 2625 O O . ASN A 1 324 ? -57.176 -20.167 93.378 1.00 92.06 324 ASN A O 1
ATOM 2629 N N . ARG A 1 32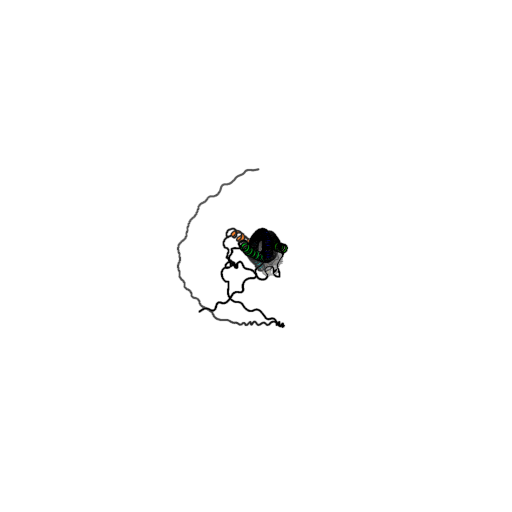5 ? -58.355 -20.046 91.481 1.00 90.94 325 ARG A N 1
ATOM 2630 C CA . ARG A 1 325 ? -59.604 -19.659 92.149 1.00 90.94 325 ARG A CA 1
ATOM 2631 C C . ARG A 1 325 ? -60.180 -20.848 92.932 1.00 90.94 325 ARG A C 1
ATOM 2633 O O . ARG A 1 325 ? -60.262 -21.942 92.377 1.00 90.94 325 ARG A O 1
ATOM 2640 N N . PRO A 1 326 ? -60.587 -20.667 94.199 1.00 89.19 326 PRO A N 1
ATOM 2641 C CA . PRO A 1 326 ? -61.067 -21.771 95.022 1.00 89.19 326 PRO A CA 1
ATOM 2642 C C . PRO A 1 326 ? -62.508 -22.188 94.677 1.00 89.19 326 PRO A C 1
ATOM 2644 O O . PRO A 1 326 ? -63.387 -21.353 94.477 1.00 89.19 326 PRO A O 1
ATOM 2647 N N . ASN A 1 327 ? -62.777 -23.496 94.732 1.00 86.62 327 ASN A N 1
ATOM 2648 C CA . ASN A 1 327 ? -64.120 -24.094 94.742 1.00 86.62 327 ASN A CA 1
ATOM 2649 C C . ASN A 1 327 ? -65.043 -23.612 93.597 1.00 86.62 327 ASN A C 1
ATOM 2651 O O . ASN A 1 327 ? -64.706 -23.753 92.425 1.00 86.62 327 ASN A O 1
ATOM 2655 N N . MET A 1 328 ? -66.226 -23.085 93.935 1.00 84.44 328 MET A N 1
ATOM 2656 C CA . MET A 1 328 ? -67.267 -22.656 92.991 1.00 84.44 328 MET A CA 1
ATOM 2657 C C . MET A 1 328 ? -66.857 -21.423 92.163 1.00 84.44 328 MET A C 1
ATOM 2659 O O . MET A 1 328 ? -67.379 -21.226 91.068 1.00 84.44 328 MET A O 1
ATOM 2663 N N . ASP A 1 329 ? -65.892 -20.631 92.645 1.00 87.19 329 ASP A N 1
ATOM 2664 C CA . ASP A 1 329 ? -65.386 -19.448 91.935 1.00 87.19 329 ASP A CA 1
ATOM 2665 C C . ASP A 1 329 ? -64.436 -19.811 90.778 1.00 87.19 329 ASP A C 1
ATOM 2667 O O . ASP A 1 329 ? -64.064 -18.943 89.980 1.00 87.19 329 ASP A O 1
ATOM 2671 N N . LEU A 1 330 ? -64.076 -21.096 90.624 1.00 88.06 330 LEU A N 1
ATOM 2672 C CA . LEU A 1 330 ? -63.430 -21.641 89.424 1.00 88.06 330 LEU A CA 1
ATOM 2673 C C . LEU A 1 330 ? -64.445 -21.778 88.271 1.00 88.06 330 LEU A C 1
ATOM 2675 O O . LEU A 1 330 ? -64.669 -22.848 87.704 1.00 88.06 330 LEU A O 1
ATOM 2679 N N . CYS A 1 331 ? -65.096 -20.670 87.940 1.00 83.94 331 CYS A N 1
ATOM 2680 C CA . CYS A 1 331 ? -66.121 -20.590 86.917 1.00 83.94 331 CYS A CA 1
ATOM 2681 C C . CYS A 1 331 ? -65.533 -20.147 85.566 1.00 83.94 331 CYS A C 1
ATOM 2683 O O . CYS A 1 331 ? -64.576 -19.370 85.485 1.00 83.94 331 CYS A O 1
ATOM 2685 N N . ARG A 1 332 ? -66.127 -20.638 84.474 1.00 87.19 332 ARG A N 1
ATOM 2686 C CA . ARG A 1 332 ? -65.846 -20.167 83.110 1.00 87.19 332 ARG A CA 1
ATOM 2687 C C . ARG A 1 332 ? -66.741 -18.974 82.793 1.00 87.19 332 ARG A C 1
ATOM 2689 O O . ARG A 1 332 ? -67.765 -19.114 82.140 1.00 87.19 332 ARG A O 1
ATOM 2696 N N . ASP A 1 333 ? -66.377 -17.826 83.346 1.00 91.44 333 ASP A N 1
ATOM 2697 C CA . ASP A 1 333 ? -67.073 -16.560 83.119 1.00 91.44 333 ASP A CA 1
ATOM 2698 C C . ASP A 1 333 ? -66.739 -15.944 81.739 1.00 91.44 333 ASP A C 1
ATOM 2700 O O . ASP A 1 333 ? -65.870 -16.418 81.003 1.00 91.44 333 ASP A O 1
ATOM 2704 N N . GLU A 1 334 ? -67.417 -14.850 81.391 1.00 92.50 334 GLU A N 1
ATOM 2705 C CA . GLU A 1 334 ? -67.188 -14.104 80.142 1.00 92.50 334 GLU A CA 1
ATOM 2706 C C . GLU A 1 334 ? -65.727 -13.658 79.969 1.00 92.50 334 GLU A C 1
ATOM 2708 O O . GLU A 1 334 ? -65.188 -13.668 78.863 1.00 92.50 334 GLU A O 1
ATOM 2713 N N . VAL A 1 335 ? -65.041 -13.315 81.065 1.00 93.44 335 VAL A N 1
ATOM 2714 C CA . VAL A 1 335 ? -63.630 -12.904 81.019 1.00 93.44 335 VAL A CA 1
ATOM 2715 C C . VAL A 1 335 ? -62.732 -14.089 80.659 1.00 93.44 335 VAL A C 1
ATOM 2717 O O . VAL A 1 335 ? -61.768 -13.921 79.916 1.00 93.44 335 VAL A O 1
ATOM 2720 N N . GLN A 1 336 ? -63.047 -15.292 81.148 1.00 92.50 336 GLN A N 1
ATOM 2721 C CA . GLN A 1 336 ? -62.349 -16.518 80.773 1.00 92.50 336 GLN A CA 1
ATOM 2722 C C . GLN A 1 336 ? -62.485 -16.788 79.271 1.00 92.50 336 GLN A C 1
ATOM 2724 O O . GLN A 1 336 ? -61.484 -17.069 78.614 1.00 92.50 336 GLN A O 1
ATOM 2729 N N . HIS A 1 337 ? -63.696 -16.675 78.721 1.00 93.50 337 HIS A N 1
ATOM 2730 C CA . HIS A 1 337 ? -63.934 -16.839 77.285 1.00 93.50 337 HIS A CA 1
ATOM 2731 C C . HIS A 1 337 ? -63.229 -15.756 76.454 1.00 93.50 337 HIS A C 1
ATOM 2733 O O . HIS A 1 337 ? -62.589 -16.075 75.452 1.00 93.50 337 HIS A O 1
ATOM 2739 N N . GLY A 1 338 ? -63.261 -14.499 76.907 1.00 95.50 338 GLY A N 1
ATOM 2740 C CA . GLY A 1 338 ? -62.556 -13.387 76.270 1.00 95.50 338 GLY A CA 1
ATOM 2741 C C . GLY A 1 338 ? -61.039 -13.589 76.198 1.00 95.50 338 GLY A C 1
ATOM 2742 O O . GLY A 1 338 ? -60.460 -13.428 75.128 1.00 95.50 338 GLY A O 1
ATOM 2743 N N . LEU A 1 339 ? -60.401 -14.013 77.297 1.00 94.62 339 LEU A N 1
ATOM 2744 C CA . LEU A 1 339 ? -58.957 -14.289 77.334 1.00 94.62 339 LEU A CA 1
ATOM 2745 C C . LEU A 1 339 ? -58.558 -15.472 76.435 1.00 94.62 339 LEU A C 1
ATOM 2747 O O . LEU A 1 339 ? -57.501 -15.435 75.812 1.00 94.62 339 LEU A O 1
ATOM 2751 N N . VAL A 1 340 ? -59.390 -16.518 76.345 1.00 95.56 340 VAL A N 1
ATOM 2752 C CA . VAL A 1 340 ? -59.144 -17.647 75.426 1.00 95.56 340 VAL A CA 1
ATOM 2753 C C . VAL A 1 340 ? -59.198 -17.184 73.968 1.00 95.56 340 VAL A C 1
ATOM 2755 O O . VAL A 1 340 ? -58.319 -17.540 73.184 1.00 95.56 340 VAL A O 1
ATOM 2758 N N . ASN A 1 341 ? -60.180 -16.355 73.610 1.00 95.38 341 ASN A N 1
ATOM 2759 C CA . ASN A 1 341 ? -60.277 -15.784 72.266 1.00 95.38 341 ASN A CA 1
ATOM 2760 C C . ASN A 1 341 ? -59.092 -14.853 71.955 1.00 95.38 341 ASN A C 1
ATOM 2762 O O . ASN A 1 341 ? -58.544 -14.911 70.856 1.00 95.38 341 ASN A O 1
ATOM 2766 N N . GLU A 1 342 ? -58.670 -14.028 72.921 1.00 96.88 342 GLU A N 1
ATOM 2767 C CA . GLU A 1 342 ? -57.493 -13.157 72.798 1.00 96.88 342 GLU A CA 1
ATOM 2768 C C . GLU A 1 342 ? -56.223 -13.974 72.511 1.00 96.88 342 GLU A C 1
ATOM 2770 O O . GLU A 1 342 ? -55.476 -13.634 71.595 1.00 96.88 342 GLU A O 1
ATOM 2775 N N . VAL A 1 343 ? -56.005 -15.087 73.226 1.00 97.38 343 VAL A N 1
ATOM 2776 C CA . VAL A 1 343 ? -54.883 -16.006 72.962 1.00 97.38 343 VAL A CA 1
ATOM 2777 C C . VAL A 1 343 ? -54.941 -16.554 71.538 1.00 97.38 343 VAL A C 1
ATOM 2779 O O . VAL A 1 343 ? -53.962 -16.418 70.810 1.00 97.38 343 VAL A O 1
ATOM 2782 N N . GLN A 1 344 ? -56.083 -17.096 71.105 1.00 95.81 344 GLN A N 1
ATOM 2783 C CA . GLN A 1 344 ? -56.227 -17.656 69.753 1.00 95.81 344 GLN A CA 1
ATOM 2784 C C . GLN A 1 344 ? -55.947 -16.611 68.658 1.00 95.81 344 GLN A C 1
ATOM 2786 O O . GLN A 1 344 ? -55.274 -16.901 67.668 1.00 95.81 344 GLN A O 1
ATOM 2791 N N . GLN A 1 345 ? -56.427 -15.377 68.838 1.00 96.56 345 GLN A N 1
ATOM 2792 C CA . GLN A 1 345 ? -56.173 -14.278 67.902 1.00 96.56 345 GLN A CA 1
ATOM 2793 C C . GLN A 1 345 ? -54.703 -13.844 67.894 1.00 96.56 345 GLN A C 1
ATOM 2795 O O . GLN A 1 345 ? -54.139 -13.595 66.823 1.00 96.56 345 GLN A O 1
ATOM 2800 N N . LEU A 1 346 ? -54.064 -13.757 69.065 1.00 96.62 346 LEU A N 1
ATOM 2801 C CA . LEU A 1 346 ? -52.646 -13.414 69.181 1.00 96.62 346 LEU A CA 1
ATOM 2802 C C . LEU A 1 346 ? -51.755 -14.501 68.573 1.00 96.62 346 LEU A C 1
ATOM 2804 O O . LEU A 1 346 ? -50.817 -14.164 67.854 1.00 96.62 346 LEU A O 1
ATOM 2808 N N . GLU A 1 347 ? -52.062 -15.781 68.784 1.00 97.25 347 GLU A N 1
ATOM 2809 C CA . GLU A 1 347 ? -51.353 -16.903 68.158 1.00 97.25 347 GLU A CA 1
ATOM 2810 C C . GLU A 1 347 ? -51.459 -16.856 66.628 1.00 97.25 347 GLU A C 1
ATOM 2812 O O . GLU A 1 347 ? -50.439 -16.957 65.942 1.00 97.25 347 GLU A O 1
ATOM 2817 N N . ALA A 1 348 ? -52.660 -16.620 66.088 1.00 96.75 348 ALA A N 1
ATOM 2818 C CA . ALA A 1 348 ? -52.868 -16.457 64.649 1.00 96.75 348 ALA A CA 1
ATOM 2819 C C . ALA A 1 348 ? -52.100 -15.246 64.085 1.00 96.75 348 ALA A C 1
ATOM 2821 O O . ALA A 1 348 ? -51.440 -15.351 63.050 1.00 96.75 348 ALA A O 1
ATOM 2822 N N . THR A 1 349 ? -52.125 -14.111 64.791 1.00 97.06 349 THR A N 1
ATOM 2823 C CA . THR A 1 349 ? -51.397 -12.892 64.400 1.00 97.06 349 THR A CA 1
ATOM 2824 C C . THR A 1 349 ? -49.885 -13.116 64.417 1.00 97.06 349 THR A C 1
ATOM 2826 O O . THR A 1 349 ? -49.192 -12.735 63.477 1.00 97.06 349 THR A O 1
ATOM 2829 N N . ILE A 1 350 ? -49.354 -13.772 65.454 1.00 97.44 350 ILE A N 1
ATOM 2830 C CA . ILE A 1 350 ? -47.927 -14.107 65.558 1.00 97.44 350 ILE A CA 1
ATOM 2831 C C . ILE A 1 350 ? -47.517 -15.069 64.440 1.00 97.44 350 ILE A C 1
ATOM 2833 O O . ILE A 1 350 ? -46.443 -14.899 63.866 1.00 97.44 350 ILE A O 1
ATOM 2837 N N . ALA A 1 351 ? -48.346 -16.062 64.107 1.00 96.69 351 ALA A N 1
ATOM 2838 C CA . ALA A 1 351 ? -48.077 -16.966 62.991 1.00 96.69 351 ALA A CA 1
ATOM 2839 C C . ALA A 1 351 ? -47.998 -16.207 61.654 1.00 96.69 351 ALA A C 1
ATOM 2841 O O . ALA A 1 351 ? -47.044 -16.403 60.900 1.00 96.69 351 ALA A O 1
ATOM 2842 N N . ALA A 1 352 ? -48.934 -15.286 61.402 1.00 97.25 352 ALA A N 1
ATOM 2843 C CA . ALA A 1 352 ? -48.921 -14.437 60.211 1.00 97.25 352 ALA A CA 1
ATOM 2844 C C . ALA A 1 352 ? -47.686 -13.516 60.157 1.00 97.25 352 ALA A C 1
ATOM 2846 O O . ALA A 1 352 ? -47.032 -13.427 59.117 1.00 97.25 352 ALA A O 1
ATOM 2847 N N . LEU A 1 353 ? -47.311 -12.885 61.279 1.00 97.31 353 LEU A N 1
ATOM 2848 C CA . LEU A 1 353 ? -46.102 -12.054 61.372 1.00 97.31 353 LEU A CA 1
ATOM 2849 C C . LEU A 1 353 ? -44.827 -12.868 61.117 1.00 97.31 353 LEU A C 1
ATOM 2851 O O . LEU A 1 353 ? -43.968 -12.425 60.360 1.00 97.31 353 LEU A O 1
ATOM 2855 N N . LYS A 1 354 ? -44.717 -14.081 61.677 1.00 97.44 354 LYS A N 1
ATOM 2856 C CA . LYS A 1 354 ? -43.586 -14.993 61.417 1.00 97.44 354 LYS A CA 1
ATOM 2857 C C . LYS A 1 354 ? -43.469 -15.351 59.942 1.00 97.44 354 LYS A C 1
ATOM 2859 O O . LYS A 1 354 ? -42.367 -15.336 59.397 1.00 97.44 354 LYS A O 1
ATOM 2864 N N . GLN A 1 355 ? -44.595 -15.665 59.302 1.00 97.50 355 GLN A N 1
ATOM 2865 C CA . GLN A 1 355 ? -44.613 -15.958 57.875 1.00 97.50 355 GLN A CA 1
ATOM 2866 C C . GLN A 1 355 ? -44.124 -14.745 57.078 1.00 97.50 355 GLN A C 1
ATOM 2868 O O . GLN A 1 355 ? -43.190 -14.878 56.287 1.00 97.50 355 GLN A O 1
ATOM 2873 N N . LYS A 1 356 ? -44.684 -13.556 57.328 1.00 97.50 356 LYS A N 1
ATOM 2874 C CA . LYS A 1 356 ? -44.300 -12.345 56.596 1.00 97.50 356 LYS A CA 1
ATOM 2875 C C . LYS A 1 356 ? -42.835 -11.969 56.806 1.00 97.50 356 LYS A C 1
ATOM 2877 O O . LYS A 1 356 ? -42.159 -11.621 55.843 1.00 97.50 356 LYS A O 1
ATOM 2882 N N . LEU A 1 357 ? -42.327 -12.124 58.028 1.00 97.75 357 LEU A N 1
ATOM 2883 C CA . LEU A 1 357 ? -40.915 -11.933 58.348 1.00 97.75 357 LEU A CA 1
ATOM 2884 C C . LEU A 1 357 ? -40.026 -12.883 57.533 1.00 97.75 357 LEU A C 1
ATOM 2886 O O . LEU A 1 357 ? -39.039 -12.443 56.949 1.00 97.75 357 LEU A O 1
ATOM 2890 N N . SER A 1 358 ? -40.397 -14.164 57.433 1.00 97.62 358 SER A N 1
ATOM 2891 C CA . SER A 1 358 ? -39.643 -15.136 56.630 1.00 97.62 358 SER A CA 1
ATOM 2892 C C . SER A 1 358 ? -39.663 -14.814 55.128 1.00 97.62 358 SER A C 1
ATOM 2894 O O . SER A 1 358 ? -38.635 -14.928 54.459 1.00 97.62 358 SER A O 1
ATOM 2896 N N . GLU A 1 359 ? -40.802 -14.346 54.602 1.00 97.69 359 GLU A N 1
ATOM 2897 C CA . GLU A 1 359 ? -40.937 -13.902 53.210 1.00 97.69 359 GLU A CA 1
ATOM 2898 C C . GLU A 1 359 ? -40.056 -12.677 52.925 1.00 97.69 359 GLU A C 1
ATOM 2900 O O . GLU A 1 359 ? -39.333 -12.663 51.926 1.00 97.69 359 GLU A O 1
ATOM 2905 N N . ALA A 1 360 ? -40.072 -11.679 53.816 1.00 97.81 360 ALA A N 1
ATOM 2906 C CA . ALA A 1 360 ? -39.259 -10.468 53.705 1.00 97.81 360 ALA A CA 1
ATOM 2907 C C . ALA A 1 360 ? -37.756 -10.788 53.764 1.00 97.81 360 ALA A C 1
ATOM 2909 O O . ALA A 1 360 ? -36.990 -10.359 52.900 1.00 97.81 360 ALA A O 1
ATOM 2910 N N . GLN A 1 361 ? -37.332 -11.632 54.713 1.00 97.62 361 GLN A N 1
ATOM 2911 C CA . GLN A 1 361 ? -35.944 -12.095 54.827 1.00 97.62 361 GLN A CA 1
ATOM 2912 C C . GLN A 1 361 ? -35.470 -12.828 53.564 1.00 97.62 361 GLN A C 1
ATOM 2914 O O . GLN A 1 361 ? -34.366 -12.575 53.078 1.00 97.62 361 GLN A O 1
ATOM 2919 N N . HIS A 1 362 ? -36.300 -13.713 53.004 1.00 97.69 362 HIS A N 1
ATOM 2920 C CA . HIS A 1 362 ? -35.976 -14.418 51.765 1.00 97.69 362 HIS A CA 1
ATOM 2921 C C . HIS A 1 362 ? -35.899 -13.463 50.561 1.00 97.69 362 HIS A C 1
ATOM 2923 O O . HIS A 1 362 ? -34.984 -13.573 49.740 1.00 97.69 362 HIS A O 1
ATOM 2929 N N . SER A 1 363 ? -36.818 -12.494 50.468 1.00 97.38 363 SER A N 1
ATOM 2930 C CA . SER A 1 363 ? -36.789 -11.460 49.427 1.00 97.38 363 SER A CA 1
ATOM 2931 C C . SER A 1 363 ? -35.501 -10.632 49.492 1.00 97.38 363 SER A C 1
ATOM 2933 O O . SER A 1 363 ? -34.797 -10.506 48.487 1.00 97.38 363 SER A O 1
ATOM 2935 N N . LEU A 1 364 ? -35.120 -10.177 50.692 1.00 97.88 364 LEU A N 1
ATOM 2936 C CA . LEU A 1 364 ? -33.879 -9.435 50.917 1.00 97.88 364 LEU A CA 1
ATOM 2937 C C . LEU A 1 364 ? -32.641 -10.249 50.517 1.00 97.88 364 LEU A C 1
ATOM 2939 O O . LEU A 1 364 ? -31.739 -9.725 49.866 1.00 97.88 364 LEU A O 1
ATOM 2943 N N . GLN A 1 365 ? -32.584 -11.538 50.866 1.00 97.25 365 GLN A N 1
ATOM 2944 C CA . GLN A 1 365 ? -31.476 -12.410 50.457 1.00 97.25 365 GLN A CA 1
ATOM 2945 C C . GLN A 1 365 ? -31.374 -12.533 48.932 1.00 97.25 365 GLN A C 1
ATOM 2947 O O . GLN A 1 365 ? -30.273 -12.482 48.376 1.00 97.25 365 GLN A O 1
ATOM 2952 N N . LYS A 1 366 ? -32.512 -12.654 48.241 1.00 97.44 366 LYS A N 1
ATOM 2953 C CA . LYS A 1 366 ? -32.556 -12.705 46.776 1.00 97.44 366 LYS A CA 1
ATOM 2954 C C . LYS A 1 366 ? -32.069 -11.395 46.149 1.00 97.44 366 LYS A C 1
ATOM 2956 O O . LYS A 1 366 ? -31.290 -11.445 45.197 1.00 97.44 366 LYS A O 1
ATOM 2961 N N . MET A 1 367 ? -32.476 -10.249 46.698 1.00 97.56 367 MET A N 1
ATOM 2962 C CA . MET A 1 367 ? -31.999 -8.926 46.278 1.00 97.56 367 MET A CA 1
ATOM 2963 C C . MET A 1 367 ? -30.492 -8.776 46.500 1.00 97.56 367 MET A C 1
ATOM 2965 O O . MET A 1 367 ? -29.791 -8.420 45.560 1.00 97.56 367 MET A O 1
ATOM 2969 N N . LYS A 1 368 ? -29.966 -9.169 47.668 1.00 97.69 368 LYS A N 1
ATOM 2970 C CA . LYS A 1 368 ? -28.51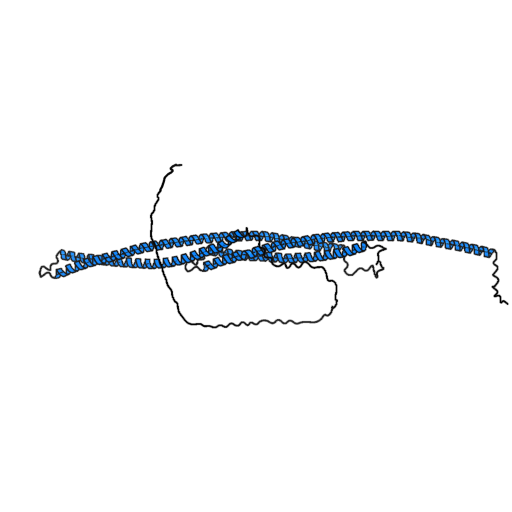8 -9.166 47.963 1.00 97.69 368 LYS A CA 1
ATOM 2971 C C . LYS A 1 368 ? -27.716 -10.002 46.963 1.00 97.69 368 LYS A C 1
ATOM 2973 O O . LYS A 1 368 ? -26.673 -9.568 46.476 1.00 97.69 368 LYS A O 1
ATOM 2978 N N . LEU A 1 369 ? -28.211 -11.191 46.611 1.00 97.50 369 LEU A N 1
ATOM 2979 C CA . LEU A 1 369 ? -27.569 -12.035 45.602 1.00 97.50 369 LEU A CA 1
ATOM 2980 C C . LEU A 1 369 ? -27.592 -11.383 44.212 1.00 97.50 369 LEU A C 1
ATOM 2982 O O . LEU A 1 369 ? -26.606 -11.465 43.480 1.00 97.50 369 LEU A O 1
ATOM 2986 N N . HIS A 1 370 ? -28.710 -10.763 43.828 1.00 97.06 370 HIS A N 1
ATOM 2987 C CA . HIS A 1 370 ? -28.823 -10.095 42.535 1.00 97.06 370 HIS A CA 1
ATOM 2988 C C . HIS A 1 370 ? -27.952 -8.837 42.456 1.00 97.06 370 HIS A C 1
ATOM 2990 O O . HIS A 1 370 ? -27.231 -8.671 41.477 1.00 97.06 370 HIS A O 1
ATOM 2996 N N . HIS A 1 371 ? -27.934 -8.023 43.512 1.00 97.75 371 HIS A N 1
ATOM 2997 C CA . HIS A 1 371 ? -27.061 -6.859 43.667 1.00 97.75 371 HIS A CA 1
ATOM 2998 C C . HIS A 1 371 ? -25.585 -7.228 43.490 1.00 97.75 371 HIS A C 1
ATOM 3000 O O . HIS A 1 371 ? -24.898 -6.629 42.666 1.00 97.75 371 HIS A O 1
ATOM 3006 N N . SER A 1 372 ? -25.122 -8.305 44.135 1.00 97.31 372 SER A N 1
ATOM 3007 C CA . SER A 1 372 ? -23.754 -8.806 43.948 1.00 97.31 372 SER A CA 1
ATOM 3008 C C . SER A 1 372 ? -23.446 -9.180 42.489 1.00 97.31 372 SER A C 1
ATOM 3010 O O . SER A 1 372 ? -22.345 -8.914 42.005 1.00 97.31 372 SER A O 1
ATOM 3012 N N . ARG A 1 373 ? -24.415 -9.754 41.760 1.00 96.62 373 ARG A N 1
ATOM 3013 C CA . ARG A 1 373 ? -24.263 -10.051 40.325 1.00 96.62 373 ARG A CA 1
ATOM 3014 C C . ARG A 1 373 ? -24.207 -8.778 39.483 1.00 96.62 373 ARG A C 1
ATOM 3016 O O . ARG A 1 373 ? -23.382 -8.712 38.579 1.00 96.62 373 ARG A O 1
ATOM 3023 N N . MET A 1 374 ? -25.042 -7.783 39.785 1.00 97.50 374 MET A N 1
ATOM 3024 C CA . MET A 1 374 ? -25.027 -6.495 39.086 1.00 97.50 374 MET A CA 1
ATOM 3025 C C . MET A 1 374 ? -23.708 -5.749 39.301 1.00 97.50 374 MET A C 1
ATOM 3027 O O . MET A 1 374 ? -23.152 -5.238 38.338 1.00 97.50 374 MET A O 1
ATOM 3031 N N . LEU A 1 375 ? -23.148 -5.754 40.516 1.00 97.56 375 LEU A N 1
ATOM 3032 C CA . LEU A 1 375 ? -21.825 -5.173 40.782 1.00 97.56 375 LEU A CA 1
ATOM 3033 C C . LEU A 1 375 ? -20.715 -5.850 39.968 1.00 97.56 375 LEU A C 1
ATOM 3035 O O . LEU A 1 375 ? -19.834 -5.178 39.431 1.00 97.56 375 LEU A O 1
ATOM 3039 N N . GLN A 1 376 ? -20.757 -7.180 39.847 1.00 95.81 376 GLN A N 1
ATOM 3040 C CA . GLN A 1 376 ? -19.803 -7.903 39.007 1.00 95.81 376 GLN A CA 1
ATOM 3041 C C . GLN A 1 376 ? -19.960 -7.534 37.525 1.00 95.81 376 GLN A C 1
ATOM 3043 O O . GLN A 1 376 ? -18.960 -7.374 36.826 1.00 95.81 376 GLN A O 1
ATOM 3048 N N . ASP A 1 377 ? -21.197 -7.407 37.044 1.00 96.00 377 ASP A N 1
ATOM 3049 C CA . ASP A 1 377 ? -21.478 -7.012 35.663 1.00 96.00 377 ASP A CA 1
ATOM 3050 C C . ASP A 1 377 ? -21.042 -5.564 35.388 1.00 96.00 377 ASP A C 1
ATOM 3052 O O . ASP A 1 377 ? -20.426 -5.293 34.360 1.00 96.00 377 ASP A O 1
ATOM 3056 N N . LEU A 1 378 ? -21.225 -4.657 36.355 1.00 96.62 378 LEU A N 1
ATOM 3057 C CA . LEU A 1 378 ? -20.755 -3.273 36.276 1.00 96.62 378 LEU A CA 1
ATOM 3058 C C . LEU A 1 378 ? -19.234 -3.202 36.114 1.00 96.62 378 LEU A C 1
ATOM 3060 O O . LEU A 1 378 ? -18.755 -2.487 35.235 1.00 96.62 378 LEU A O 1
ATOM 3064 N N . SER A 1 379 ? -18.483 -3.990 36.894 1.00 95.94 379 SER A N 1
ATOM 3065 C CA . SER A 1 379 ? -17.022 -4.087 36.759 1.00 95.94 379 SER A CA 1
ATOM 3066 C C . SER A 1 379 ? -16.616 -4.491 35.340 1.00 95.94 379 SER A C 1
ATOM 3068 O O . SER A 1 379 ? -15.741 -3.866 34.742 1.00 95.94 379 SER A O 1
ATOM 3070 N N . ARG A 1 380 ? -17.285 -5.501 34.764 1.00 95.31 380 ARG A N 1
ATOM 3071 C CA . ARG A 1 380 ? -17.006 -5.967 33.395 1.00 95.31 380 ARG A CA 1
ATOM 3072 C C . ARG A 1 380 ? -17.335 -4.904 32.350 1.00 95.31 380 ARG A C 1
ATOM 3074 O O . ARG A 1 380 ? -16.537 -4.703 31.439 1.00 95.31 380 ARG A O 1
ATOM 3081 N N . LYS A 1 381 ? -18.457 -4.188 32.495 1.00 95.06 381 LYS A N 1
ATOM 3082 C CA . LYS A 1 381 ? -18.818 -3.068 31.605 1.00 95.06 381 LYS A CA 1
ATOM 3083 C C . LYS A 1 381 ? -17.805 -1.935 31.668 1.00 95.06 381 LYS A C 1
ATOM 3085 O O . LYS A 1 381 ? -17.458 -1.365 30.641 1.00 95.06 381 LYS A O 1
ATOM 3090 N N . GLN A 1 382 ? -17.290 -1.621 32.854 1.00 96.06 382 GLN A N 1
ATOM 3091 C CA . GLN A 1 382 ? -16.246 -0.610 33.016 1.00 96.06 382 GLN A CA 1
ATOM 3092 C C . GLN A 1 382 ? -14.944 -1.014 32.318 1.00 96.06 382 GLN A C 1
ATOM 3094 O O . GLN A 1 382 ? -14.346 -0.199 31.612 1.00 96.06 382 GLN A O 1
ATOM 3099 N N . GLU A 1 383 ? -14.537 -2.276 32.448 1.00 95.44 383 GLU A N 1
ATOM 3100 C CA . GLU A 1 383 ? -13.393 -2.823 31.716 1.00 95.44 383 GLU A CA 1
ATOM 3101 C C . GLU A 1 383 ? -13.623 -2.774 30.196 1.00 95.44 383 GLU A C 1
ATOM 3103 O O . GLU A 1 383 ? -12.778 -2.249 29.468 1.00 95.44 383 GLU A O 1
ATOM 3108 N N . ALA A 1 384 ? -14.781 -3.232 29.711 1.00 94.88 384 ALA A N 1
ATOM 3109 C CA . ALA A 1 384 ? -15.134 -3.217 28.292 1.00 94.88 384 ALA A CA 1
ATOM 3110 C C . ALA A 1 384 ? -15.172 -1.795 27.707 1.00 94.88 384 ALA A C 1
ATOM 3112 O O . ALA A 1 384 ? -14.604 -1.556 26.639 1.00 94.88 384 ALA A O 1
ATOM 3113 N N . LEU A 1 385 ? -15.755 -0.835 28.431 1.00 95.38 385 LEU A N 1
ATOM 3114 C CA . LEU A 1 385 ? -15.774 0.576 28.050 1.00 95.38 385 LEU A CA 1
ATOM 3115 C C . LEU A 1 385 ? -14.358 1.165 27.996 1.00 95.38 385 LEU A C 1
ATOM 3117 O O . LEU A 1 385 ? -14.043 1.910 27.069 1.00 95.38 385 LEU A O 1
ATOM 3121 N N . SER A 1 386 ? -13.480 0.802 28.938 1.00 96.25 386 SER A N 1
ATOM 3122 C CA . SER A 1 386 ? -12.080 1.248 28.924 1.00 96.25 386 SER A CA 1
ATOM 3123 C C . SER A 1 386 ? -11.318 0.724 27.698 1.00 96.25 386 SER A C 1
ATOM 3125 O O . SER A 1 386 ? -10.542 1.462 27.085 1.00 96.25 386 SER A O 1
ATOM 3127 N N . LEU A 1 387 ? -11.572 -0.526 27.293 1.00 95.50 387 LEU A N 1
ATOM 3128 C CA . LEU A 1 387 ? -11.010 -1.113 26.076 1.00 95.50 387 LEU A CA 1
ATOM 3129 C C . LEU A 1 387 ? -11.567 -0.428 24.825 1.00 95.50 387 LEU A C 1
ATOM 3131 O O . LEU A 1 387 ? -10.802 -0.143 23.906 1.00 95.50 387 LEU A O 1
ATOM 3135 N N . GLU A 1 388 ? -12.859 -0.094 24.806 1.00 94.88 388 GLU A N 1
ATOM 3136 C CA . GLU A 1 388 ? -13.482 0.612 23.683 1.00 94.88 388 GLU A CA 1
ATOM 3137 C C . GLU A 1 388 ? -12.936 2.035 23.524 1.00 94.88 388 GLU A C 1
ATOM 3139 O O . GLU A 1 388 ? -12.600 2.450 22.418 1.00 94.88 388 GLU A O 1
ATOM 3144 N N . GLN A 1 389 ? -12.762 2.770 24.626 1.00 95.69 389 GLN A N 1
ATOM 3145 C CA . GLN A 1 389 ? -12.125 4.090 24.609 1.00 95.69 389 GLN A CA 1
ATOM 3146 C C . GLN A 1 389 ? -10.676 4.008 24.116 1.00 95.69 389 GLN A C 1
ATOM 3148 O O . GLN A 1 389 ? -10.241 4.843 23.323 1.00 95.69 389 GLN A O 1
ATOM 3153 N N . ARG A 1 390 ? -9.924 2.981 24.536 1.00 96.00 390 ARG A N 1
ATOM 3154 C CA . ARG A 1 390 ? -8.570 2.730 24.024 1.00 96.00 390 ARG A CA 1
ATOM 3155 C C . ARG A 1 390 ? -8.578 2.409 22.533 1.00 96.00 390 ARG A C 1
ATOM 3157 O O . ARG A 1 390 ? -7.778 2.996 21.818 1.00 96.00 390 ARG A O 1
ATOM 3164 N N . SER A 1 391 ? -9.481 1.551 22.059 1.00 95.19 391 SER A N 1
ATOM 3165 C CA . SER A 1 391 ? -9.615 1.229 20.633 1.00 95.19 391 SER A CA 1
ATOM 3166 C C . SER A 1 391 ? -9.949 2.474 19.807 1.00 95.19 391 SER A C 1
ATOM 3168 O O . SER A 1 391 ? -9.296 2.729 18.799 1.00 95.19 391 SER A O 1
ATOM 3170 N N . LEU A 1 392 ? -10.880 3.308 20.278 1.00 94.69 392 LEU A N 1
ATOM 3171 C CA . LEU A 1 392 ? -11.237 4.571 19.631 1.00 94.69 392 LEU A CA 1
ATOM 3172 C C . LEU A 1 392 ? -10.039 5.534 19.568 1.00 94.69 392 LEU A C 1
ATOM 3174 O O . LEU A 1 392 ? -9.756 6.089 18.507 1.00 94.69 392 LEU A O 1
ATOM 3178 N N . ASN A 1 393 ? -9.293 5.688 20.665 1.00 94.62 393 ASN A N 1
ATOM 3179 C CA . ASN A 1 393 ? -8.092 6.530 20.714 1.00 94.62 393 ASN A CA 1
ATOM 3180 C C . ASN A 1 393 ? -6.961 5.996 19.821 1.00 94.62 393 ASN A C 1
ATOM 3182 O O . ASN A 1 393 ? -6.304 6.771 19.126 1.00 94.62 393 ASN A O 1
ATOM 3186 N N . THR A 1 394 ? -6.741 4.680 19.820 1.00 94.81 394 THR A N 1
ATOM 3187 C CA . THR A 1 394 ? -5.761 4.004 18.963 1.00 94.81 394 THR A CA 1
ATOM 3188 C C . THR A 1 394 ? -6.098 4.223 17.487 1.00 94.81 394 THR A C 1
ATOM 3190 O O . THR A 1 394 ? -5.221 4.632 16.725 1.00 94.81 394 THR A O 1
ATOM 3193 N N . HIS A 1 395 ? -7.366 4.063 17.097 1.00 94.75 395 HIS A N 1
ATOM 3194 C CA . HIS A 1 395 ? -7.833 4.311 15.732 1.00 94.75 395 HIS A CA 1
ATOM 3195 C C . HIS A 1 395 ? -7.754 5.799 15.339 1.00 94.75 395 HIS A C 1
ATOM 3197 O O . HIS A 1 395 ? -7.376 6.132 14.216 1.00 94.75 395 HIS A O 1
ATOM 3203 N N . ALA A 1 396 ? -8.006 6.723 16.273 1.00 91.56 396 ALA A N 1
ATOM 3204 C CA . ALA A 1 396 ? -7.861 8.166 16.048 1.00 91.56 396 ALA A CA 1
ATOM 3205 C C . ALA A 1 396 ? -6.413 8.608 15.740 1.00 91.56 396 ALA A C 1
ATOM 3207 O O . ALA A 1 396 ? -6.188 9.701 15.211 1.00 91.56 396 ALA A O 1
ATOM 3208 N N . ARG A 1 397 ? -5.403 7.761 15.993 1.00 88.69 397 ARG A N 1
ATOM 3209 C CA . ARG A 1 397 ? -4.027 8.043 15.548 1.00 88.69 397 ARG A CA 1
ATOM 3210 C C . ARG A 1 397 ? -3.944 8.182 14.023 1.00 88.69 397 ARG A C 1
ATOM 3212 O O . ARG A 1 397 ? -3.177 9.019 13.550 1.00 88.69 397 ARG A O 1
ATOM 3219 N N . LEU A 1 398 ? -4.797 7.475 13.272 1.00 86.25 398 LEU A N 1
ATOM 3220 C CA . LEU A 1 398 ? -4.860 7.520 11.803 1.00 86.25 398 LEU A CA 1
ATOM 3221 C C . LEU A 1 398 ? -5.354 8.863 11.244 1.00 86.25 398 LEU A C 1
ATOM 3223 O O . LEU A 1 398 ? -5.061 9.207 10.100 1.00 86.25 398 LEU A O 1
ATOM 3227 N N . THR A 1 399 ? -6.106 9.642 12.024 1.00 72.62 399 THR A N 1
ATOM 3228 C CA . THR A 1 399 ? -6.521 11.003 11.652 1.00 72.62 399 THR A CA 1
ATOM 3229 C C . THR A 1 399 ? -5.467 12.041 12.035 1.00 72.62 399 THR A C 1
ATOM 3231 O O . THR A 1 399 ? -5.251 12.997 11.286 1.00 72.62 399 THR A O 1
ATOM 3234 N N . SER A 1 400 ? -4.754 11.839 13.147 1.00 57.44 400 SER A N 1
ATOM 3235 C CA . SER A 1 400 ? -3.704 12.764 13.601 1.00 57.44 400 SER A CA 1
ATOM 3236 C C . SER A 1 400 ? -2.505 12.843 12.646 1.00 57.44 400 SER A C 1
ATOM 3238 O O . SER A 1 400 ? -2.041 13.943 12.348 1.00 57.44 400 SER A O 1
ATOM 3240 N N . THR A 1 401 ? -2.074 11.711 12.081 1.00 52.12 401 THR A N 1
ATOM 3241 C CA . THR A 1 401 ? -0.960 11.644 11.120 1.00 52.12 401 THR A CA 1
ATOM 3242 C C . THR A 1 401 ? -1.293 12.347 9.801 1.00 52.12 401 THR A C 1
ATOM 3244 O O . THR A 1 401 ? -0.478 13.106 9.280 1.00 52.12 401 THR A O 1
ATOM 3247 N N . SER A 1 402 ? -2.542 12.234 9.331 1.00 46.84 402 SER A N 1
ATOM 3248 C CA . SER A 1 402 ? -3.006 12.910 8.107 1.00 46.84 402 SER A CA 1
ATOM 3249 C C . SER A 1 402 ? -3.006 14.448 8.189 1.00 46.84 402 SER A C 1
ATOM 3251 O O . SER A 1 402 ? -2.958 15.122 7.163 1.00 46.84 402 SER A O 1
ATOM 3253 N N . SER A 1 403 ? -3.029 15.023 9.400 1.00 36.53 403 SER A N 1
ATOM 3254 C CA . SER A 1 403 ? -2.998 16.482 9.608 1.00 36.53 403 SER A CA 1
ATOM 3255 C C . SER A 1 403 ? -1.578 17.049 9.722 1.00 36.53 403 SER A C 1
ATOM 3257 O O . SER A 1 403 ? -1.364 18.233 9.452 1.00 36.53 403 SER A O 1
ATOM 3259 N N . THR A 1 404 ? -0.596 16.229 10.107 1.00 34.75 404 THR A N 1
ATOM 3260 C CA . THR A 1 404 ? 0.819 16.625 10.209 1.00 34.75 404 THR A CA 1
ATOM 3261 C C . THR A 1 404 ? 1.588 16.468 8.899 1.00 34.75 404 THR A C 1
ATOM 3263 O O . THR A 1 404 ? 2.514 17.244 8.651 1.00 34.75 404 THR A O 1
ATOM 3266 N N . ASP A 1 405 ? 1.155 15.574 8.009 1.00 38.19 405 ASP A N 1
ATOM 3267 C CA . ASP A 1 405 ? 1.817 15.360 6.712 1.00 38.19 405 ASP A CA 1
ATOM 3268 C C . ASP A 1 405 ? 1.575 16.501 5.710 1.00 38.19 405 ASP A C 1
ATOM 3270 O O . ASP A 1 405 ? 2.346 16.681 4.772 1.00 38.19 405 ASP A O 1
ATOM 3274 N N . ASN A 1 406 ? 0.597 17.378 5.971 1.00 34.50 406 ASN A N 1
ATOM 3275 C CA . ASN A 1 406 ? 0.398 18.605 5.191 1.00 34.50 406 ASN A CA 1
ATOM 3276 C C . ASN A 1 406 ? 1.296 19.780 5.643 1.00 34.50 406 ASN A C 1
ATOM 3278 O O . ASN A 1 406 ? 1.234 20.863 5.061 1.00 34.50 406 ASN A O 1
ATOM 3282 N N . LYS A 1 407 ? 2.122 19.602 6.689 1.00 36.78 407 LYS A N 1
ATOM 3283 C CA . LYS A 1 407 ? 3.082 20.618 7.172 1.00 36.78 407 LYS A CA 1
ATOM 3284 C C . LYS A 1 407 ? 4.545 20.173 7.182 1.00 36.78 407 LYS A C 1
ATOM 3286 O O . LYS A 1 407 ? 5.404 21.045 7.251 1.00 36.78 407 LYS A O 1
ATOM 3291 N N . ASN A 1 408 ? 4.837 18.882 7.030 1.00 31.83 408 ASN A N 1
ATOM 3292 C CA . ASN A 1 408 ? 6.206 18.359 6.984 1.00 31.83 408 ASN A CA 1
ATOM 3293 C C . ASN A 1 408 ? 6.497 17.589 5.687 1.00 31.83 408 ASN A C 1
ATOM 3295 O O . ASN A 1 408 ? 7.025 16.483 5.704 1.00 31.83 408 ASN A O 1
ATOM 3299 N N . SER A 1 409 ? 6.242 18.215 4.537 1.00 35.91 409 SER A N 1
ATOM 3300 C CA . SER A 1 409 ? 6.863 17.800 3.274 1.00 35.91 409 SER A CA 1
ATOM 3301 C C . SER A 1 409 ? 8.292 18.356 3.188 1.00 35.91 409 SER A C 1
ATOM 3303 O O . SER A 1 409 ? 8.592 19.193 2.344 1.00 35.91 409 SER A O 1
ATOM 3305 N N . ALA A 1 410 ? 9.161 17.954 4.115 1.00 41.12 410 ALA A N 1
ATOM 3306 C CA . ALA A 1 410 ? 10.603 18.188 4.056 1.00 41.12 410 ALA A CA 1
ATOM 3307 C C . ALA A 1 410 ? 11.291 17.339 5.127 1.00 41.12 410 ALA A C 1
ATOM 3309 O O . ALA A 1 410 ? 11.488 17.809 6.239 1.00 41.12 410 ALA A O 1
ATOM 3310 N N . LEU A 1 411 ? 11.622 16.093 4.794 1.00 36.50 411 LEU A N 1
ATOM 3311 C CA . LEU A 1 411 ? 12.786 15.354 5.300 1.00 36.50 411 LEU A CA 1
ATOM 3312 C C . LEU A 1 411 ? 12.870 14.052 4.494 1.00 36.50 411 LEU A C 1
ATOM 3314 O O . LEU A 1 411 ? 12.492 12.974 4.943 1.00 36.50 411 LEU A O 1
ATOM 3318 N N . MET A 1 412 ? 13.338 14.177 3.249 1.00 36.06 412 MET A N 1
ATOM 3319 C CA . MET A 1 412 ? 13.845 13.025 2.513 1.00 36.06 412 MET A CA 1
ATOM 3320 C C . MET A 1 412 ? 15.096 12.509 3.226 1.00 36.06 412 MET A C 1
ATOM 3322 O O . MET A 1 412 ? 16.087 13.227 3.359 1.00 36.06 412 MET A O 1
ATOM 3326 N N . VAL A 1 413 ? 15.051 11.254 3.664 1.00 38.19 413 VAL A N 1
ATOM 3327 C CA . VAL A 1 413 ? 16.255 10.471 3.940 1.00 38.19 413 VAL A CA 1
ATOM 3328 C C . VAL A 1 413 ? 16.800 10.023 2.580 1.00 38.19 413 VAL A C 1
ATOM 3330 O O . VAL A 1 413 ? 16.055 9.389 1.831 1.00 38.19 413 VAL A O 1
ATOM 3333 N N . PRO A 1 414 ? 18.060 10.328 2.221 1.00 33.81 414 PRO A N 1
ATOM 3334 C CA . PRO A 1 414 ? 18.634 9.826 0.986 1.00 33.81 414 PRO A CA 1
ATOM 3335 C C . PRO A 1 414 ? 18.879 8.325 1.147 1.00 33.81 414 PRO A C 1
ATOM 3337 O O . PRO A 1 414 ? 19.812 7.907 1.835 1.00 33.81 414 PRO A O 1
ATOM 3340 N N . LEU A 1 415 ? 18.042 7.504 0.514 1.00 35.88 415 LEU A N 1
ATOM 3341 C CA . LEU A 1 415 ? 18.439 6.143 0.181 1.00 35.88 415 LEU A CA 1
ATOM 3342 C C . LEU A 1 415 ? 19.530 6.245 -0.885 1.00 35.88 415 LEU A C 1
ATOM 3344 O O . LEU A 1 415 ? 19.394 6.949 -1.881 1.00 35.88 415 LEU A O 1
ATOM 3348 N N . ALA A 1 416 ? 20.657 5.610 -0.588 1.00 33.41 416 ALA A N 1
ATOM 3349 C CA . ALA A 1 416 ? 21.904 5.718 -1.318 1.00 33.41 416 ALA A CA 1
ATOM 3350 C C . ALA A 1 416 ? 21.732 5.570 -2.840 1.00 33.41 416 ALA A C 1
ATOM 3352 O O . ALA A 1 416 ? 21.206 4.574 -3.339 1.00 33.41 416 ALA A O 1
ATOM 3353 N N . ASN A 1 417 ? 22.272 6.553 -3.560 1.00 34.88 417 ASN A N 1
ATOM 3354 C CA . ASN A 1 417 ? 22.483 6.525 -4.999 1.00 34.88 417 ASN A CA 1
ATOM 3355 C C . ASN A 1 417 ? 23.269 5.265 -5.392 1.00 34.88 417 ASN A C 1
ATOM 3357 O O . ASN A 1 417 ? 24.466 5.160 -5.126 1.00 34.88 417 ASN A O 1
ATOM 3361 N N . SER A 1 418 ? 22.610 4.336 -6.081 1.00 39.75 418 SER A N 1
ATOM 3362 C CA . SER A 1 418 ? 23.264 3.309 -6.900 1.00 39.75 418 SER A CA 1
ATOM 3363 C C . SER A 1 418 ? 23.019 3.575 -8.386 1.00 39.75 418 SER A C 1
ATOM 3365 O O . SER A 1 418 ? 22.755 2.682 -9.179 1.00 39.75 418 SER A O 1
ATOM 3367 N N . SER A 1 419 ? 23.143 4.836 -8.794 1.00 37.88 419 SER A N 1
ATOM 3368 C CA . SER A 1 419 ? 23.297 5.223 -10.193 1.00 37.88 419 SER A CA 1
ATOM 3369 C C . SER A 1 419 ? 24.7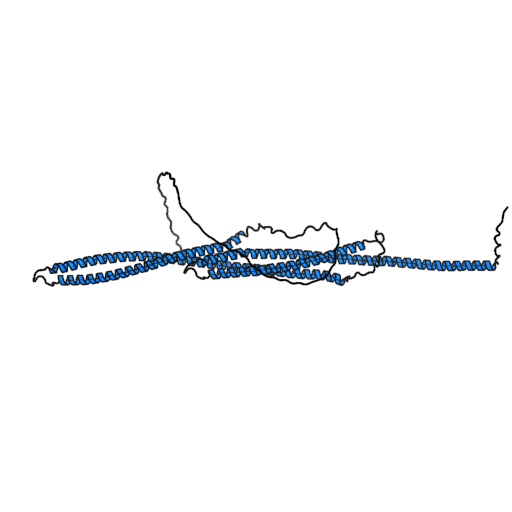85 5.424 -10.480 1.00 37.88 419 SER A C 1
ATOM 3371 O O . SER A 1 419 ? 25.350 6.508 -10.360 1.00 37.88 419 SER A O 1
ATOM 3373 N N . GLY A 1 420 ? 25.452 4.332 -10.854 1.00 42.31 420 GLY A N 1
ATOM 3374 C CA . GLY A 1 420 ? 26.789 4.378 -11.433 1.00 42.31 420 GLY A CA 1
ATOM 3375 C C . GLY A 1 420 ? 26.757 5.070 -12.796 1.00 42.31 420 GLY A C 1
ATOM 3376 O O . GLY A 1 420 ? 26.611 4.410 -13.821 1.00 42.31 420 GLY A O 1
ATOM 3377 N N . ARG A 1 421 ? 26.904 6.397 -12.816 1.00 38.88 421 ARG A N 1
ATOM 3378 C CA . ARG A 1 421 ? 27.250 7.177 -14.012 1.00 38.88 421 ARG A CA 1
ATOM 3379 C C . ARG A 1 421 ? 28.104 8.386 -13.636 1.00 38.88 421 ARG A C 1
ATOM 3381 O O . ARG A 1 421 ? 27.584 9.480 -13.487 1.00 38.88 421 ARG A O 1
ATOM 3388 N N . SER A 1 422 ? 29.417 8.172 -13.551 1.00 34.94 422 SER A N 1
ATOM 3389 C CA . SER A 1 422 ? 30.441 9.164 -13.929 1.00 34.94 422 SER A CA 1
ATOM 3390 C C . SER A 1 422 ? 31.843 8.597 -13.692 1.00 34.94 422 SER A C 1
ATOM 3392 O O . SER A 1 422 ? 32.390 8.731 -12.602 1.00 34.94 422 SER A O 1
ATOM 3394 N N . ASN A 1 423 ? 32.403 7.929 -14.705 1.00 32.50 423 ASN A N 1
ATOM 3395 C CA . ASN A 1 423 ? 33.832 7.975 -15.048 1.00 32.50 423 ASN A CA 1
ATOM 3396 C C . ASN A 1 423 ? 34.084 7.109 -16.289 1.00 32.50 423 ASN A C 1
ATOM 3398 O O . ASN A 1 423 ? 34.405 5.928 -16.197 1.00 32.50 423 ASN A O 1
ATOM 3402 N N . LEU A 1 424 ? 33.927 7.710 -17.468 1.00 32.28 424 LEU A N 1
ATOM 3403 C CA . LEU A 1 424 ? 34.503 7.197 -18.708 1.00 32.28 424 LEU A CA 1
ATOM 3404 C C . LEU A 1 424 ? 35.508 8.225 -19.217 1.00 32.28 424 LEU A C 1
ATOM 3406 O O . LEU A 1 424 ? 35.256 8.957 -20.166 1.00 32.28 424 LEU A O 1
ATOM 3410 N N . GLN A 1 425 ? 36.664 8.268 -18.561 1.00 37.81 425 GLN A N 1
ATOM 3411 C CA . GLN A 1 425 ? 37.898 8.676 -19.212 1.00 37.81 425 GLN A CA 1
ATOM 3412 C C . GLN A 1 425 ? 39.079 7.980 -18.528 1.00 37.81 425 GLN A C 1
ATOM 3414 O O . GLN A 1 425 ? 39.172 7.977 -17.306 1.00 37.81 425 GLN A O 1
ATOM 3419 N N . LEU A 1 426 ? 39.966 7.426 -19.360 1.00 33.19 426 LEU A N 1
ATOM 3420 C CA . LEU A 1 426 ? 41.202 6.691 -19.054 1.00 33.19 426 LEU A CA 1
ATOM 3421 C C . LEU A 1 426 ? 41.053 5.236 -18.583 1.00 33.19 426 LEU A C 1
ATOM 3423 O O . LEU A 1 426 ? 41.000 4.953 -17.394 1.00 33.19 426 LEU A O 1
ATOM 3427 N N . LEU A 1 427 ? 41.159 4.301 -19.534 1.00 27.03 427 LEU A N 1
ATOM 3428 C CA . LEU A 1 427 ? 42.349 3.440 -19.660 1.00 27.03 427 LEU A CA 1
ATOM 3429 C C . LEU A 1 427 ? 42.203 2.507 -20.871 1.00 27.03 427 LEU A C 1
ATOM 3431 O O . LEU A 1 427 ? 41.512 1.494 -20.829 1.00 27.03 427 LEU A O 1
ATOM 3435 N N . ALA A 1 428 ? 42.893 2.863 -21.954 1.00 29.02 428 ALA A N 1
ATOM 3436 C CA . ALA A 1 428 ? 43.283 1.929 -22.998 1.00 29.02 428 ALA A CA 1
ATOM 3437 C C . ALA A 1 428 ? 44.710 1.432 -22.706 1.00 29.02 428 ALA A C 1
ATOM 3439 O O . ALA A 1 428 ? 45.549 2.214 -22.261 1.00 29.02 428 ALA A O 1
ATOM 3440 N N . HIS A 1 429 ? 44.950 0.162 -23.051 1.00 30.55 429 HIS A N 1
ATOM 3441 C CA . HIS A 1 429 ? 46.201 -0.614 -23.011 1.00 30.55 429 HIS A CA 1
ATOM 3442 C C . HIS A 1 429 ? 46.605 -1.231 -21.658 1.00 30.55 429 HIS A C 1
ATOM 3444 O O . HIS A 1 429 ? 47.102 -0.547 -20.772 1.00 30.55 429 HIS A O 1
ATOM 3450 N N . VAL A 1 430 ? 46.498 -2.565 -21.535 1.00 29.08 430 VAL A N 1
ATOM 3451 C CA . VAL A 1 430 ? 47.579 -3.542 -21.826 1.00 29.08 430 VAL A CA 1
ATOM 3452 C C . VAL A 1 430 ? 47.083 -4.997 -21.589 1.00 29.08 430 VAL A C 1
ATOM 3454 O O . VAL A 1 430 ? 46.443 -5.264 -20.579 1.00 29.08 430 VAL A O 1
ATOM 3457 N N . CYS A 1 431 ? 47.462 -5.906 -22.509 1.00 25.92 431 CYS A N 1
ATOM 3458 C CA . CYS A 1 431 ? 47.445 -7.394 -22.492 1.00 25.92 431 CYS A CA 1
ATOM 3459 C C . CYS A 1 431 ? 46.075 -8.111 -22.497 1.00 25.92 431 CYS A C 1
ATOM 3461 O O . CYS A 1 431 ? 45.340 -8.055 -21.525 1.00 25.92 431 CYS A O 1
ATOM 3463 N N . GLU A 1 432 ? 45.597 -8.776 -23.558 1.00 27.23 432 GLU A N 1
ATOM 3464 C CA . GLU A 1 432 ? 46.175 -9.783 -24.481 1.00 27.23 432 GLU A CA 1
ATOM 3465 C C . GLU A 1 432 ? 46.379 -11.183 -23.851 1.00 27.23 432 GLU A C 1
ATOM 3467 O O . GLU A 1 432 ? 47.155 -11.348 -22.914 1.00 27.23 432 GLU A O 1
ATOM 3472 N N . SER A 1 433 ? 45.750 -12.196 -24.480 1.00 26.62 433 SER A N 1
ATOM 3473 C CA . SER A 1 433 ? 45.866 -13.665 -24.273 1.00 26.62 433 SER A CA 1
ATOM 3474 C C . SER A 1 433 ? 45.036 -14.232 -23.104 1.00 26.62 433 SER A C 1
ATOM 3476 O O . SER A 1 433 ? 45.242 -13.866 -21.961 1.00 26.62 433 SER A O 1
ATOM 3478 N N . VAL A 1 434 ? 44.089 -15.164 -23.263 1.00 27.11 434 VAL A N 1
ATOM 3479 C CA . VAL A 1 434 ? 44.175 -16.461 -23.952 1.00 27.11 434 VAL A CA 1
ATOM 3480 C C . VAL A 1 434 ? 42.768 -16.920 -24.362 1.00 27.11 434 VAL A C 1
ATOM 3482 O O . VAL A 1 434 ? 41.831 -16.884 -23.569 1.00 27.11 434 VAL A O 1
ATOM 3485 N N . SER A 1 435 ? 42.648 -17.427 -25.588 1.00 29.25 435 SER A N 1
ATOM 3486 C CA . SER A 1 435 ? 41.520 -18.241 -26.046 1.00 29.25 435 SER A CA 1
ATOM 3487 C C . SER A 1 435 ? 41.975 -19.700 -26.224 1.00 29.25 435 SER A C 1
ATOM 3489 O O . SER A 1 435 ? 43.158 -19.953 -26.446 1.00 29.25 435 SER A O 1
ATOM 3491 N N . LEU A 1 436 ? 41.002 -20.620 -26.198 1.00 29.30 436 LEU A N 1
ATOM 3492 C CA . LEU A 1 436 ? 41.040 -22.083 -26.405 1.00 29.30 436 LEU A CA 1
ATOM 3493 C C . LEU A 1 436 ? 41.380 -22.996 -25.206 1.00 29.30 436 LEU A C 1
ATOM 3495 O O . LEU A 1 436 ? 42.547 -23.251 -24.922 1.00 29.30 436 LEU A O 1
ATOM 3499 N N . ARG A 1 437 ? 40.376 -23.754 -24.725 1.00 28.09 437 ARG A N 1
ATOM 3500 C CA . ARG A 1 437 ? 40.070 -25.100 -25.273 1.00 28.09 437 ARG A CA 1
ATOM 3501 C C . ARG A 1 437 ? 38.762 -25.704 -24.722 1.00 28.09 437 ARG A C 1
ATOM 3503 O O . ARG A 1 437 ? 38.488 -25.651 -23.532 1.00 28.09 437 ARG A O 1
ATOM 3510 N N . ARG A 1 438 ? 37.986 -26.320 -25.625 1.00 33.06 438 ARG A N 1
ATOM 3511 C CA . ARG A 1 438 ? 36.872 -27.253 -25.358 1.00 33.06 438 ARG A CA 1
ATOM 3512 C C . ARG A 1 438 ? 37.397 -28.570 -24.762 1.00 33.06 438 ARG A C 1
ATOM 3514 O O . ARG A 1 438 ? 38.412 -29.045 -25.263 1.00 33.06 438 ARG A O 1
ATOM 3521 N N . HIS A 1 439 ? 36.660 -29.186 -23.829 1.00 30.05 439 HIS A N 1
ATOM 3522 C CA . HIS A 1 439 ? 35.987 -30.506 -23.940 1.00 30.05 439 HIS A CA 1
ATOM 3523 C C . HIS A 1 439 ? 35.791 -31.224 -22.585 1.00 30.05 439 HIS A C 1
ATOM 3525 O O . HIS A 1 439 ? 36.701 -31.248 -21.768 1.00 30.05 439 HIS A O 1
ATOM 3531 N N . HIS A 1 440 ? 34.638 -31.912 -22.480 1.00 30.17 440 HIS A N 1
ATOM 3532 C CA . HIS A 1 440 ? 34.196 -32.893 -21.462 1.00 30.17 440 HIS A CA 1
ATOM 3533 C C . HIS A 1 440 ? 33.919 -32.324 -20.058 1.00 30.17 440 HIS A C 1
ATOM 3535 O O . HIS A 1 440 ? 34.672 -31.516 -19.553 1.00 30.17 440 HIS A O 1
ATOM 3541 N N . GLY A 1 441 ? 32.862 -32.679 -19.333 1.00 26.92 441 GLY A N 1
ATOM 3542 C CA . GLY A 1 441 ? 31.819 -33.686 -19.480 1.00 26.92 441 GLY A CA 1
ATOM 3543 C C . GLY A 1 441 ? 31.220 -33.915 -18.083 1.00 26.92 441 GLY A C 1
ATOM 3544 O O . GLY A 1 441 ? 31.968 -33.961 -17.121 1.00 26.92 441 GLY A O 1
ATOM 3545 N N . ILE A 1 442 ? 29.887 -34.001 -18.008 1.00 30.12 442 ILE A N 1
ATOM 3546 C CA . ILE A 1 442 ? 29.073 -34.820 -17.086 1.00 30.12 442 ILE A CA 1
ATOM 3547 C C . ILE A 1 442 ? 29.554 -34.930 -15.616 1.00 30.12 442 ILE A C 1
ATOM 3549 O O . ILE A 1 442 ? 30.503 -35.648 -15.339 1.00 30.12 442 ILE A O 1
ATOM 3553 N N . GLN A 1 443 ? 28.793 -34.390 -14.656 1.00 27.58 443 GLN A N 1
ATOM 3554 C CA . GLN A 1 443 ? 27.992 -35.202 -13.717 1.00 27.58 443 GLN A CA 1
ATOM 3555 C C . GLN A 1 443 ? 27.272 -34.358 -12.657 1.00 27.58 443 GLN A C 1
ATOM 3557 O O . GLN A 1 443 ? 27.831 -33.502 -11.982 1.00 27.58 443 GLN A O 1
ATOM 3562 N N . SER A 1 444 ? 25.987 -34.680 -12.553 1.00 28.92 444 SER A N 1
ATOM 3563 C CA . SER A 1 444 ? 25.049 -34.406 -11.475 1.00 28.92 444 SER A CA 1
ATOM 3564 C C . SER A 1 444 ? 25.539 -34.974 -10.142 1.00 28.92 444 SER A C 1
ATOM 3566 O O . SER A 1 444 ? 25.925 -36.138 -10.134 1.00 28.92 444 SER A O 1
ATOM 3568 N N . VAL A 1 445 ? 25.418 -34.223 -9.039 1.00 29.88 445 VAL A N 1
ATOM 3569 C CA . VAL A 1 445 ? 25.069 -34.773 -7.714 1.00 29.88 445 VAL A CA 1
ATOM 3570 C C . VAL A 1 445 ? 24.304 -33.712 -6.914 1.00 29.88 445 VAL A C 1
ATOM 3572 O O . VAL A 1 445 ? 24.857 -32.698 -6.495 1.00 29.88 445 VAL A O 1
ATOM 3575 N N . ALA A 1 446 ? 23.019 -33.974 -6.694 1.00 30.62 446 ALA A N 1
ATOM 3576 C CA . ALA A 1 446 ? 22.243 -33.434 -5.587 1.00 30.62 446 ALA A CA 1
ATOM 3577 C C . ALA A 1 446 ? 22.591 -34.203 -4.304 1.00 30.62 446 ALA A C 1
ATOM 3579 O O . ALA A 1 446 ? 22.744 -35.420 -4.380 1.00 30.62 446 ALA A O 1
ATOM 3580 N N . PHE A 1 447 ? 22.619 -33.554 -3.135 1.00 25.45 447 PHE A N 1
ATOM 3581 C CA . PHE A 1 447 ? 22.242 -34.231 -1.890 1.00 25.45 447 PHE A CA 1
ATOM 3582 C C . PHE A 1 447 ? 21.745 -33.260 -0.810 1.00 25.45 447 PHE A C 1
ATOM 3584 O O . PHE A 1 447 ? 22.264 -32.163 -0.624 1.00 25.45 447 PHE A O 1
ATOM 3591 N N . CYS A 1 448 ? 20.691 -33.718 -0.143 1.00 29.98 448 CYS A N 1
ATOM 3592 C CA . CYS A 1 448 ? 19.855 -33.061 0.848 1.00 29.98 448 CYS A CA 1
ATOM 3593 C C . CYS A 1 448 ? 20.440 -33.009 2.274 1.00 29.98 448 CYS A C 1
ATOM 3595 O O . CYS A 1 448 ? 21.220 -33.872 2.658 1.00 29.98 448 CYS A O 1
ATOM 3597 N N . LEU A 1 449 ? 19.883 -32.069 3.060 1.00 29.11 449 LEU A N 1
ATOM 3598 C CA . LEU A 1 449 ? 19.430 -32.164 4.467 1.00 29.11 449 LEU A CA 1
ATOM 3599 C C . LEU A 1 449 ? 20.343 -32.831 5.517 1.00 29.11 449 LEU A C 1
ATOM 3601 O O . LEU A 1 449 ? 20.443 -34.053 5.537 1.00 29.11 449 LEU A O 1
ATOM 3605 N N . HIS A 1 450 ? 20.723 -32.075 6.562 1.00 27.41 450 HIS A N 1
ATOM 3606 C CA . HIS A 1 450 ? 20.260 -32.377 7.932 1.00 27.41 450 HIS A CA 1
ATOM 3607 C C . HIS A 1 450 ? 20.495 -31.255 8.963 1.00 27.41 450 HIS A C 1
ATOM 3609 O O . HIS A 1 450 ? 21.509 -30.566 8.968 1.00 27.41 450 HIS A O 1
ATOM 3615 N N . TYR A 1 451 ? 19.498 -31.150 9.843 1.00 28.38 451 TYR A N 1
ATOM 3616 C CA . TYR A 1 451 ? 19.373 -30.411 11.102 1.00 28.38 451 TYR A CA 1
ATOM 3617 C C . TYR A 1 451 ? 20.552 -30.567 12.078 1.00 28.38 451 TYR A C 1
ATOM 3619 O O . TYR A 1 451 ? 21.079 -31.670 12.184 1.00 28.38 451 TYR A O 1
ATOM 3627 N N . HIS A 1 452 ? 20.790 -29.555 12.934 1.00 29.64 452 HIS A N 1
ATOM 3628 C CA . HIS A 1 452 ? 20.876 -29.730 14.402 1.00 29.64 452 HIS A CA 1
ATOM 3629 C C . HIS A 1 452 ? 20.818 -28.390 15.175 1.00 29.64 452 HIS A C 1
ATOM 3631 O O . HIS A 1 452 ? 21.730 -27.571 15.107 1.00 29.64 452 HIS A O 1
ATOM 3637 N N . LEU A 1 453 ? 19.737 -28.211 15.944 1.00 32.81 453 LEU A N 1
ATOM 3638 C CA . LEU A 1 453 ? 19.662 -27.379 17.156 1.00 32.81 453 LEU A CA 1
ATOM 3639 C C . LEU A 1 453 ? 20.325 -28.129 18.326 1.00 32.81 453 LEU A C 1
ATOM 3641 O O . LEU A 1 453 ? 20.378 -29.361 18.303 1.00 32.81 453 LEU A O 1
ATOM 3645 N N . PRO A 1 454 ? 20.669 -27.420 19.414 1.00 46.00 454 PRO A N 1
ATOM 3646 C CA . PRO A 1 454 ? 20.260 -27.943 20.715 1.00 46.00 454 PRO A CA 1
ATOM 3647 C C . PRO A 1 454 ? 19.625 -26.891 21.638 1.00 46.00 454 PRO A C 1
ATOM 3649 O O . PRO A 1 454 ? 20.090 -25.762 21.776 1.00 46.00 454 PRO A O 1
ATOM 3652 N N . HIS A 1 455 ? 18.564 -27.340 22.310 1.00 32.16 455 HIS A N 1
ATOM 3653 C CA . HIS A 1 455 ? 17.986 -26.794 23.538 1.00 32.16 455 HIS A CA 1
ATOM 3654 C C . HIS A 1 455 ? 18.718 -27.342 24.780 1.00 32.16 455 HIS A C 1
ATOM 3656 O O . HIS A 1 455 ? 19.208 -28.469 24.764 1.00 32.16 455 HIS A O 1
ATOM 3662 N N . GLY A 1 456 ? 18.650 -26.595 25.887 1.00 28.09 456 GLY A N 1
ATOM 3663 C CA . GLY A 1 456 ? 18.834 -27.068 27.272 1.00 28.09 456 GLY A CA 1
ATOM 3664 C C . GLY A 1 456 ? 19.151 -25.881 28.195 1.00 28.09 456 GLY A C 1
ATOM 3665 O O . GLY A 1 456 ? 20.239 -25.333 28.100 1.00 28.09 456 GLY A O 1
ATOM 3666 N N . SER A 1 457 ? 18.218 -25.256 28.925 1.00 29.67 457 SER A N 1
ATOM 3667 C CA . SER A 1 457 ? 17.387 -25.704 30.066 1.00 29.67 457 SER A CA 1
ATOM 3668 C C . SER A 1 457 ? 18.159 -25.968 31.365 1.00 29.67 457 SER A C 1
ATOM 3670 O O . SER A 1 457 ? 18.903 -26.942 31.429 1.00 29.67 457 SER A O 1
ATOM 3672 N N . SER A 1 458 ? 17.867 -25.161 32.408 1.00 29.78 458 SER A N 1
ATOM 3673 C CA . SER A 1 458 ? 17.626 -25.502 33.846 1.00 29.78 458 SER A CA 1
ATOM 3674 C C . SER A 1 458 ? 18.040 -24.325 34.762 1.00 29.78 458 SER A C 1
ATOM 3676 O O . SER A 1 458 ? 19.175 -23.879 34.676 1.00 29.78 458 SER A O 1
ATOM 3678 N N . ARG A 1 459 ? 17.113 -23.642 35.474 1.00 32.75 459 ARG A N 1
ATOM 3679 C CA . ARG A 1 459 ? 16.644 -23.889 36.878 1.00 32.75 459 ARG A CA 1
ATOM 3680 C C . ARG A 1 459 ? 17.792 -23.760 37.910 1.00 32.75 459 ARG A C 1
ATOM 3682 O O . ARG A 1 459 ? 18.827 -24.354 37.680 1.00 32.75 459 ARG A O 1
ATOM 3689 N N . GLN A 1 460 ? 17.728 -23.087 39.069 1.00 30.20 460 GLN A N 1
ATOM 3690 C CA . GLN A 1 460 ? 16.660 -22.662 39.993 1.00 30.20 460 GLN A CA 1
ATOM 3691 C C . GLN A 1 460 ? 17.257 -21.695 41.068 1.00 30.20 460 GLN A C 1
ATOM 3693 O O . GLN A 1 460 ? 18.447 -21.763 41.357 1.00 30.20 460 GLN A O 1
ATOM 3698 N N . HIS A 1 461 ? 16.403 -20.838 41.654 1.00 32.66 461 HIS A N 1
ATOM 3699 C CA . HIS A 1 461 ? 16.519 -20.018 42.897 1.00 32.66 461 HIS A CA 1
ATOM 3700 C C . HIS A 1 461 ? 16.711 -20.866 44.201 1.00 32.66 461 HIS A C 1
ATOM 3702 O O . HIS A 1 461 ? 16.819 -22.081 44.029 1.00 32.66 461 HIS A O 1
ATOM 3708 N N . PRO A 1 462 ? 16.619 -20.375 45.486 1.00 54.66 462 PRO A N 1
ATOM 3709 C CA . PRO A 1 462 ? 16.350 -19.020 46.066 1.00 54.66 462 PRO A CA 1
ATOM 3710 C C . PRO A 1 462 ? 17.150 -18.621 47.354 1.00 54.66 462 PRO A C 1
ATOM 3712 O O . PRO A 1 462 ? 17.844 -19.431 47.959 1.00 54.66 462 PRO A O 1
ATOM 3715 N N . GLY A 1 463 ? 16.909 -17.393 47.855 1.00 29.67 463 GLY A N 1
ATOM 3716 C CA . GLY A 1 463 ? 16.974 -17.005 49.287 1.00 29.67 463 GLY A CA 1
ATOM 3717 C C . GLY A 1 463 ? 17.739 -15.693 49.555 1.00 29.67 463 GLY A C 1
ATOM 3718 O O . GLY A 1 463 ? 18.671 -15.411 48.821 1.00 29.67 463 GLY A O 1
ATOM 3719 N N . ILE A 1 464 ? 17.471 -14.814 50.535 1.00 32.12 464 ILE A N 1
ATOM 3720 C CA . ILE A 1 464 ? 16.551 -14.697 51.686 1.00 32.12 464 ILE A CA 1
ATOM 3721 C C . ILE A 1 464 ? 16.596 -13.202 52.143 1.00 32.12 464 ILE A C 1
ATOM 3723 O O . ILE A 1 464 ? 17.661 -12.599 52.153 1.00 32.12 464 ILE A O 1
ATOM 3727 N N . TRP A 1 465 ? 15.423 -12.650 52.481 1.00 30.39 465 TRP A N 1
ATOM 3728 C CA . TRP A 1 465 ? 15.001 -11.593 53.437 1.00 30.39 465 TRP A CA 1
ATOM 3729 C C . TRP A 1 465 ? 15.888 -10.474 54.079 1.00 30.39 465 TRP A C 1
ATOM 3731 O O . TRP A 1 465 ? 16.942 -10.730 54.646 1.00 30.39 465 TRP A O 1
ATOM 3741 N N . TYR A 1 466 ? 15.217 -9.300 54.198 1.00 30.25 466 TYR A N 1
ATOM 3742 C CA . TYR A 1 466 ? 15.114 -8.302 55.307 1.00 30.25 466 TYR A CA 1
ATOM 3743 C C . TYR A 1 466 ? 16.258 -7.307 55.650 1.00 30.25 466 TYR A C 1
ATOM 3745 O O . TYR A 1 466 ? 17.294 -7.717 56.153 1.00 30.25 466 TYR A O 1
ATOM 3753 N N . LEU A 1 467 ? 15.992 -5.981 55.562 1.00 31.36 467 LEU A N 1
ATOM 3754 C CA . LEU A 1 467 ? 15.734 -5.045 56.700 1.00 31.36 467 LEU A CA 1
ATOM 3755 C C . LEU A 1 467 ? 15.769 -3.542 56.307 1.00 31.36 467 LEU A C 1
ATOM 3757 O O . LEU A 1 467 ? 16.648 -3.086 55.585 1.00 31.36 467 LEU A O 1
ATOM 3761 N N . LEU A 1 468 ? 14.800 -2.791 56.854 1.00 33.72 468 LEU A N 1
ATOM 3762 C CA . LEU A 1 468 ? 14.708 -1.318 56.972 1.00 33.72 468 LEU A CA 1
ATOM 3763 C C . LEU A 1 468 ? 15.676 -0.769 58.050 1.00 33.72 468 LEU A C 1
ATOM 3765 O O . LEU A 1 468 ? 16.071 -1.538 58.929 1.00 33.72 468 LEU A O 1
ATOM 3769 N N . PRO A 1 469 ? 16.017 0.541 58.044 1.00 48.00 469 PRO A N 1
ATOM 3770 C CA . PRO A 1 469 ? 15.383 1.534 58.958 1.00 48.00 469 PRO A CA 1
ATOM 3771 C C . PRO A 1 469 ? 15.226 2.948 58.325 1.00 48.00 469 PRO A C 1
ATOM 3773 O O . PRO A 1 469 ? 15.987 3.317 57.441 1.00 48.00 469 PRO A O 1
ATOM 3776 N N . GLN A 1 470 ? 14.138 3.708 58.530 1.00 35.31 470 GLN A N 1
ATOM 3777 C CA . GLN A 1 470 ? 13.735 4.601 59.649 1.00 35.31 470 GLN A CA 1
ATOM 3778 C C . GLN A 1 470 ? 14.603 5.853 59.951 1.00 35.31 470 GLN A C 1
ATOM 3780 O O . GLN A 1 470 ? 15.793 5.749 60.222 1.00 35.31 470 GLN A O 1
ATOM 3785 N N . GLY A 1 471 ? 13.913 7.009 60.020 1.00 32.22 471 GLY A N 1
ATOM 3786 C CA . GLY A 1 471 ? 14.299 8.325 60.585 1.00 32.22 471 GLY A CA 1
ATOM 3787 C C . GLY A 1 471 ? 13.509 9.441 59.865 1.00 32.22 471 GLY A C 1
ATOM 3788 O O . GLY A 1 471 ? 13.738 9.635 58.680 1.00 32.22 471 GLY A O 1
ATOM 3789 N N . VAL A 1 472 ? 12.411 10.053 60.345 1.00 34.88 472 VAL A N 1
ATOM 3790 C CA . VAL A 1 472 ? 12.043 10.807 61.578 1.00 34.88 472 VAL A CA 1
ATOM 3791 C C . VAL A 1 472 ? 12.719 12.185 61.714 1.00 34.88 472 VAL A C 1
ATOM 3793 O O . VAL A 1 472 ? 13.887 12.240 62.072 1.00 34.88 472 VAL A O 1
ATOM 3796 N N . SER A 1 473 ? 11.961 13.277 61.477 1.00 33.97 473 SER A N 1
ATOM 3797 C CA . SER A 1 473 ? 11.624 14.388 62.420 1.00 33.97 473 SER A CA 1
ATOM 3798 C C . SER A 1 473 ? 11.020 15.605 61.673 1.00 33.97 473 SER A C 1
ATOM 3800 O O . SER A 1 473 ? 11.591 16.027 60.677 1.00 33.97 473 SER A O 1
ATOM 3802 N N . GLN A 1 474 ? 9.777 16.032 61.988 1.00 36.91 474 GLN A N 1
ATOM 3803 C CA . GLN A 1 474 ? 9.368 17.244 62.769 1.00 36.91 474 GLN A CA 1
ATOM 3804 C C . GLN A 1 474 ? 9.645 18.598 62.052 1.00 36.91 474 GLN A C 1
ATOM 3806 O O . GLN A 1 474 ? 10.727 18.775 61.524 1.00 36.91 474 GLN A O 1
ATOM 3811 N N . ALA A 1 475 ? 8.774 19.623 61.971 1.00 33.50 475 ALA A N 1
ATOM 3812 C CA . ALA A 1 475 ? 7.680 20.095 62.832 1.00 33.50 475 ALA A CA 1
ATOM 3813 C C . ALA A 1 475 ? 6.668 21.026 62.083 1.00 33.50 475 ALA A C 1
ATOM 3815 O O . ALA A 1 475 ? 6.949 21.528 60.999 1.00 33.50 475 ALA A O 1
ATOM 3816 N N . ASN A 1 476 ? 5.507 21.238 62.718 1.00 36.91 476 ASN A N 1
ATOM 3817 C CA . ASN A 1 476 ? 4.313 22.069 62.403 1.00 36.91 476 ASN A CA 1
ATOM 3818 C C . ASN A 1 476 ? 4.407 23.447 63.150 1.00 36.91 476 ASN A C 1
ATOM 3820 O O . ASN A 1 476 ? 5.426 23.623 63.821 1.00 36.91 476 ASN A O 1
ATOM 3824 N N . PRO A 1 477 ? 3.375 24.321 63.329 1.00 60.09 477 PRO A N 1
ATOM 3825 C CA . PRO A 1 477 ? 2.220 24.831 62.533 1.00 60.09 477 PRO A CA 1
ATOM 3826 C C . PRO A 1 477 ? 2.165 26.395 62.477 1.00 60.09 477 PRO A C 1
ATOM 3828 O O . PRO A 1 477 ? 2.916 27.046 63.191 1.00 60.09 477 PRO A O 1
ATOM 3831 N N . ASP A 1 478 ? 1.216 27.014 61.740 1.00 38.12 478 ASP A N 1
ATOM 3832 C CA . ASP A 1 478 ? 0.335 28.068 62.320 1.00 38.12 478 ASP A CA 1
ATOM 3833 C C . ASP A 1 478 ? -0.836 28.569 61.418 1.00 38.12 478 ASP A C 1
ATOM 3835 O O . ASP A 1 478 ? -0.640 29.028 60.297 1.00 38.12 478 ASP A O 1
ATOM 3839 N N . ARG A 1 479 ? -2.033 28.553 62.040 1.00 38.66 479 ARG A N 1
ATOM 3840 C CA . ARG A 1 479 ? -3.190 29.496 62.045 1.00 38.66 479 ARG A CA 1
ATOM 3841 C C . ARG A 1 479 ? -4.224 29.654 60.894 1.00 38.66 479 ARG A C 1
ATOM 3843 O O . ARG A 1 479 ? -3.936 29.857 59.726 1.00 38.66 479 ARG A O 1
ATOM 3850 N N . HIS A 1 480 ? -5.478 29.642 61.372 1.00 40.19 480 HIS A N 1
ATOM 3851 C CA . HIS A 1 480 ? -6.843 29.783 60.809 1.00 40.19 480 HIS A CA 1
ATOM 3852 C C . HIS A 1 480 ? -7.364 31.275 60.867 1.00 40.19 480 HIS A C 1
ATOM 3854 O O . HIS A 1 480 ? -6.599 32.111 61.340 1.00 40.19 480 HIS A O 1
ATOM 3860 N N . PRO A 1 481 ? -8.648 31.651 60.564 1.00 61.94 481 PRO A N 1
ATOM 3861 C CA . PRO A 1 481 ? -9.252 32.045 59.267 1.00 61.94 481 PRO A CA 1
ATOM 3862 C C . PRO A 1 481 ? -9.985 33.450 59.335 1.00 61.94 481 PRO A C 1
ATOM 3864 O O . PRO A 1 481 ? -9.405 34.349 59.931 1.00 61.94 481 PRO A O 1
ATOM 3867 N N . PRO A 1 482 ? -11.222 33.689 58.798 1.00 67.94 482 PRO A N 1
ATOM 3868 C CA . PRO A 1 482 ? -11.613 34.472 57.594 1.00 67.94 482 PRO A CA 1
ATOM 3869 C C . PRO A 1 482 ? -12.443 35.767 57.927 1.00 67.94 482 PRO A C 1
ATOM 3871 O O . PRO A 1 482 ? -12.403 36.158 59.096 1.00 67.94 482 PRO A O 1
ATOM 3874 N N . PRO A 1 483 ? -13.169 36.479 57.002 1.00 59.00 483 PRO A N 1
ATOM 3875 C CA . PRO A 1 483 ? -14.472 36.055 56.406 1.00 59.00 483 PRO A CA 1
ATOM 3876 C C . PRO A 1 483 ? -14.828 36.586 54.970 1.00 59.00 483 PRO A C 1
ATOM 3878 O O . PRO A 1 483 ? -14.090 37.357 54.366 1.00 59.00 483 PRO A O 1
ATOM 3881 N N . GLN A 1 484 ? -15.984 36.122 54.447 1.00 46.62 484 GLN A N 1
ATOM 3882 C CA . GLN A 1 484 ? -16.768 36.537 53.243 1.00 46.62 484 GLN A CA 1
ATOM 3883 C C . GLN A 1 484 ? -17.418 37.952 53.402 1.00 46.62 484 GLN A C 1
ATOM 3885 O O . GLN A 1 484 ? -17.113 38.570 54.424 1.00 46.62 484 GLN A O 1
ATOM 3890 N N . PRO A 1 485 ? -18.389 38.460 52.580 1.00 56.72 485 PRO A N 1
ATOM 3891 C CA . PRO A 1 485 ? -19.012 38.019 51.302 1.00 56.72 485 PRO A CA 1
ATOM 3892 C C . PRO A 1 485 ? -19.167 39.149 50.245 1.00 56.72 485 PRO A C 1
ATOM 3894 O O . PRO A 1 485 ? -18.855 40.295 50.528 1.00 56.72 485 PRO A O 1
ATOM 3897 N N . ASP A 1 486 ? -19.723 38.857 49.059 1.00 43.34 486 ASP A N 1
ATOM 3898 C CA . ASP A 1 486 ? -20.623 39.823 48.408 1.00 43.34 486 ASP A CA 1
ATOM 3899 C C . ASP A 1 486 ? -21.654 39.169 47.476 1.00 43.34 486 ASP A C 1
ATOM 3901 O O . ASP A 1 486 ? -21.382 38.241 46.712 1.00 43.34 486 ASP A O 1
ATOM 3905 N N . HIS A 1 487 ? -22.875 39.674 47.624 1.00 39.88 487 HIS A N 1
ATOM 3906 C CA . HIS A 1 487 ? -24.086 39.363 46.882 1.00 39.88 487 HIS A CA 1
ATOM 3907 C C . HIS A 1 487 ? -24.070 40.023 45.494 1.00 39.88 487 HIS A C 1
ATOM 3909 O O . HIS A 1 487 ? -23.519 41.104 45.335 1.00 39.88 487 HIS A O 1
ATOM 3915 N N . LEU A 1 488 ? -24.785 39.448 44.520 1.00 40.66 488 LEU A N 1
ATOM 3916 C CA . LEU A 1 488 ? -25.984 40.062 43.923 1.00 40.66 488 LEU A CA 1
ATOM 3917 C C . LEU A 1 488 ? -26.592 39.140 42.852 1.00 40.66 488 LEU A C 1
ATOM 3919 O O . LEU A 1 488 ? -25.913 38.467 42.082 1.00 40.66 488 LEU A O 1
ATOM 3923 N N . ARG A 1 489 ? -27.919 39.094 42.884 1.00 41.44 489 ARG A N 1
ATOM 3924 C CA . ARG A 1 489 ? -28.863 38.308 42.080 1.00 41.44 489 ARG A CA 1
ATOM 3925 C C . ARG A 1 489 ? -29.827 39.341 41.425 1.00 41.44 489 ARG A C 1
ATOM 3927 O O . ARG A 1 489 ? -29.626 40.534 41.626 1.00 41.44 489 ARG A O 1
ATOM 3934 N N . PRO A 1 490 ? -30.917 38.919 40.771 1.00 56.09 490 PRO A N 1
ATOM 3935 C CA . PRO A 1 490 ? -31.152 38.856 39.324 1.00 56.09 490 PRO A CA 1
ATOM 3936 C C . PRO A 1 490 ? -32.078 39.973 38.782 1.00 56.09 490 PRO A C 1
ATOM 3938 O O . PRO A 1 490 ? -32.701 40.671 39.569 1.00 56.09 490 PRO A O 1
ATOM 3941 N N . ASP A 1 491 ? -32.288 40.027 37.459 1.00 43.69 491 ASP A N 1
ATOM 3942 C CA . ASP A 1 491 ? -33.491 40.631 36.857 1.00 43.69 491 ASP A CA 1
ATOM 3943 C C . ASP A 1 491 ? -34.060 39.761 35.710 1.00 43.69 491 ASP A C 1
ATOM 3945 O O . ASP A 1 491 ? -33.332 39.234 34.868 1.00 43.69 491 ASP A O 1
ATOM 3949 N N . PHE A 1 492 ? -35.386 39.583 35.759 1.00 41.94 492 PHE A N 1
ATOM 3950 C CA . PHE A 1 492 ? -36.325 38.934 34.819 1.00 41.94 492 PHE A CA 1
ATOM 3951 C C . PHE A 1 492 ? -36.816 39.968 33.748 1.00 41.94 492 PHE A C 1
ATOM 3953 O O . PHE A 1 492 ? -36.289 41.074 33.702 1.00 41.94 492 PHE A O 1
ATOM 3960 N N . PRO A 1 493 ? -37.926 39.761 32.999 1.00 58.19 493 PRO A N 1
ATOM 3961 C CA . PRO A 1 493 ? -38.152 38.868 31.856 1.00 58.19 493 PRO A CA 1
ATOM 3962 C C . PRO A 1 493 ? -38.580 39.622 30.570 1.00 58.19 493 PRO A C 1
ATOM 3964 O O . PRO A 1 493 ? -39.033 40.762 30.612 1.00 58.19 493 PRO A O 1
ATOM 3967 N N . GLY A 1 494 ? -38.551 38.938 29.420 1.00 45.50 494 GLY A N 1
ATOM 3968 C CA . GLY A 1 494 ? -39.153 39.408 28.166 1.00 45.50 494 GLY A CA 1
ATOM 3969 C C . GLY A 1 494 ? -40.298 38.507 27.697 1.00 45.50 494 GLY A C 1
ATOM 3970 O O . GLY A 1 494 ? -40.065 37.383 27.266 1.00 45.50 494 GLY A O 1
ATOM 3971 N N . PHE A 1 495 ? -41.525 39.023 27.776 1.00 46.53 495 PHE A N 1
ATOM 3972 C CA . PHE A 1 495 ? -42.712 38.570 27.043 1.00 46.53 495 PHE A CA 1
ATOM 3973 C C . PHE A 1 495 ? -42.710 39.202 25.640 1.00 46.53 495 PHE A C 1
ATOM 3975 O O . PHE A 1 495 ? -42.541 40.415 25.551 1.00 46.53 495 PHE A O 1
ATOM 3982 N N . ALA A 1 496 ? -42.999 38.435 24.583 1.00 50.19 496 ALA A N 1
ATOM 3983 C CA . ALA A 1 496 ? -43.831 38.867 23.448 1.00 50.19 496 ALA A CA 1
ATOM 3984 C C . ALA A 1 496 ? -44.136 37.682 22.515 1.00 50.19 496 ALA A C 1
ATOM 3986 O O . ALA A 1 496 ? -43.259 36.896 22.172 1.00 50.19 496 ALA A O 1
ATOM 3987 N N . ALA A 1 497 ? -45.407 37.586 22.142 1.00 53.31 497 ALA A N 1
ATOM 3988 C CA . ALA A 1 497 ? -46.014 36.590 21.273 1.00 53.31 497 ALA A CA 1
ATOM 3989 C C . ALA A 1 497 ? -45.683 36.799 19.784 1.00 53.31 497 ALA A C 1
ATOM 3991 O O . ALA A 1 497 ? -45.567 37.946 19.355 1.00 53.31 497 ALA A O 1
ATOM 3992 N N . PHE A 1 498 ? -45.613 35.706 19.016 1.00 46.72 498 PHE A N 1
ATOM 3993 C CA . PHE A 1 498 ? -46.457 35.401 17.846 1.00 46.72 498 PHE A CA 1
ATOM 3994 C C . PHE A 1 498 ? -46.223 33.958 17.388 1.00 46.72 498 PHE A C 1
ATOM 3996 O O . PHE A 1 498 ? -45.056 33.511 17.453 1.00 46.72 498 PHE A O 1
#

Radius of gyration: 62.11 Å; chains: 1; bounding box: 175×76×205 Å

Sequence (498 aa):
MMPSLNAKPGLHRSVSEWTSNNQQLSATAQHERHISNVIRQEGRTLRNETNFKTRWDETDTCRRLSDRVWDVARWKEVLETCAQKVDEEMETLTLSKENTEQTLAATAVPLEVTTECLTLREGRQGHELVTDPVDEQLKKEVELIERVQQVLQQHTSRAFEQLCILQEVRHQLTADLQNKMDALDIDMSCLSLTIKSPHISLKTNPTRIPSGSSTPQEWVQFSQHNVARAHEAMQVSQQIREDMNLTRAQLQNELETQRRATEFALRKRNHHEEQARHELEWQIKTTEEEMAEMESDIHGLDADLQAKTANLKLAHTRLETRTNRPNMDLCRDEVQHGLVNEVQQLEATIAALKQKLSEAQHSLQKMKLHHSRMLQDLSRKQEALSLEQRSLNTHARLTSTSSTDNKNSALMVPLANSSGRSNLQLLAHVCESVSLRRHHGIQSVAFCLHYHLPHGSSRQHPGIWYLLPQGVSQANPDRHPPPQPDHLRPDFPGFAAF

Secondary structure (DSSP, 8-state):
-----PPPPPPPPPHHHHHHHHHHHHHHHHHHHHHHHHHHHHHHHHHHHHHHHHHHHHHHHHHHHHHHHHHHHHHHHHHHHHHHHHHHHHHHHHHHHHHHHHHHHHTHHHHHHHHHHHHHHHT--GGG----HHHHHHHHHHHHHHHHHHHHHHHHHHHHHHHHHHHHHHHHHHHHHHHHHHHHHHHHHHHH--TT-TT--PPSSTTPPPTTPPPHHHHHHHHHHHHHHHHHHHHHHHHHHHHHHHHHHHHHHHHHHHHHHHHHHHHHHHHHHHHHHHHHHHHHHHHHHHHHHHHHHHHHHHHHHHHHHHHHHHHHHHHHHHTT--GGG----HHHHHHHHHHHHHHHHHHHHHHHHHHHHHHHHHHHHHHHHHHHHHHHHHHHHHHHHHHHHHHHHHHHHHHHTTT-------------------------------------------------------------------------------------------